Protein AF-A0A397CSN8-F1 (afdb_monomer_lite)

Sequence (707 aa):
MGYNPIRNPVGLYDVGKIVQVEVSPGPLGLHLHQSIGYCAIVDTVLDTSPLKGHVGVHCGSRVIRINDQDVSTKSREAVVALLGQLKDQKKTIEFYSMAPPTCTALVQVEVPTGSSVQLEHLTVTSVASVDELRVGDVVVAVNDVDLTTLDATKALAVWNATPFPKRVISYRTQSPLLATTPSQQASPYSPTSIEVIIADSSLGLNVDSAEGKHVLITGFATPADAQRSYYQPHRDTLPGRFVASVNGIDVSSFPRDDVLGLLGKLALVPKTIALVTSDDMAALHAKAFRVMVDVAPGSLGVDFDGNCTNSTVLSGFRPVNGSPGALERSGVVGPGSVLVAVNHLNVSRLPLRQTIDLLKKLTDVPKRLTFVRGGTSSSVLTQPFIDVSVPPGSIGVALNSSIASSTVVQGVTPGSAVDEFSGIRPGSVLVAVDGFDVTTLPLAKTTELLRALSGHRKVLSFTTSEPIGWPTSCVAVAVPPGPLGLEFDSAVAEAAIVQGFAPVPTSPDRVGVIQLHGGVALGSRLVAVDGVDVRSKSLMDITAFLRDVGKAAKTLRFLLPHGAPSSPKSSPPMAPLPRQHSLEILQKQISLTDDQVQAMHQRRVSDTTDSPPLLRVYKDQKNMLVHEWDGKLKSINYTHQAVSSFTRVTKGKAGFSKKHASSDIDDNLCLSIGADKSKSYDYIAASMEDRDALAGLVESLIRTKAT

Structure (mmCIF, N/CA/C/O backbone):
data_AF-A0A397CSN8-F1
#
_entry.id   AF-A0A397CSN8-F1
#
loop_
_atom_site.group_PDB
_atom_site.id
_atom_site.type_symbol
_atom_site.label_atom_id
_atom_site.label_alt_id
_atom_site.label_comp_id
_atom_site.label_asym_id
_atom_site.label_entity_id
_atom_site.label_seq_id
_atom_site.pdbx_PDB_ins_code
_atom_site.Cartn_x
_atom_site.Cartn_y
_atom_site.Cartn_z
_atom_site.occupancy
_atom_site.B_iso_or_equiv
_atom_site.auth_seq_id
_atom_site.auth_comp_id
_atom_site.auth_asym_id
_atom_site.auth_atom_id
_atom_site.pdbx_PDB_model_num
ATOM 1 N N . MET A 1 1 ? -2.562 14.276 58.874 1.00 33.84 1 MET A N 1
ATOM 2 C CA . MET A 1 1 ? -2.333 12.909 58.357 1.00 33.84 1 MET A CA 1
ATOM 3 C C . MET A 1 1 ? -1.486 13.030 57.103 1.00 33.84 1 MET A C 1
ATOM 5 O O . MET A 1 1 ? -1.795 13.879 56.280 1.00 33.84 1 MET A O 1
ATOM 9 N N . GLY A 1 2 ? -0.368 12.306 57.026 1.00 34.34 2 GLY A N 1
ATOM 10 C CA . GLY A 1 2 ? 0.622 12.466 55.956 1.00 34.34 2 GLY A CA 1
ATOM 11 C C . GLY A 1 2 ? 0.070 12.056 54.591 1.00 34.34 2 GLY A C 1
ATOM 12 O O . GLY A 1 2 ? -0.500 10.978 54.457 1.00 34.34 2 GLY A O 1
ATOM 13 N N . TYR A 1 3 ? 0.228 12.931 53.600 1.00 41.12 3 TYR A N 1
ATOM 14 C CA . TYR A 1 3 ? -0.100 12.666 52.202 1.00 41.12 3 TYR A CA 1
ATOM 15 C C . TYR A 1 3 ? 0.987 11.769 51.602 1.00 41.12 3 TYR A C 1
ATOM 17 O O . TYR A 1 3 ? 2.152 12.166 51.562 1.00 41.12 3 TYR A O 1
ATOM 25 N N . ASN A 1 4 ? 0.626 10.566 51.159 1.00 45.44 4 ASN A N 1
ATOM 26 C CA . ASN A 1 4 ? 1.539 9.699 50.423 1.00 45.44 4 ASN A CA 1
ATOM 27 C C . ASN A 1 4 ? 1.509 10.056 48.922 1.00 45.44 4 ASN A C 1
ATOM 29 O O . ASN A 1 4 ? 0.456 10.413 48.397 1.00 45.44 4 ASN A O 1
ATOM 33 N N . PRO A 1 5 ? 2.652 9.990 48.221 1.00 51.38 5 PRO A N 1
ATOM 34 C CA . PRO A 1 5 ? 2.693 10.083 46.764 1.00 51.38 5 PRO A CA 1
ATOM 35 C C . PRO A 1 5 ? 2.046 8.848 46.122 1.00 51.38 5 PRO A C 1
ATOM 37 O O . PRO A 1 5 ? 2.083 7.770 46.716 1.00 51.38 5 PRO A O 1
ATOM 40 N N . ILE A 1 6 ? 1.533 8.981 44.888 1.00 51.75 6 ILE A N 1
ATOM 41 C CA . ILE A 1 6 ? 1.087 7.830 44.084 1.00 51.75 6 ILE A CA 1
ATOM 42 C C . ILE A 1 6 ? 2.265 6.866 43.944 1.00 51.75 6 ILE A C 1
ATOM 44 O O . ILE A 1 6 ? 3.258 7.182 43.277 1.00 51.75 6 ILE A O 1
ATOM 48 N N . ARG A 1 7 ? 2.153 5.707 44.590 1.00 51.16 7 ARG A N 1
ATOM 49 C CA . ARG A 1 7 ? 3.127 4.627 44.568 1.00 51.16 7 ARG A CA 1
ATOM 50 C C . ARG A 1 7 ? 2.842 3.745 43.361 1.00 51.16 7 ARG A C 1
ATOM 52 O O . ARG A 1 7 ? 1.829 3.055 43.307 1.00 51.16 7 ARG A O 1
ATOM 59 N N . ASN A 1 8 ? 3.789 3.707 42.432 1.00 51.81 8 ASN A N 1
ATOM 60 C CA . ASN A 1 8 ? 3.869 2.582 41.512 1.00 51.81 8 ASN A CA 1
ATOM 61 C C . ASN A 1 8 ? 4.411 1.368 42.275 1.00 51.81 8 ASN A C 1
ATOM 63 O O . ASN A 1 8 ? 5.363 1.519 43.051 1.00 51.81 8 ASN A O 1
ATOM 67 N N . PRO A 1 9 ? 3.873 0.159 42.057 1.00 44.72 9 PRO A N 1
ATOM 68 C CA . PRO A 1 9 ? 4.578 -1.058 42.424 1.00 44.72 9 PRO A CA 1
ATOM 69 C C . PRO A 1 9 ? 5.859 -1.138 41.573 1.00 44.72 9 PRO A C 1
ATOM 71 O O . PRO A 1 9 ? 5.831 -1.580 40.436 1.00 44.72 9 PRO A O 1
ATOM 74 N N . VAL A 1 10 ? 6.960 -0.603 42.112 1.00 37.75 10 VAL A N 1
ATOM 75 C CA . VAL A 1 10 ? 8.362 -0.703 41.661 1.00 37.75 10 VAL A CA 1
ATOM 76 C C . VAL A 1 10 ? 8.573 -0.682 40.131 1.00 37.75 10 VAL A C 1
ATOM 78 O O . VAL A 1 10 ? 8.560 -1.713 39.471 1.00 37.75 10 VAL A O 1
ATOM 81 N N . GLY A 1 11 ? 8.869 0.496 39.569 1.00 45.50 11 GLY A N 1
ATOM 82 C CA . GLY A 1 11 ? 9.611 0.630 38.299 1.00 45.50 11 GLY A CA 1
ATOM 83 C C . GLY A 1 11 ? 8.914 0.230 36.988 1.00 45.50 11 GLY A C 1
ATOM 84 O O . GLY A 1 11 ? 9.508 0.407 35.928 1.00 45.50 11 GLY A O 1
ATOM 85 N N . LEU A 1 12 ? 7.676 -0.262 37.014 1.00 53.97 12 LEU A N 1
ATOM 86 C CA . LEU A 1 12 ? 6.922 -0.657 35.818 1.00 53.97 12 LEU A CA 1
ATOM 87 C C . LEU A 1 12 ? 6.163 0.532 35.214 1.00 53.97 12 LEU A C 1
ATOM 89 O O . LEU A 1 12 ? 4.949 0.657 35.347 1.00 53.97 12 LEU A O 1
ATOM 93 N N . TYR A 1 13 ? 6.888 1.428 34.553 1.00 62.41 13 TYR A N 1
ATOM 94 C CA . TYR A 1 13 ? 6.266 2.364 33.622 1.00 62.41 13 TYR A CA 1
ATOM 95 C C . TYR A 1 13 ? 6.154 1.708 32.246 1.00 62.41 13 TYR A C 1
ATOM 97 O O . TYR A 1 13 ? 7.093 1.070 31.772 1.00 62.41 13 TYR A O 1
ATOM 105 N N . ASP A 1 14 ? 5.013 1.899 31.588 1.00 60.56 14 ASP A N 1
ATOM 106 C CA . ASP A 1 14 ? 4.889 1.604 30.164 1.00 60.56 14 ASP A CA 1
ATOM 107 C C . ASP A 1 14 ? 5.850 2.517 29.389 1.00 60.56 14 ASP A C 1
ATOM 109 O O . ASP A 1 14 ? 5.650 3.734 29.334 1.00 60.56 14 ASP A O 1
ATOM 113 N N . VAL A 1 15 ? 6.902 1.928 28.811 1.00 60.91 15 VAL A N 1
ATOM 114 C CA . VAL A 1 15 ? 7.938 2.646 28.051 1.00 60.91 15 VAL A CA 1
ATOM 115 C C . VAL A 1 15 ? 7.319 3.437 26.895 1.00 60.91 15 VAL A C 1
ATOM 117 O O . VAL A 1 15 ? 7.808 4.512 26.565 1.00 60.91 15 VAL A O 1
ATOM 120 N N . GLY A 1 16 ? 6.197 2.971 26.330 1.00 57.62 16 GLY A N 1
ATOM 121 C CA . GLY A 1 16 ? 5.470 3.668 25.266 1.00 57.62 16 GLY A CA 1
ATOM 122 C C . GLY A 1 16 ? 4.770 4.957 25.710 1.00 57.62 16 GLY A C 1
ATOM 123 O O . GLY A 1 16 ? 4.352 5.743 24.861 1.00 57.62 16 GLY A O 1
ATOM 124 N N . LYS A 1 17 ? 4.651 5.192 27.022 1.00 71.38 17 LYS A N 1
ATOM 125 C CA . LYS A 1 17 ? 4.079 6.409 27.618 1.00 71.38 17 LYS A CA 1
ATOM 126 C C . LYS A 1 17 ? 5.141 7.332 28.219 1.00 71.38 17 LYS A C 1
ATOM 128 O O . LYS A 1 17 ? 4.778 8.391 28.730 1.00 71.38 17 LYS A O 1
ATOM 133 N N . ILE A 1 18 ? 6.418 6.941 28.193 1.00 80.19 18 ILE A N 1
ATOM 134 C CA . ILE A 1 18 ? 7.524 7.783 28.652 1.00 80.19 18 ILE A CA 1
ATOM 135 C C . ILE A 1 18 ? 8.040 8.623 27.491 1.00 80.19 18 ILE A C 1
ATOM 137 O O . ILE A 1 18 ? 8.312 8.125 26.401 1.00 80.19 18 ILE A O 1
ATOM 141 N N . VAL A 1 19 ? 8.228 9.908 27.756 1.00 82.94 19 VAL A N 1
ATOM 142 C CA . VAL A 1 19 ? 8.813 10.864 26.828 1.00 82.94 19 VAL A CA 1
ATOM 143 C C . VAL A 1 19 ? 9.943 11.582 27.543 1.00 82.94 19 VAL A C 1
ATOM 145 O O . VAL A 1 19 ? 9.717 12.287 28.525 1.00 82.94 19 VAL A O 1
ATOM 148 N N . GLN A 1 20 ? 11.157 11.425 27.029 1.00 90.38 20 GLN A N 1
ATOM 149 C CA . GLN A 1 20 ? 12.315 12.183 27.478 1.00 90.38 20 GLN A CA 1
ATOM 150 C C . GLN A 1 20 ? 12.484 13.425 26.605 1.00 90.38 20 GLN A C 1
ATOM 152 O O . GLN A 1 20 ? 12.473 13.334 25.378 1.00 90.38 20 GLN A O 1
ATOM 157 N N . VAL A 1 21 ? 12.667 14.582 27.234 1.00 90.75 21 VAL A N 1
ATOM 158 C CA . VAL A 1 21 ? 12.949 15.847 26.551 1.00 90.75 21 VAL A CA 1
ATOM 159 C C . VAL A 1 21 ? 14.210 16.483 27.108 1.00 90.75 21 VAL A C 1
ATOM 161 O O . VAL A 1 21 ? 14.462 16.450 28.313 1.00 90.75 21 VAL A O 1
ATOM 164 N N . GLU A 1 22 ? 14.987 17.104 26.229 1.00 92.06 22 GLU A N 1
ATOM 165 C CA . GLU A 1 22 ? 16.087 17.978 26.619 1.00 92.06 22 GLU A CA 1
ATOM 166 C C . GLU A 1 22 ? 15.644 19.436 26.510 1.00 92.06 22 GLU A C 1
ATOM 168 O O . GLU A 1 22 ? 15.134 19.867 25.477 1.00 92.06 22 GLU A O 1
ATOM 173 N N . VAL A 1 23 ? 15.855 20.210 27.572 1.00 90.00 23 VAL A N 1
ATOM 174 C CA . VAL A 1 23 ? 15.447 21.612 27.655 1.00 90.00 23 VAL A CA 1
ATOM 175 C C . VAL A 1 23 ? 16.648 22.490 27.971 1.00 90.00 23 VAL A C 1
ATOM 177 O O . VAL A 1 23 ? 17.394 22.240 28.921 1.00 90.00 23 VAL A O 1
ATOM 180 N N . SER A 1 24 ? 16.830 23.538 27.171 1.00 86.25 24 SER A N 1
ATOM 181 C CA . SER A 1 24 ? 17.861 24.558 27.373 1.00 86.25 24 SER A CA 1
ATOM 182 C C . SER A 1 24 ? 17.677 25.320 28.702 1.00 86.25 24 SER A C 1
ATOM 184 O O . SER A 1 24 ? 16.583 25.310 29.276 1.00 86.25 24 SER A O 1
ATOM 186 N N . PRO A 1 25 ? 18.727 25.997 29.208 1.00 89.12 25 PRO A N 1
ATOM 187 C CA . PRO A 1 25 ? 18.615 26.919 30.339 1.00 89.12 25 PRO A CA 1
ATOM 188 C C . PRO A 1 25 ? 17.461 27.916 30.174 1.00 89.12 25 PRO A C 1
ATOM 190 O O . PRO A 1 25 ? 17.268 28.475 29.095 1.00 89.12 25 PRO A O 1
ATOM 193 N N . GLY A 1 26 ? 16.706 28.150 31.247 1.00 84.88 26 GLY A N 1
ATOM 194 C CA . GLY A 1 26 ? 15.544 29.038 31.254 1.00 84.88 26 GLY A CA 1
ATOM 195 C C . GLY A 1 26 ? 14.272 28.417 31.850 1.00 84.88 26 GLY A C 1
ATOM 196 O O . GLY A 1 26 ? 14.279 27.273 32.322 1.00 84.88 26 GLY A O 1
ATOM 197 N N . PRO A 1 27 ? 13.169 29.191 31.882 1.00 83.19 27 PRO A N 1
ATOM 198 C CA . PRO A 1 27 ? 11.877 28.725 32.375 1.00 83.19 27 PRO A CA 1
ATOM 199 C C . PRO A 1 27 ? 11.256 27.686 31.430 1.00 83.19 27 PRO A C 1
ATOM 201 O O . PRO A 1 27 ? 11.291 27.837 30.214 1.00 83.19 27 PRO A O 1
ATOM 204 N N . LEU A 1 28 ? 10.616 26.658 31.995 1.00 85.88 28 LEU A N 1
ATOM 205 C CA . LEU A 1 28 ? 9.962 25.604 31.207 1.00 85.88 28 LEU A CA 1
ATOM 206 C C . LEU A 1 28 ? 8.623 26.031 30.591 1.00 85.88 28 LEU A C 1
ATOM 208 O O . LEU A 1 28 ? 8.115 25.329 29.727 1.00 85.88 28 LEU A O 1
ATOM 212 N N . GLY A 1 29 ? 8.011 27.127 31.050 1.00 87.06 29 GLY A N 1
ATOM 213 C CA . GLY A 1 29 ? 6.683 27.554 30.585 1.00 87.06 29 GLY A CA 1
ATOM 214 C C . GLY A 1 29 ? 5.567 26.529 30.852 1.00 87.06 29 GLY A C 1
ATOM 215 O O . GLY A 1 29 ? 4.633 26.418 30.065 1.00 87.06 29 GLY A O 1
ATOM 216 N N . LEU A 1 30 ? 5.666 25.751 31.934 1.00 90.12 30 LEU A N 1
ATOM 217 C CA . LEU A 1 30 ? 4.661 24.759 32.327 1.00 90.12 30 LEU A CA 1
ATOM 218 C C . LEU A 1 30 ? 3.884 25.243 33.552 1.00 90.12 30 LEU A C 1
ATOM 220 O O . LEU A 1 30 ? 4.487 25.647 34.547 1.00 90.12 30 LEU A O 1
ATOM 224 N N . HIS A 1 31 ? 2.559 25.139 33.510 1.00 88.69 31 HIS A N 1
ATOM 225 C CA . HIS A 1 31 ? 1.721 25.182 34.702 1.00 88.69 31 HIS A CA 1
ATOM 226 C C . HIS A 1 31 ? 1.482 23.757 35.189 1.00 88.69 31 HIS A C 1
ATOM 228 O O . HIS A 1 31 ? 0.978 22.915 34.445 1.00 88.69 31 HIS A O 1
ATOM 234 N N . LEU A 1 32 ? 1.859 23.490 36.438 1.00 90.12 32 LEU A N 1
ATOM 235 C CA . LEU A 1 32 ? 1.580 22.220 37.100 1.00 90.12 32 LEU A CA 1
ATOM 236 C C . LEU A 1 32 ? 0.252 22.302 37.855 1.00 90.12 32 LEU A C 1
ATOM 238 O O . LEU A 1 32 ? -0.045 23.323 38.481 1.00 90.12 32 LEU A O 1
ATOM 242 N N . HIS A 1 33 ? -0.506 21.209 37.835 1.00 87.25 33 HIS A N 1
ATOM 243 C CA . HIS A 1 33 ? -1.837 21.126 38.426 1.00 87.25 33 HIS A CA 1
ATOM 244 C C . HIS A 1 33 ? -1.807 21.470 39.921 1.00 87.25 33 HIS A C 1
ATOM 246 O O . HIS A 1 33 ? -1.047 20.882 40.690 1.00 87.25 33 HIS A O 1
ATOM 252 N N . GLN A 1 34 ? -2.617 22.443 40.348 1.00 82.81 34 GLN A N 1
ATOM 253 C CA . GLN A 1 34 ? -2.489 23.026 41.691 1.00 82.81 34 GLN A CA 1
ATOM 254 C C . GLN A 1 34 ? -3.093 22.158 42.797 1.00 82.81 34 GLN A C 1
ATOM 256 O O . GLN A 1 34 ? -2.536 22.096 43.890 1.00 82.81 34 GLN A O 1
ATOM 261 N N . SER A 1 35 ? -4.187 21.451 42.509 1.00 79.94 35 SER A N 1
ATOM 262 C CA . SER A 1 35 ? -4.888 20.620 43.499 1.00 79.94 35 SER A CA 1
ATOM 263 C C . SER A 1 35 ? -4.229 19.252 43.729 1.00 79.94 35 SER A C 1
ATOM 265 O O . SER A 1 35 ? -4.530 18.577 44.713 1.00 79.94 35 SER A O 1
ATOM 267 N N . ILE A 1 36 ? -3.318 18.839 42.835 1.00 81.69 36 ILE A N 1
ATOM 268 C CA . ILE A 1 36 ? -2.584 17.568 42.925 1.00 81.69 36 ILE A CA 1
ATOM 269 C C . ILE A 1 36 ? -1.196 17.883 43.497 1.00 81.69 36 ILE A C 1
ATOM 271 O O . ILE A 1 36 ? -0.241 18.124 42.767 1.00 81.69 36 ILE A O 1
ATOM 275 N N . GLY A 1 37 ? -1.092 17.952 44.827 1.00 72.50 37 GLY A N 1
ATOM 276 C CA . GLY A 1 37 ? 0.143 18.374 45.510 1.00 72.50 37 GLY A CA 1
ATOM 277 C C . GLY A 1 37 ? 1.201 17.276 45.682 1.00 72.50 37 GLY A C 1
ATOM 278 O O . GLY A 1 37 ? 2.374 17.560 45.902 1.00 72.50 37 GLY A O 1
ATOM 279 N N . TYR A 1 38 ? 0.823 16.004 45.577 1.00 76.81 38 TYR A N 1
ATOM 280 C CA . TYR A 1 38 ? 1.693 14.865 45.910 1.00 76.81 38 TYR A CA 1
ATOM 281 C C . TYR A 1 38 ? 2.478 14.295 44.714 1.00 76.81 38 TYR A C 1
ATOM 283 O O . TYR A 1 38 ? 3.279 13.381 44.896 1.00 76.81 38 TYR A O 1
ATOM 291 N N . CYS A 1 39 ? 2.287 14.844 43.512 1.00 82.12 39 CYS A N 1
ATOM 292 C CA . CYS A 1 39 ? 3.122 14.611 42.333 1.00 82.12 39 CYS A CA 1
ATOM 293 C C . CYS A 1 39 ? 3.042 15.811 41.378 1.00 82.12 39 CYS A C 1
ATOM 295 O O . CYS A 1 39 ? 2.072 16.563 41.396 1.00 82.12 39 CYS A O 1
ATOM 297 N N . ALA A 1 40 ? 4.044 15.990 40.517 1.00 88.81 40 ALA A N 1
ATOM 298 C CA . ALA A 1 40 ? 4.047 17.057 39.518 1.00 88.81 40 ALA A CA 1
ATOM 299 C C . ALA A 1 40 ? 3.390 16.592 38.211 1.00 88.81 40 ALA A C 1
ATOM 301 O O . ALA A 1 40 ? 3.982 15.808 37.471 1.00 88.81 40 ALA A O 1
ATOM 302 N N . ILE A 1 41 ? 2.188 17.091 37.916 1.00 91.06 41 ILE A N 1
ATOM 303 C CA . ILE A 1 41 ? 1.475 16.819 36.660 1.00 91.06 41 ILE A CA 1
ATOM 304 C C . ILE A 1 41 ? 1.273 18.124 35.899 1.00 91.06 41 ILE A C 1
ATOM 306 O O . ILE A 1 41 ? 0.878 19.129 36.488 1.00 91.06 41 ILE A O 1
ATOM 310 N N . VAL A 1 42 ? 1.559 18.110 34.601 1.00 92.19 42 VAL A N 1
ATOM 311 C CA . VAL A 1 42 ? 1.322 19.237 33.700 1.00 92.19 42 VAL A CA 1
ATOM 312 C C . VAL A 1 42 ? -0.180 19.452 33.558 1.00 92.19 42 VAL A C 1
ATOM 314 O O . VAL A 1 42 ? -0.912 18.551 33.157 1.00 92.19 42 VAL A O 1
ATOM 317 N N . ASP A 1 43 ? -0.622 20.659 33.881 1.00 88.56 43 ASP A N 1
ATOM 318 C CA . ASP A 1 43 ? -1.988 21.127 33.670 1.00 88.56 43 ASP A CA 1
ATOM 319 C C . ASP A 1 43 ? -2.086 21.887 32.345 1.00 88.56 43 ASP A C 1
ATOM 321 O O . ASP A 1 43 ? -2.896 21.557 31.486 1.00 88.56 43 ASP A O 1
ATOM 325 N N . THR A 1 44 ? -1.179 22.846 32.127 1.00 87.06 44 THR A N 1
ATOM 326 C CA . THR A 1 44 ? -1.124 23.641 30.894 1.00 87.06 44 THR A CA 1
ATOM 327 C C . THR A 1 44 ? 0.317 23.840 30.421 1.00 87.06 44 THR A C 1
ATOM 329 O O . THR A 1 44 ? 1.210 24.140 31.215 1.00 87.06 44 THR A O 1
ATOM 332 N N . VAL A 1 45 ? 0.537 23.730 29.107 1.00 88.12 45 VAL A N 1
ATOM 333 C CA . VAL A 1 45 ? 1.787 24.124 28.434 1.00 88.12 45 VAL A CA 1
ATOM 334 C C . VAL A 1 45 ? 1.588 25.510 27.815 1.00 88.12 45 VAL A C 1
ATOM 336 O O . VAL A 1 45 ? 0.810 25.665 26.865 1.00 88.12 45 VAL A O 1
ATOM 339 N N . LEU A 1 46 ? 2.264 26.521 28.369 1.00 84.81 46 LEU A N 1
ATOM 340 C CA . LEU A 1 46 ? 2.153 27.912 27.922 1.00 84.81 46 LEU A CA 1
ATOM 341 C C . LEU A 1 46 ? 2.735 28.089 26.520 1.00 84.81 46 LEU A C 1
ATOM 343 O O . LEU A 1 46 ? 3.672 27.392 26.141 1.00 84.81 46 LEU A O 1
ATOM 347 N N . ASP A 1 47 ? 2.237 29.073 25.771 1.00 82.38 47 ASP A N 1
ATOM 348 C CA . ASP A 1 47 ? 2.749 29.397 24.428 1.00 82.38 47 ASP A CA 1
ATOM 349 C C . ASP A 1 47 ? 4.219 29.839 24.439 1.00 82.38 47 ASP A C 1
ATOM 351 O O . ASP A 1 47 ? 4.925 29.698 23.447 1.00 82.38 47 ASP A O 1
ATOM 355 N N . THR A 1 48 ? 4.699 30.325 25.585 1.00 83.56 48 THR A N 1
ATOM 356 C CA . THR A 1 48 ? 6.096 30.707 25.823 1.00 83.56 48 THR A CA 1
ATOM 357 C C . THR A 1 48 ? 6.998 29.528 26.199 1.00 83.56 48 THR A C 1
ATOM 359 O O . THR A 1 48 ? 8.198 29.713 26.398 1.00 83.56 48 THR A O 1
ATOM 362 N N . SER A 1 49 ? 6.445 28.320 26.335 1.00 88.56 49 SER A N 1
ATOM 363 C CA . SER A 1 49 ? 7.206 27.122 26.680 1.00 88.56 49 SER A CA 1
ATOM 364 C C . SER A 1 49 ? 8.057 26.641 25.500 1.00 88.56 49 SER A C 1
ATOM 366 O O . SER A 1 49 ? 7.526 26.501 24.398 1.00 88.56 49 SER A O 1
ATOM 368 N N . PRO A 1 50 ? 9.323 26.233 25.720 1.00 85.38 50 PRO A N 1
ATOM 369 C CA . PRO A 1 50 ? 10.086 25.490 24.713 1.00 85.38 50 PRO A CA 1
ATOM 370 C C . PRO A 1 50 ? 9.465 24.121 24.378 1.00 85.38 50 PRO A C 1
ATOM 372 O O . PRO A 1 50 ? 9.862 23.490 23.406 1.00 85.38 50 PRO A O 1
ATOM 375 N N . LEU A 1 51 ? 8.500 23.655 25.178 1.00 86.69 51 LEU A N 1
ATOM 376 C CA . LEU A 1 51 ? 7.778 22.397 24.990 1.00 86.69 51 LEU A CA 1
ATOM 377 C C . LEU A 1 51 ? 6.402 22.602 24.335 1.00 86.69 51 LEU A C 1
ATOM 379 O O . LEU A 1 51 ? 5.637 21.645 24.201 1.00 86.69 51 LEU A O 1
ATOM 383 N N . LYS A 1 52 ? 6.048 23.827 23.921 1.00 86.62 52 LYS A N 1
ATOM 384 C CA . LYS A 1 52 ? 4.773 24.075 23.242 1.00 86.62 52 LYS A CA 1
ATOM 385 C C . LYS A 1 52 ? 4.716 23.309 21.917 1.00 86.62 52 LYS A C 1
ATOM 387 O O . LYS A 1 52 ? 5.612 23.414 21.088 1.00 86.62 52 LYS A O 1
ATOM 392 N N . GLY A 1 53 ? 3.642 22.540 21.718 1.00 68.31 53 GLY A N 1
ATOM 393 C CA . GLY A 1 53 ? 3.457 21.702 20.525 1.00 68.31 53 GLY A CA 1
ATOM 394 C C . GLY A 1 53 ? 4.224 20.375 20.559 1.00 68.31 53 GLY A C 1
ATOM 395 O O . GLY A 1 53 ? 4.168 19.619 19.591 1.00 68.31 53 GLY A O 1
ATOM 396 N N . HIS A 1 54 ? 4.913 20.060 21.662 1.00 80.81 54 HIS A N 1
ATOM 397 C CA . HIS A 1 54 ? 5.601 18.787 21.828 1.00 80.81 54 HIS A CA 1
ATOM 398 C C . HIS A 1 54 ? 4.591 17.637 21.988 1.00 80.81 54 HIS A C 1
ATOM 400 O O . HIS A 1 54 ? 3.800 17.620 22.927 1.00 80.81 54 HIS A O 1
ATOM 406 N N . VAL A 1 55 ? 4.642 16.640 21.095 1.00 69.00 55 VAL A N 1
ATOM 407 C CA . VAL A 1 55 ? 3.652 15.539 21.003 1.00 69.00 55 VAL A CA 1
ATOM 408 C C . VAL A 1 55 ? 3.523 14.738 22.307 1.00 69.00 55 VAL A C 1
ATOM 410 O O . VAL A 1 55 ? 2.457 14.212 22.612 1.00 69.00 55 VAL A O 1
ATOM 413 N N . GLY A 1 56 ? 4.607 14.664 23.081 1.00 72.62 56 GLY A N 1
ATOM 414 C CA . GLY A 1 56 ? 4.685 13.890 24.319 1.00 72.62 56 GLY A CA 1
ATOM 415 C C . GLY A 1 56 ? 4.564 14.676 25.631 1.00 72.62 56 GLY A C 1
ATOM 416 O O . GLY A 1 56 ? 4.700 14.079 26.694 1.00 72.62 56 GLY A O 1
ATOM 417 N N . VAL A 1 57 ? 4.360 15.999 25.581 1.00 84.56 57 VAL A N 1
ATOM 418 C CA . VAL A 1 57 ? 4.197 16.832 26.789 1.00 84.56 57 VAL A CA 1
ATOM 419 C C . VAL A 1 57 ? 2.914 17.645 26.658 1.00 84.56 57 VAL A C 1
ATOM 421 O O . VAL A 1 57 ? 2.840 18.597 25.886 1.00 84.56 57 VAL A O 1
ATOM 424 N N . HIS A 1 58 ? 1.892 17.259 27.412 1.00 87.12 58 HIS A N 1
ATOM 425 C CA . HIS A 1 58 ? 0.546 17.827 27.342 1.00 87.12 58 HIS A CA 1
ATOM 426 C C . HIS A 1 58 ? -0.120 17.823 28.730 1.00 87.12 58 HIS A C 1
ATOM 428 O O . HIS A 1 58 ? 0.469 17.378 29.717 1.00 87.12 58 HIS A O 1
ATOM 434 N N . CYS A 1 59 ? -1.362 18.310 28.821 1.00 86.75 59 CYS A N 1
ATOM 435 C CA . CYS A 1 59 ? -2.171 18.177 30.036 1.00 86.75 59 CYS A CA 1
ATOM 436 C C . CYS A 1 59 ? -2.267 16.691 30.433 1.00 86.75 59 CYS A C 1
ATOM 438 O O . CYS A 1 59 ? -2.609 15.857 29.595 1.00 86.75 59 CYS A O 1
ATOM 440 N N . GLY A 1 60 ? -1.920 16.327 31.670 1.00 87.19 60 GLY A N 1
ATOM 441 C CA . GLY A 1 60 ? -1.847 14.920 32.096 1.00 87.19 60 GLY A CA 1
ATOM 442 C C . GLY A 1 60 ? -0.480 14.247 31.995 1.00 87.19 60 GLY A C 1
ATOM 443 O O . GLY A 1 60 ? -0.364 13.080 32.367 1.00 87.19 60 GLY A O 1
ATOM 444 N N . SER A 1 61 ? 0.564 14.947 31.548 1.00 89.56 61 SER A N 1
ATOM 445 C CA . SER A 1 61 ? 1.939 14.439 31.612 1.00 89.56 61 SER A CA 1
ATOM 446 C C . SER A 1 61 ? 2.514 14.604 33.027 1.00 89.56 61 SER A C 1
ATOM 448 O O . SER A 1 61 ? 2.656 15.723 33.521 1.00 89.56 61 SER A O 1
ATOM 450 N N . ARG A 1 62 ? 2.867 13.502 33.694 1.00 90.81 62 ARG A N 1
ATOM 451 C CA . ARG A 1 62 ? 3.507 13.486 35.021 1.00 90.81 62 ARG A CA 1
ATOM 452 C C . ARG A 1 62 ? 5.022 13.553 34.888 1.00 90.81 62 ARG A C 1
ATOM 454 O O . ARG A 1 62 ? 5.597 12.790 34.125 1.00 90.81 62 ARG A O 1
ATOM 461 N N . VAL A 1 63 ? 5.685 14.405 35.662 1.00 91.44 63 VAL A N 1
ATOM 462 C CA . VAL A 1 63 ? 7.153 14.438 35.729 1.00 91.44 63 VAL A CA 1
ATOM 463 C C . VAL A 1 63 ? 7.638 13.267 36.580 1.00 91.44 63 VAL A C 1
ATOM 465 O O . VAL A 1 63 ? 7.270 13.168 37.752 1.00 91.44 63 VAL A O 1
ATOM 468 N N . ILE A 1 64 ? 8.458 12.388 36.001 1.00 89.88 64 ILE A N 1
ATOM 469 C CA . ILE A 1 64 ? 8.966 11.190 36.689 1.00 89.88 64 ILE A CA 1
ATOM 470 C C . ILE A 1 64 ? 10.484 11.212 36.903 1.00 89.88 64 ILE A C 1
ATOM 472 O O . ILE A 1 64 ? 10.946 10.656 37.896 1.00 89.88 64 ILE A O 1
ATOM 476 N N . ARG A 1 65 ? 11.262 11.904 36.057 1.00 91.00 65 ARG A N 1
ATOM 477 C CA . ARG A 1 65 ? 12.725 12.032 36.215 1.00 91.00 65 ARG A CA 1
ATOM 478 C C . ARG A 1 65 ? 13.230 13.401 35.762 1.00 91.00 65 ARG A C 1
ATOM 480 O O . ARG A 1 65 ? 12.707 13.952 34.797 1.00 91.00 65 ARG A O 1
ATOM 487 N N . ILE A 1 66 ? 14.236 13.948 36.446 1.00 93.81 66 ILE A N 1
ATOM 488 C CA . ILE A 1 66 ? 14.945 15.182 36.063 1.00 93.81 66 ILE A CA 1
ATOM 489 C C . ILE A 1 66 ? 16.450 14.943 36.230 1.00 93.81 66 ILE A C 1
ATOM 491 O O . ILE A 1 66 ? 16.879 14.665 37.343 1.00 93.81 66 ILE A O 1
ATOM 495 N N . ASN A 1 67 ? 17.250 15.081 35.167 1.00 90.00 67 ASN A N 1
ATOM 496 C CA . ASN A 1 67 ? 18.709 14.879 35.172 1.00 90.00 67 ASN A CA 1
ATOM 497 C C . ASN A 1 67 ? 19.114 13.587 35.904 1.00 90.00 67 ASN A C 1
ATOM 499 O O . ASN A 1 67 ? 19.869 13.625 36.872 1.00 90.00 67 ASN A O 1
ATOM 503 N N . ASP A 1 68 ? 18.518 12.464 35.497 1.00 82.38 68 ASP A N 1
ATOM 504 C CA . ASP A 1 68 ? 18.702 11.130 36.088 1.00 82.38 68 ASP A CA 1
ATOM 505 C C . ASP A 1 68 ? 18.195 10.949 37.534 1.00 82.38 68 ASP A C 1
ATOM 507 O O . ASP A 1 68 ? 18.149 9.831 38.047 1.00 82.38 68 ASP A O 1
ATOM 511 N N . GLN A 1 69 ? 17.712 12.011 38.185 1.00 87.81 69 GLN A N 1
ATOM 512 C CA . GLN A 1 69 ? 17.083 11.934 39.499 1.00 87.81 69 GLN A CA 1
ATOM 513 C C . GLN A 1 69 ? 15.608 11.541 39.375 1.00 87.81 69 GLN A C 1
ATOM 515 O O . GLN A 1 69 ? 14.807 12.281 38.801 1.00 87.81 69 GLN A O 1
ATOM 520 N N . ASP A 1 70 ? 15.228 10.399 39.956 1.00 85.12 70 ASP A N 1
ATOM 521 C CA . ASP A 1 70 ? 13.821 10.009 40.096 1.00 85.12 70 ASP A CA 1
ATOM 522 C C . ASP A 1 70 ? 13.086 11.010 41.002 1.00 85.12 70 ASP A C 1
ATOM 524 O O . ASP A 1 70 ? 13.471 11.270 42.150 1.00 85.12 70 ASP A O 1
ATOM 528 N N . VAL A 1 71 ? 12.028 11.600 40.456 1.00 88.69 71 VAL A N 1
ATOM 529 C CA . VAL A 1 71 ? 11.160 12.553 41.150 1.00 88.69 71 VAL A CA 1
ATOM 530 C C . VAL A 1 71 ? 9.714 12.080 41.216 1.00 88.69 71 VAL A C 1
ATOM 532 O O . VAL A 1 71 ? 8.858 12.811 41.711 1.00 88.69 71 VAL A O 1
ATOM 535 N N . SER A 1 72 ? 9.429 10.856 40.772 1.00 81.00 72 SER A N 1
ATOM 536 C CA . SER A 1 72 ? 8.074 10.316 40.704 1.00 81.00 72 SER A CA 1
ATOM 537 C C . SER A 1 72 ? 7.370 10.287 42.062 1.00 81.00 72 SER A C 1
ATOM 539 O O . SER A 1 72 ? 6.158 10.475 42.121 1.00 81.00 72 SER A O 1
ATOM 541 N N . THR A 1 73 ? 8.109 10.137 43.163 1.00 78.56 73 THR A N 1
ATOM 542 C CA . THR A 1 73 ? 7.564 10.138 44.531 1.00 78.56 73 THR A CA 1
ATOM 543 C C . THR A 1 73 ? 7.676 11.489 45.248 1.00 78.56 73 THR A C 1
ATOM 545 O O . THR A 1 73 ? 7.392 11.566 46.444 1.00 78.56 73 THR A O 1
ATOM 548 N N . LYS A 1 74 ? 8.134 12.553 44.574 1.00 82.88 74 LYS A N 1
ATOM 549 C CA . LYS A 1 74 ? 8.262 13.894 45.167 1.00 82.88 74 LYS A CA 1
ATOM 550 C C . LYS A 1 74 ? 6.960 14.686 45.023 1.00 82.88 74 LYS A C 1
ATOM 552 O O . LYS A 1 74 ? 6.256 14.567 44.023 1.00 82.88 74 LYS A O 1
ATOM 557 N N . SER A 1 75 ? 6.682 15.549 46.004 1.00 85.94 75 SER A N 1
ATOM 558 C CA . SER A 1 75 ? 5.578 16.510 45.915 1.00 85.94 75 SER A CA 1
ATOM 559 C C . SER A 1 75 ? 5.796 17.508 44.778 1.00 85.94 75 SER A C 1
ATOM 561 O O . SER A 1 75 ? 6.929 17.755 44.349 1.00 85.94 75 SER A O 1
ATOM 563 N N . ARG A 1 76 ? 4.709 18.131 44.321 1.00 88.94 76 ARG A N 1
ATOM 564 C CA . ARG A 1 76 ? 4.738 19.181 43.299 1.00 88.94 76 ARG A CA 1
ATOM 565 C C . ARG A 1 76 ? 5.715 20.294 43.682 1.00 88.94 76 ARG A C 1
ATOM 567 O O . ARG A 1 76 ? 6.545 20.686 42.869 1.00 88.94 76 ARG A O 1
ATOM 574 N N . GLU A 1 77 ? 5.665 20.760 44.926 1.00 89.12 77 GLU A N 1
ATOM 575 C CA . GLU A 1 77 ? 6.515 21.839 45.441 1.00 89.12 77 GLU A CA 1
ATOM 576 C C . GLU A 1 77 ? 7.993 21.441 45.440 1.00 89.12 77 GLU A C 1
ATOM 578 O O . GLU A 1 77 ? 8.847 22.250 45.083 1.00 89.12 77 GLU A O 1
ATOM 583 N N . ALA A 1 78 ? 8.306 20.185 45.776 1.00 89.50 78 ALA A N 1
ATOM 584 C CA . ALA A 1 78 ? 9.673 19.679 45.743 1.00 89.50 78 ALA A CA 1
ATOM 585 C C . ALA A 1 78 ? 10.217 19.574 44.306 1.00 89.50 78 ALA A C 1
ATOM 587 O O . ALA A 1 78 ? 11.385 19.887 44.073 1.00 89.50 78 ALA A O 1
ATOM 588 N N . VAL A 1 79 ? 9.381 19.179 43.337 1.00 92.12 79 VAL A N 1
ATOM 589 C CA . VAL A 1 79 ? 9.748 19.169 41.910 1.00 92.12 79 VAL A CA 1
ATOM 590 C C . VAL A 1 79 ? 9.961 20.591 41.389 1.00 92.12 79 VAL A C 1
ATOM 592 O O . VAL A 1 79 ? 10.952 20.849 40.711 1.00 92.12 79 VAL A O 1
ATOM 595 N N . VAL A 1 80 ? 9.084 21.534 41.746 1.00 91.31 80 VAL A N 1
ATOM 596 C CA . VAL A 1 80 ? 9.231 22.954 41.379 1.00 91.31 80 VAL A CA 1
ATOM 597 C C . VAL A 1 80 ? 10.508 23.546 41.976 1.00 91.31 80 VAL A C 1
ATOM 599 O O . VAL A 1 80 ? 11.245 24.226 41.266 1.00 91.31 80 VAL A O 1
ATOM 602 N N . ALA A 1 81 ? 10.811 23.258 43.245 1.00 92.12 81 ALA A N 1
ATOM 603 C CA . ALA A 1 81 ? 12.039 23.711 43.892 1.00 92.12 81 ALA A CA 1
ATOM 604 C C . ALA A 1 81 ? 13.292 23.167 43.184 1.00 92.12 81 ALA A C 1
ATOM 606 O O . ALA A 1 81 ? 14.219 23.930 42.915 1.00 92.12 81 ALA A O 1
ATOM 607 N N . LEU A 1 82 ? 13.298 21.879 42.816 1.00 93.00 82 LEU A N 1
ATOM 608 C CA . LEU A 1 82 ? 14.395 21.263 42.065 1.00 93.00 82 LEU A CA 1
ATOM 609 C C . LEU A 1 82 ? 14.564 21.894 40.674 1.00 93.00 82 LEU A C 1
ATOM 611 O O . LEU A 1 82 ? 15.669 22.268 40.288 1.00 93.00 82 LEU A O 1
ATOM 615 N N . LEU A 1 83 ? 13.471 22.074 39.928 1.00 90.75 83 LEU A N 1
ATOM 616 C CA . LEU A 1 83 ? 13.502 22.735 38.619 1.00 90.75 83 LEU A CA 1
ATOM 617 C C . LEU A 1 83 ? 13.959 24.197 38.715 1.00 90.75 83 LEU A C 1
ATOM 619 O O . LEU A 1 83 ? 14.630 24.684 37.805 1.00 90.75 83 LEU A O 1
ATOM 623 N N . GLY A 1 84 ? 13.636 24.876 39.821 1.00 88.38 84 GLY A N 1
ATOM 624 C CA . GLY A 1 84 ? 14.117 26.218 40.141 1.00 88.38 84 GLY A CA 1
ATOM 625 C C . GLY A 1 84 ? 15.626 26.268 40.385 1.00 88.38 84 GLY A C 1
ATOM 626 O O . GLY A 1 84 ? 16.292 27.149 39.849 1.00 88.38 84 GLY A O 1
ATOM 627 N N . GLN A 1 85 ? 16.186 25.297 41.115 1.00 91.50 85 GLN A N 1
ATOM 628 C CA . GLN A 1 85 ? 17.640 25.176 41.317 1.00 91.50 85 GLN A CA 1
ATOM 629 C C . GLN A 1 85 ? 18.389 24.919 40.003 1.00 91.50 85 GLN A C 1
ATOM 631 O O . GLN A 1 85 ? 19.499 25.405 39.808 1.00 91.50 85 GLN A O 1
ATOM 636 N N . LEU A 1 86 ? 17.766 24.183 39.081 1.00 91.06 86 LEU A N 1
ATOM 637 C CA . LEU A 1 86 ? 18.342 23.854 37.779 1.00 91.06 86 LEU A CA 1
ATOM 638 C C . LEU A 1 86 ? 18.052 24.910 36.704 1.00 91.06 86 LEU A C 1
ATOM 640 O O . LEU A 1 86 ? 18.387 24.681 35.542 1.00 91.06 86 LEU A O 1
ATOM 644 N N . LYS A 1 87 ? 17.407 26.040 37.036 1.00 87.06 87 LYS A N 1
ATOM 645 C CA . LYS A 1 87 ? 16.877 27.017 36.065 1.00 87.06 87 LYS A CA 1
ATOM 646 C C . LYS A 1 87 ? 17.889 27.378 34.978 1.00 87.06 87 LYS A C 1
ATOM 648 O O . LYS A 1 87 ? 17.545 27.263 33.803 1.00 87.06 87 LYS A O 1
ATOM 653 N N . ASP A 1 88 ? 19.120 27.697 35.358 1.00 89.19 88 ASP A N 1
ATOM 654 C CA . ASP A 1 88 ? 20.167 28.177 34.446 1.00 89.19 88 ASP A CA 1
ATOM 655 C C . ASP A 1 88 ? 21.032 27.050 33.848 1.00 89.19 88 ASP A C 1
ATOM 657 O O . ASP A 1 88 ? 22.053 27.301 33.213 1.00 89.19 88 ASP A O 1
ATOM 661 N N . GLN A 1 89 ? 20.613 25.794 34.012 1.00 89.62 89 GLN A N 1
ATOM 662 C CA . GLN A 1 89 ? 21.278 24.612 33.465 1.00 89.62 89 GLN A CA 1
ATOM 663 C C . GLN A 1 89 ? 20.417 23.947 32.385 1.00 89.62 89 GLN A C 1
ATOM 665 O O . GLN A 1 89 ? 19.185 24.065 32.387 1.00 89.62 89 GLN A O 1
ATOM 670 N N . LYS A 1 90 ? 21.068 23.216 31.471 1.00 88.69 90 LYS A N 1
ATOM 671 C CA . LYS A 1 90 ? 20.382 22.280 30.571 1.00 88.69 90 LYS A CA 1
ATOM 672 C C . LYS A 1 90 ? 19.763 21.163 31.419 1.00 88.69 90 LYS A C 1
ATOM 674 O O . LYS A 1 90 ? 20.388 20.687 32.366 1.00 88.69 90 LYS A O 1
ATOM 679 N N . LYS A 1 91 ? 18.530 20.775 31.102 1.00 91.25 91 LYS A N 1
ATOM 680 C CA . LYS A 1 91 ? 17.766 19.770 31.849 1.00 91.25 91 LYS A CA 1
ATOM 681 C C . LYS A 1 91 ? 17.326 18.657 30.911 1.00 91.25 91 LYS A C 1
ATOM 683 O O . LYS A 1 91 ? 16.810 18.945 29.838 1.00 91.25 91 LYS A O 1
ATOM 688 N N . THR A 1 92 ? 17.448 17.419 31.346 1.00 93.62 92 THR A N 1
ATOM 689 C CA . THR A 1 92 ? 16.799 16.257 30.745 1.00 93.62 92 THR A CA 1
ATOM 690 C C . THR A 1 92 ? 15.634 15.877 31.641 1.00 93.62 92 THR A C 1
ATOM 692 O O . THR A 1 92 ? 15.828 15.641 32.831 1.00 93.62 92 THR A O 1
ATOM 695 N N . ILE A 1 93 ? 14.415 15.870 31.109 1.00 93.62 93 ILE A N 1
ATOM 696 C CA . ILE A 1 93 ? 13.201 15.608 31.885 1.00 93.62 93 ILE A CA 1
ATOM 697 C C . ILE A 1 93 ? 12.449 14.454 31.240 1.00 93.62 93 ILE A C 1
ATOM 699 O O . ILE A 1 93 ? 12.203 14.476 30.037 1.00 93.62 93 ILE A O 1
ATOM 703 N N . GLU A 1 94 ? 12.052 13.474 32.043 1.00 91.38 94 GLU A N 1
ATOM 704 C CA . GLU A 1 94 ? 11.144 12.420 31.607 1.00 91.38 94 GLU A CA 1
ATOM 705 C C . GLU A 1 94 ? 9.731 12.671 32.117 1.00 91.38 94 GLU A C 1
ATOM 707 O O . GLU A 1 94 ? 9.492 12.858 33.318 1.00 91.38 94 GLU A O 1
ATOM 712 N N . PHE A 1 95 ? 8.799 12.630 31.174 1.00 90.75 95 PHE A N 1
ATOM 713 C CA . PHE A 1 95 ? 7.370 12.722 31.392 1.00 90.75 95 PHE A CA 1
ATOM 714 C C . PHE A 1 95 ? 6.722 11.360 31.163 1.00 90.75 95 PHE A C 1
ATOM 716 O O . PHE A 1 95 ? 7.049 10.673 30.203 1.00 90.75 95 PHE A O 1
ATOM 723 N N . TYR A 1 96 ? 5.774 10.993 32.017 1.00 87.12 96 TYR A N 1
ATOM 724 C CA . TYR A 1 96 ? 4.897 9.844 31.840 1.00 87.12 96 TYR A CA 1
ATOM 725 C C . TYR A 1 96 ? 3.480 10.324 31.522 1.00 87.12 96 TYR A C 1
ATOM 727 O O . TYR A 1 96 ? 2.884 11.069 32.304 1.00 87.12 96 TYR A O 1
ATOM 735 N N . SER A 1 97 ? 2.932 9.921 30.379 1.00 85.44 97 SER A N 1
ATOM 736 C CA . SER A 1 97 ? 1.589 10.326 29.954 1.00 85.44 97 SER A CA 1
ATOM 737 C C . SER A 1 97 ? 0.505 9.522 30.675 1.00 85.44 97 SER A C 1
ATOM 739 O O . SER A 1 97 ? 0.199 8.393 30.292 1.00 85.44 97 SER A O 1
ATOM 741 N N . MET A 1 98 ? -0.110 10.126 31.699 1.00 81.94 98 MET A N 1
ATOM 742 C CA . MET A 1 98 ? -1.252 9.538 32.418 1.00 81.94 98 MET A CA 1
ATOM 743 C C . MET A 1 98 ? -2.578 9.750 31.676 1.00 81.94 98 MET A C 1
ATOM 745 O O . MET A 1 98 ? -3.505 8.963 31.829 1.00 81.94 98 MET A O 1
ATOM 749 N N . ALA A 1 99 ? -2.670 10.800 30.861 1.00 85.06 99 ALA A N 1
ATOM 750 C CA . ALA A 1 99 ? -3.826 11.113 30.025 1.00 85.06 99 ALA A CA 1
ATOM 751 C C . ALA A 1 99 ? -3.406 11.180 28.544 1.00 85.06 99 ALA A C 1
ATOM 753 O O . ALA A 1 99 ? -2.216 11.315 28.260 1.00 85.06 99 ALA A O 1
ATOM 754 N N . PRO A 1 100 ? -4.333 11.085 27.579 1.00 79.56 100 PRO A N 1
ATOM 755 C CA . PRO A 1 100 ? -4.018 11.329 26.174 1.00 79.56 100 PRO A CA 1
ATOM 756 C C . PRO A 1 100 ? -3.761 12.827 25.903 1.00 79.56 100 PRO A C 1
ATOM 758 O O . PRO A 1 100 ? -4.225 13.673 26.667 1.00 79.56 100 PRO A O 1
ATOM 761 N N . PRO A 1 101 ? -3.130 13.194 24.769 1.00 77.31 101 PRO A N 1
ATOM 762 C CA . PRO A 1 101 ? -2.959 14.596 24.361 1.00 77.31 101 PRO A CA 1
ATOM 763 C C . PRO A 1 101 ? -4.272 15.369 24.169 1.00 77.31 101 PRO A C 1
ATOM 765 O O . PRO A 1 101 ? -4.276 16.595 24.186 1.00 77.31 101 PRO A O 1
ATOM 768 N N . THR A 1 102 ? -5.389 14.656 23.988 1.00 79.00 102 THR A N 1
ATOM 769 C CA . THR A 1 102 ? -6.751 15.209 23.911 1.00 79.00 102 THR A CA 1
ATOM 770 C C . THR A 1 102 ? -7.343 15.561 25.279 1.00 79.00 102 THR A C 1
ATOM 772 O O . THR A 1 102 ? -8.476 16.040 25.353 1.00 79.00 102 THR A O 1
ATOM 775 N N . CYS A 1 103 ? -6.606 15.318 26.366 1.00 82.25 103 CYS A N 1
ATOM 776 C CA . CYS A 1 103 ? -6.971 15.745 27.707 1.00 82.25 103 CYS A CA 1
ATOM 777 C C . CYS A 1 103 ? -7.110 17.270 27.754 1.00 82.25 103 CYS A C 1
ATOM 779 O O . CYS A 1 103 ? -6.175 18.012 27.461 1.00 82.25 103 CYS A O 1
ATOM 781 N N . THR A 1 104 ? -8.298 17.721 28.140 1.00 82.50 104 THR A N 1
ATOM 782 C CA . THR A 1 104 ? -8.640 19.143 28.280 1.00 82.50 104 THR A CA 1
ATOM 783 C C . THR A 1 104 ? -8.712 19.598 29.728 1.00 82.50 104 THR A C 1
ATOM 785 O O . THR A 1 104 ? -8.627 20.793 29.987 1.00 82.50 104 THR A O 1
ATOM 788 N N . ALA A 1 105 ? -8.873 18.663 30.665 1.00 84.94 105 ALA A N 1
ATOM 789 C CA . ALA A 1 105 ? -8.826 18.944 32.090 1.00 84.94 105 ALA A CA 1
ATOM 790 C C . ALA A 1 105 ? -8.461 17.682 32.871 1.00 84.94 105 ALA A C 1
ATOM 792 O O . ALA A 1 105 ? -8.909 16.583 32.536 1.00 84.94 105 ALA A O 1
ATOM 793 N N . LEU A 1 106 ? -7.710 17.861 33.951 1.00 87.38 106 LEU A N 1
ATOM 794 C CA . LEU A 1 106 ? -7.585 16.877 35.017 1.00 87.38 106 LEU A CA 1
ATOM 795 C C . LEU A 1 106 ? -8.526 17.250 36.156 1.00 87.38 106 LEU A C 1
ATOM 797 O O . LEU A 1 106 ? -8.685 18.421 36.490 1.00 87.38 106 LEU A O 1
ATOM 801 N N . VAL A 1 107 ? -9.142 16.244 36.760 1.00 85.56 107 VAL A N 1
ATOM 802 C CA . VAL A 1 107 ? -10.042 16.410 37.896 1.00 85.56 107 VAL A CA 1
ATOM 803 C C . VAL A 1 107 ? -9.540 15.519 39.017 1.00 85.56 107 VAL A C 1
ATOM 805 O O . VAL A 1 107 ? -9.456 14.302 38.854 1.00 85.56 107 VAL A O 1
ATOM 808 N N . GLN A 1 108 ? -9.208 16.127 40.156 1.00 86.94 108 GLN A N 1
ATOM 809 C CA . GLN A 1 108 ? -8.993 15.405 41.404 1.00 86.94 108 GLN A CA 1
ATOM 810 C C . GLN A 1 108 ? -10.215 15.606 42.290 1.00 86.94 108 GLN A C 1
ATOM 812 O O . GLN A 1 108 ? -10.506 16.742 42.647 1.00 86.94 108 GLN A O 1
ATOM 817 N N . VAL A 1 109 ? -10.864 14.515 42.683 1.00 88.94 109 VAL A N 1
ATOM 818 C CA . VAL A 1 109 ? -12.068 14.537 43.518 1.00 88.94 109 VAL A CA 1
ATOM 819 C C . VAL A 1 109 ? -11.946 13.535 44.661 1.00 88.94 109 VAL A C 1
ATOM 821 O O . VAL A 1 109 ? -11.307 12.491 44.522 1.00 88.94 109 VAL A O 1
ATOM 824 N N . GLU A 1 110 ? -12.553 13.836 45.803 1.00 89.38 110 GLU A N 1
ATOM 825 C CA . GLU A 1 110 ? -12.758 12.862 46.873 1.00 89.38 110 GLU A CA 1
ATOM 826 C C . GLU A 1 110 ? -14.182 12.317 46.777 1.00 89.38 110 GLU A C 1
ATOM 828 O O . GLU A 1 110 ? -15.150 13.064 46.853 1.00 89.38 110 GLU A O 1
ATOM 833 N N . VAL A 1 111 ? -14.315 11.010 46.577 1.00 88.75 111 VAL A N 1
ATOM 834 C CA . VAL A 1 111 ? -15.598 10.316 46.507 1.00 88.75 111 VAL A CA 1
ATOM 835 C C . VAL A 1 111 ? -15.972 9.868 47.924 1.00 88.75 111 VAL A C 1
ATOM 837 O O . VAL A 1 111 ? -15.320 8.954 48.444 1.00 88.75 111 VAL A O 1
ATOM 840 N N . PRO A 1 112 ? -16.986 10.476 48.569 1.00 87.56 112 PRO A N 1
ATOM 841 C CA . PRO A 1 112 ? -17.334 10.177 49.953 1.00 87.56 112 PRO A CA 1
ATOM 842 C C . PRO A 1 112 ? -18.070 8.841 50.094 1.00 87.56 112 PRO A C 1
ATOM 844 O O . PRO A 1 112 ? -18.663 8.317 49.145 1.00 87.56 112 PRO A O 1
ATOM 847 N N . THR A 1 113 ? -18.068 8.300 51.312 1.00 84.62 113 THR A N 1
ATOM 848 C CA . THR A 1 113 ? -18.826 7.095 51.677 1.00 84.62 113 THR A CA 1
ATOM 849 C C . THR A 1 113 ? -20.319 7.292 51.397 1.00 84.62 113 THR A C 1
ATOM 851 O O . THR A 1 113 ? -20.907 8.270 51.846 1.00 84.62 113 THR A O 1
ATOM 854 N N . GLY A 1 114 ? -20.934 6.357 50.666 1.00 76.50 114 GLY A N 1
ATOM 855 C CA . GLY A 1 114 ? -22.339 6.439 50.238 1.00 76.50 114 GLY A CA 1
ATOM 856 C C . GLY A 1 114 ? -22.543 6.953 48.806 1.00 76.50 114 GLY A C 1
ATOM 857 O O . GLY A 1 114 ? -23.662 6.898 48.303 1.00 76.50 114 GLY A O 1
ATOM 858 N N . SER A 1 115 ? -21.478 7.394 48.130 1.00 85.00 115 SER A N 1
ATOM 859 C CA . SER A 1 115 ? -21.517 7.732 46.700 1.00 85.00 115 SER A CA 1
ATOM 860 C C . SER A 1 115 ? -21.535 6.479 45.828 1.00 85.00 115 SER A C 1
ATOM 862 O O . SER A 1 115 ? -20.950 5.455 46.185 1.00 85.00 115 SER A O 1
ATOM 864 N N . SER A 1 116 ? -22.146 6.577 44.646 1.00 81.62 116 SER A N 1
ATOM 865 C CA . SER A 1 116 ? -22.113 5.513 43.638 1.00 81.62 116 SER A CA 1
ATOM 866 C C . SER A 1 116 ? -21.391 6.017 42.398 1.00 81.62 116 SER A C 1
ATOM 868 O O . SER A 1 116 ? -21.811 6.998 41.793 1.00 81.62 116 SER A O 1
ATOM 870 N N . VAL A 1 117 ? -20.288 5.362 42.040 1.00 86.44 117 VAL A N 1
ATOM 871 C CA . VAL A 1 117 ? -19.517 5.651 40.827 1.00 86.44 117 VAL A CA 1
ATOM 872 C C . VAL A 1 117 ? -19.290 4.328 40.107 1.00 86.44 117 VAL A C 1
ATOM 874 O O . VAL A 1 117 ? -18.574 3.458 40.611 1.00 86.44 117 VAL A O 1
ATOM 877 N N . GLN A 1 118 ? -19.926 4.166 38.949 1.00 83.88 118 GLN A N 1
ATOM 878 C CA . GLN A 1 118 ? -19.763 2.996 38.092 1.00 83.88 118 GLN A CA 1
ATOM 879 C C . GLN A 1 118 ? -18.754 3.301 36.994 1.00 83.88 118 GLN A C 1
ATOM 881 O O . GLN A 1 118 ? -18.815 4.357 36.360 1.00 83.88 118 GLN A O 1
ATOM 886 N N . LEU A 1 119 ? -17.832 2.361 36.791 1.00 82.75 119 LEU A N 1
ATOM 887 C CA . LEU A 1 119 ? -16.813 2.442 35.759 1.00 82.75 119 LEU A CA 1
ATOM 888 C C . LEU A 1 119 ? -16.971 1.287 34.770 1.00 82.75 119 LEU A C 1
ATOM 890 O O . LEU A 1 119 ? -17.107 0.135 35.181 1.00 82.75 119 LEU A O 1
ATOM 894 N N . GLU A 1 120 ? -16.840 1.591 33.486 1.00 78.44 120 GLU A N 1
ATOM 895 C CA . GLU A 1 120 ? -16.632 0.617 32.415 1.00 78.44 120 GLU A CA 1
ATOM 896 C C . GLU A 1 120 ? -15.320 0.968 31.711 1.00 78.44 120 GLU A C 1
ATOM 898 O O . GLU A 1 120 ? -15.121 2.106 31.294 1.00 78.44 120 GLU A O 1
ATOM 903 N N . HIS A 1 121 ? -14.367 0.032 31.655 1.00 76.31 121 HIS A N 1
ATOM 904 C CA . HIS A 1 121 ? -13.006 0.301 31.159 1.00 76.31 121 HIS A CA 1
ATOM 905 C C . HIS A 1 121 ? -12.350 1.553 31.787 1.00 76.31 121 HIS A C 1
ATOM 907 O O . HIS A 1 121 ? -11.681 2.322 31.104 1.00 76.31 121 HIS A O 1
ATOM 913 N N . LEU A 1 122 ? -12.565 1.764 33.095 1.00 84.06 122 LEU A N 1
ATOM 914 C CA . LEU A 1 122 ? -12.155 2.955 33.864 1.00 84.06 122 LEU A CA 1
ATOM 915 C C . LEU A 1 122 ? -12.818 4.280 33.446 1.00 84.06 122 LEU A C 1
ATOM 917 O O . LEU A 1 122 ? -12.494 5.323 34.007 1.00 84.06 122 LEU A O 1
ATOM 921 N N . THR A 1 123 ? -13.772 4.255 32.519 1.00 83.56 123 THR A N 1
ATOM 922 C CA . THR A 1 123 ? -14.588 5.414 32.146 1.00 83.56 123 THR A CA 1
ATOM 923 C C . THR A 1 123 ? -15.816 5.480 33.039 1.00 83.56 123 THR A C 1
ATOM 925 O O . THR A 1 123 ? -16.503 4.477 33.224 1.00 83.56 123 THR A O 1
ATOM 928 N N . VAL A 1 124 ? -16.107 6.653 33.595 1.00 84.69 124 VAL A N 1
ATOM 929 C CA . VAL A 1 124 ? -17.285 6.887 34.432 1.00 84.69 124 VAL A CA 1
ATOM 930 C C . VAL A 1 124 ? -18.538 6.763 33.573 1.00 84.69 124 VAL A C 1
ATOM 932 O O . VAL A 1 124 ? -18.775 7.588 32.695 1.00 84.69 124 VAL A O 1
ATOM 935 N N . THR A 1 125 ? -19.355 5.746 33.827 1.00 83.56 125 THR A N 1
ATOM 936 C CA . THR A 1 125 ? -20.635 5.529 33.129 1.00 83.56 125 THR A CA 1
ATOM 937 C C . THR A 1 125 ? -21.822 6.037 33.939 1.00 83.56 125 THR A C 1
ATOM 939 O O . THR A 1 125 ? -22.836 6.441 33.377 1.00 83.56 125 THR A O 1
ATOM 942 N N . SER A 1 126 ? -21.682 6.077 35.263 1.00 82.50 126 SER A N 1
ATOM 943 C CA . SER A 1 126 ? -22.668 6.637 36.184 1.00 82.50 126 SER A CA 1
ATOM 944 C C . SER A 1 126 ? -21.964 7.205 37.410 1.00 82.50 126 SER A C 1
ATOM 946 O O . SER A 1 126 ? -21.009 6.613 37.918 1.00 82.50 126 SER A O 1
ATOM 948 N N . VAL A 1 127 ? -22.432 8.356 37.885 1.00 86.62 127 VAL A N 1
ATOM 949 C CA . VAL A 1 127 ? -21.930 9.020 39.088 1.00 86.62 127 VAL A CA 1
ATOM 950 C C . VAL A 1 127 ? -23.089 9.671 39.832 1.00 86.62 127 VAL A C 1
ATOM 952 O O . VAL A 1 127 ? -23.886 10.401 39.246 1.00 86.62 127 VAL A O 1
ATOM 955 N N . ALA A 1 128 ? -23.188 9.394 41.129 1.00 82.44 128 ALA A N 1
ATOM 956 C CA . ALA A 1 128 ? -24.161 9.987 42.032 1.00 82.44 128 ALA A CA 1
ATOM 957 C C . ALA A 1 128 ? -23.455 10.537 43.275 1.00 82.44 128 ALA A C 1
ATOM 959 O O . ALA A 1 128 ? -22.604 9.858 43.858 1.00 82.44 128 ALA A O 1
ATOM 960 N N . SER A 1 129 ? -23.859 11.742 43.689 1.00 76.06 129 SER A N 1
ATOM 961 C CA . SER A 1 129 ? -23.367 12.435 44.890 1.00 76.06 129 SER A CA 1
ATOM 962 C C . SER A 1 129 ? -21.888 12.860 44.840 1.00 76.06 129 SER A C 1
ATOM 964 O O . SER A 1 129 ? -21.246 12.973 45.881 1.00 76.06 129 SER A O 1
ATOM 966 N N . VAL A 1 130 ? -21.347 13.101 43.636 1.00 82.56 130 VAL A N 1
ATOM 967 C CA . VAL A 1 130 ? -19.978 13.602 43.403 1.00 82.56 130 VAL A CA 1
ATOM 968 C C . VAL A 1 130 ? -20.010 14.667 42.299 1.00 82.56 130 VAL A C 1
ATOM 970 O O . VAL A 1 130 ? -20.024 14.327 41.120 1.00 82.56 130 VAL A O 1
ATOM 973 N N . ASP A 1 131 ? -20.030 15.951 42.664 1.00 74.94 131 ASP A N 1
ATOM 974 C CA . ASP A 1 131 ? -20.318 17.052 41.721 1.00 74.94 131 ASP A CA 1
ATOM 975 C C . ASP A 1 131 ? -19.213 17.311 40.676 1.00 74.94 131 ASP A C 1
ATOM 977 O O . ASP A 1 131 ? -19.473 17.810 39.578 1.00 74.94 131 ASP A O 1
ATOM 981 N N . GLU A 1 132 ? -17.959 16.987 40.997 1.00 80.38 132 GLU A N 1
ATOM 982 C CA . GLU A 1 132 ? -16.798 17.330 40.158 1.00 80.38 132 GLU A CA 1
ATOM 983 C C . GLU A 1 132 ? -16.517 16.285 39.060 1.00 80.38 132 GLU A C 1
ATOM 985 O O . GLU A 1 132 ? -15.953 16.618 38.007 1.00 80.38 132 GLU A O 1
ATOM 990 N N . LEU A 1 133 ? -16.949 15.039 39.287 1.00 85.31 133 LEU A N 1
ATOM 991 C CA . LEU A 1 133 ? -16.772 13.900 38.386 1.00 85.31 133 LEU A CA 1
ATOM 992 C C . LEU A 1 133 ? -17.968 13.791 37.435 1.00 85.31 133 LEU A C 1
ATOM 994 O O . LEU A 1 133 ? -19.117 13.892 37.855 1.00 85.31 133 LEU A O 1
ATOM 998 N N . ARG A 1 134 ? -17.717 13.572 36.144 1.00 85.25 134 ARG A N 1
ATOM 999 C CA . ARG A 1 134 ? -18.758 13.506 35.109 1.00 85.25 134 ARG A CA 1
ATOM 1000 C C . ARG A 1 134 ? -18.743 12.166 34.394 1.00 85.25 134 ARG A C 1
ATOM 1002 O O . ARG A 1 134 ? -17.704 11.528 34.261 1.00 85.25 134 ARG A O 1
ATOM 1009 N N . VAL A 1 135 ? -19.903 11.777 33.869 1.00 81.06 135 VAL A N 1
ATOM 1010 C CA . VAL A 1 135 ? -19.997 10.668 32.912 1.00 81.06 135 VAL A CA 1
ATOM 1011 C C . VAL A 1 135 ? -19.097 10.969 31.707 1.00 81.06 135 VAL A C 1
ATOM 1013 O O . VAL A 1 135 ? -19.146 12.068 31.152 1.00 81.06 135 VAL A O 1
ATOM 1016 N N . GLY A 1 136 ? -18.269 9.998 31.325 1.00 76.12 136 GLY A N 1
ATOM 1017 C CA . GLY A 1 136 ? -17.249 10.120 30.283 1.00 76.12 136 GLY A CA 1
ATOM 1018 C C . GLY A 1 136 ? -15.860 10.535 30.779 1.00 76.12 136 GLY A C 1
ATOM 1019 O O . GLY A 1 136 ? -14.908 10.449 30.005 1.00 76.12 136 GLY A O 1
ATOM 1020 N N . ASP A 1 137 ? -15.705 10.945 32.044 1.00 84.62 137 ASP A N 1
ATOM 1021 C 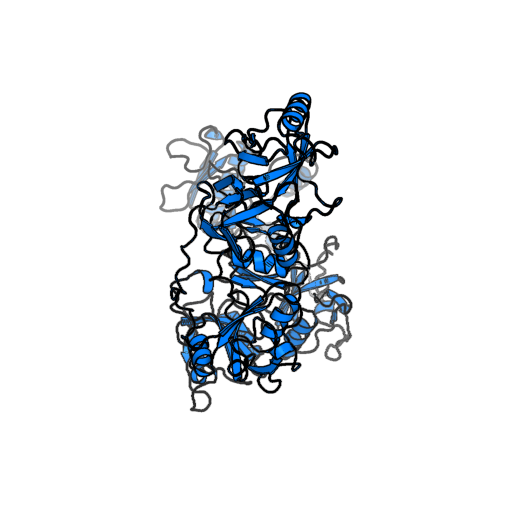CA . ASP A 1 137 ? -14.374 11.133 32.630 1.00 84.62 137 ASP A CA 1
ATOM 1022 C C . ASP A 1 137 ? -13.676 9.769 32.763 1.00 84.62 137 ASP A C 1
ATOM 1024 O O . ASP A 1 137 ? -14.307 8.763 33.093 1.00 84.62 137 ASP A O 1
ATOM 1028 N N . VAL A 1 138 ? -12.367 9.717 32.518 1.00 86.50 138 VAL A N 1
ATOM 1029 C CA . VAL A 1 138 ? -11.589 8.472 32.610 1.00 86.50 138 VAL A CA 1
ATOM 1030 C C . VAL A 1 138 ? -10.722 8.506 33.856 1.00 86.50 138 VAL A C 1
ATOM 1032 O O . VAL A 1 138 ? -9.886 9.395 34.016 1.00 86.50 138 VAL A O 1
ATOM 1035 N N . VAL A 1 139 ? -10.910 7.529 34.738 1.00 89.12 139 VAL A N 1
ATOM 1036 C CA . VAL A 1 139 ? -10.179 7.401 35.996 1.00 89.12 139 VAL A CA 1
ATOM 1037 C C . VAL A 1 139 ? -8.781 6.845 35.741 1.00 89.12 139 VAL A C 1
ATOM 1039 O O . VAL A 1 139 ? -8.618 5.747 35.214 1.00 89.12 139 VAL A O 1
ATOM 1042 N N . VAL A 1 140 ? -7.762 7.594 36.159 1.00 86.75 140 VAL A N 1
ATOM 1043 C CA . VAL A 1 140 ? -6.346 7.249 35.953 1.00 86.75 140 VAL A CA 1
ATOM 1044 C C . VAL A 1 140 ? -5.611 6.926 37.243 1.00 86.75 140 VAL A C 1
ATOM 1046 O O . VAL A 1 140 ? -4.610 6.218 37.211 1.00 86.75 140 VAL A O 1
ATOM 1049 N N . ALA A 1 141 ? -6.110 7.382 38.389 1.00 87.12 141 ALA A N 1
ATOM 1050 C CA . ALA A 1 141 ? -5.558 7.005 39.682 1.00 87.12 141 ALA A CA 1
ATOM 1051 C C . ALA A 1 141 ? -6.642 6.959 40.758 1.00 87.12 141 ALA A C 1
ATOM 1053 O O . ALA A 1 141 ? -7.615 7.717 40.712 1.00 87.12 141 ALA A O 1
ATOM 1054 N N . VAL A 1 142 ? -6.436 6.090 41.747 1.00 90.06 142 VAL A N 1
ATOM 1055 C CA . VAL A 1 142 ? -7.258 6.020 42.956 1.00 90.06 142 VAL A CA 1
ATOM 1056 C C . VAL A 1 142 ? -6.361 5.906 44.191 1.00 90.06 142 VAL A C 1
ATOM 1058 O O . VAL A 1 142 ? -5.495 5.038 44.270 1.00 90.06 142 VAL A O 1
ATOM 1061 N N . ASN A 1 143 ? -6.558 6.803 45.156 1.00 87.56 143 ASN A N 1
ATOM 1062 C CA . ASN A 1 143 ? -5.689 7.042 46.304 1.00 87.56 143 ASN A CA 1
ATOM 1063 C C . ASN A 1 143 ? -4.222 7.171 45.871 1.00 87.56 143 ASN A C 1
ATOM 1065 O O . ASN A 1 143 ? -3.873 8.085 45.126 1.00 87.56 143 ASN A O 1
ATOM 1069 N N . ASP A 1 144 ? -3.385 6.238 46.316 1.00 79.00 144 ASP A N 1
ATOM 1070 C CA . ASP A 1 144 ? -1.958 6.220 46.027 1.00 79.00 144 ASP A CA 1
ATOM 1071 C C . ASP A 1 144 ? -1.622 5.275 44.856 1.00 79.00 144 ASP A C 1
ATOM 1073 O O . ASP A 1 144 ? -0.455 4.949 44.675 1.00 79.00 144 ASP A O 1
ATOM 1077 N N . VAL A 1 145 ? -2.598 4.791 44.075 1.00 80.94 145 VAL A N 1
ATOM 1078 C CA . VAL A 1 145 ? -2.373 3.804 43.003 1.00 80.94 145 VAL A CA 1
ATOM 1079 C C . VAL A 1 145 ? -2.618 4.411 41.623 1.00 80.94 145 VAL A C 1
ATOM 1081 O O . VAL A 1 145 ? -3.708 4.906 41.337 1.00 80.94 145 VAL A O 1
ATOM 1084 N N . ASP A 1 146 ? -1.609 4.320 40.753 1.00 80.00 146 ASP A N 1
ATOM 1085 C CA . ASP A 1 146 ? -1.713 4.669 39.335 1.00 80.00 146 ASP A CA 1
ATOM 1086 C C . ASP A 1 146 ? -2.363 3.515 38.561 1.00 80.00 146 ASP A C 1
ATOM 1088 O O . ASP A 1 146 ? -1.743 2.476 38.315 1.00 80.00 146 ASP A O 1
ATOM 1092 N N . LEU A 1 147 ? -3.624 3.691 38.168 1.00 83.38 147 LEU A N 1
ATOM 1093 C CA . LEU A 1 147 ? -4.374 2.668 37.444 1.00 83.38 147 LEU A CA 1
ATOM 1094 C C . LEU A 1 147 ? -3.887 2.509 36.000 1.00 83.38 147 LEU A C 1
ATOM 1096 O O . LEU A 1 147 ? -4.112 1.462 35.401 1.00 83.38 147 LEU A O 1
ATOM 1100 N N . THR A 1 148 ? -3.185 3.501 35.442 1.00 76.81 148 THR A N 1
ATOM 1101 C CA . THR A 1 148 ? -2.709 3.474 34.047 1.00 76.81 148 THR A CA 1
ATOM 1102 C C . THR A 1 148 ? -1.529 2.530 33.813 1.00 76.81 148 THR A C 1
ATOM 1104 O O . THR A 1 148 ? -1.181 2.254 32.658 1.00 76.81 148 THR A O 1
ATOM 1107 N N . THR A 1 149 ? -0.936 2.033 34.902 1.00 70.19 149 THR A N 1
ATOM 1108 C CA . THR A 1 149 ? 0.136 1.025 34.919 1.00 70.19 149 THR A CA 1
ATOM 1109 C C . THR A 1 149 ? -0.392 -0.411 35.005 1.00 70.19 149 THR A C 1
ATOM 1111 O O . THR A 1 149 ? 0.379 -1.364 34.903 1.00 70.19 149 THR A O 1
ATOM 1114 N N . LEU A 1 150 ? -1.705 -0.581 35.186 1.00 73.56 150 LEU A N 1
ATOM 1115 C CA . LEU A 1 150 ? -2.367 -1.872 35.342 1.00 73.56 150 LEU A CA 1
ATOM 1116 C C . LEU A 1 150 ? -3.177 -2.214 34.084 1.00 73.56 150 LEU A C 1
ATOM 1118 O O . LEU A 1 150 ? -3.664 -1.332 33.378 1.00 73.56 150 LEU A O 1
ATOM 1122 N N . ASP A 1 151 ? -3.374 -3.507 33.818 1.00 74.44 151 ASP A N 1
ATOM 1123 C CA . ASP A 1 151 ? -4.393 -3.930 32.856 1.00 74.44 151 ASP A CA 1
ATOM 1124 C C . ASP A 1 151 ? -5.801 -3.563 33.360 1.00 74.44 151 ASP A C 1
ATOM 1126 O O . ASP A 1 151 ? -6.033 -3.465 34.566 1.00 74.44 151 ASP A O 1
ATOM 1130 N N . ALA A 1 152 ? -6.752 -3.362 32.441 1.00 69.94 152 ALA A N 1
ATOM 1131 C CA . ALA A 1 152 ? -8.081 -2.835 32.767 1.00 69.94 152 ALA A CA 1
ATOM 1132 C C . ALA A 1 152 ? -8.828 -3.672 33.822 1.00 69.94 152 ALA A C 1
ATOM 1134 O O . ALA A 1 152 ? -9.521 -3.113 34.672 1.00 69.94 152 ALA A O 1
ATOM 1135 N N . THR A 1 153 ? -8.653 -4.998 33.812 1.00 77.56 153 THR A N 1
ATOM 1136 C CA . THR A 1 153 ? -9.283 -5.908 34.778 1.00 77.56 153 THR A CA 1
ATOM 1137 C C . THR A 1 153 ? -8.693 -5.720 36.173 1.00 77.56 153 THR A C 1
ATOM 1139 O O . THR A 1 153 ? -9.440 -5.564 37.140 1.00 77.56 153 THR A O 1
ATOM 1142 N N . LYS A 1 154 ? -7.359 -5.677 36.297 1.00 81.44 154 LYS A N 1
ATOM 1143 C CA . LYS A 1 154 ? -6.692 -5.399 37.579 1.00 81.44 154 LYS A CA 1
ATOM 1144 C C . LYS A 1 154 ? -6.963 -3.985 38.074 1.00 81.44 154 LYS A C 1
ATOM 1146 O O . LYS A 1 154 ? -7.191 -3.803 39.265 1.00 81.44 154 LYS A O 1
ATOM 1151 N N . ALA A 1 155 ? -6.982 -3.000 37.183 1.00 80.69 155 ALA A N 1
ATOM 1152 C CA . ALA A 1 155 ? -7.296 -1.622 37.528 1.00 80.69 155 ALA A CA 1
ATOM 1153 C C . ALA A 1 155 ? -8.719 -1.491 38.091 1.00 80.69 155 ALA A C 1
ATOM 1155 O O . ALA A 1 155 ? -8.921 -0.856 39.126 1.00 80.69 155 ALA A O 1
ATOM 1156 N N . LEU A 1 156 ? -9.695 -2.155 37.462 1.00 85.88 156 LEU A N 1
ATOM 1157 C CA . LEU A 1 156 ? -11.074 -2.188 37.944 1.00 85.88 156 LEU A CA 1
ATOM 1158 C C . LEU A 1 156 ? -11.194 -2.959 39.269 1.00 85.88 156 LEU A C 1
ATOM 1160 O O . LEU A 1 156 ? -11.950 -2.556 40.150 1.00 85.88 156 LEU A O 1
ATOM 1164 N N . ALA A 1 157 ? -10.415 -4.028 39.456 1.00 87.44 157 ALA A N 1
ATOM 1165 C CA . ALA A 1 157 ? -10.345 -4.740 40.731 1.00 87.44 157 ALA A CA 1
ATOM 1166 C C . ALA A 1 157 ? -9.782 -3.854 41.856 1.00 87.44 157 ALA A C 1
ATOM 1168 O O . ALA A 1 157 ? -10.360 -3.814 42.940 1.00 87.44 157 ALA A O 1
ATOM 1169 N N . VAL A 1 158 ? -8.709 -3.096 41.594 1.00 89.00 158 VAL A N 1
ATOM 1170 C CA . VAL A 1 158 ? -8.151 -2.109 42.537 1.00 89.00 158 VAL A CA 1
ATOM 1171 C C . VAL A 1 158 ? -9.177 -1.023 42.847 1.00 89.00 158 VAL A C 1
ATOM 1173 O O . VAL A 1 158 ? -9.405 -0.711 44.018 1.00 89.00 158 VAL A O 1
ATOM 1176 N N . TRP A 1 159 ? -9.841 -0.485 41.822 1.00 91.06 159 TRP A N 1
ATOM 1177 C CA . TRP A 1 159 ? -10.928 0.473 41.992 1.00 91.06 159 TRP A CA 1
ATOM 1178 C C . TRP A 1 159 ? -12.014 -0.072 42.922 1.00 91.06 159 TRP A C 1
ATOM 1180 O O . TRP A 1 159 ? -12.350 0.588 43.902 1.00 91.06 159 TRP A O 1
ATOM 1190 N N . ASN A 1 160 ? -12.522 -1.280 42.670 1.00 89.44 160 ASN A N 1
ATOM 1191 C CA . ASN A 1 160 ? -13.592 -1.890 43.460 1.00 89.44 160 ASN A CA 1
ATOM 1192 C C . ASN A 1 160 ? -13.155 -2.216 44.896 1.00 89.44 160 ASN A C 1
ATOM 1194 O O . ASN A 1 160 ? -13.933 -2.016 45.826 1.00 89.44 160 ASN A O 1
ATOM 1198 N N . ALA A 1 161 ? -11.912 -2.663 45.091 1.00 90.56 161 ALA A N 1
ATOM 1199 C CA . ALA A 1 161 ? -11.377 -3.040 46.401 1.00 90.56 161 ALA A CA 1
ATOM 1200 C C . ALA A 1 161 ? -11.004 -1.842 47.293 1.00 90.56 161 ALA A C 1
ATOM 1202 O O . ALA A 1 161 ? -10.889 -1.991 48.509 1.00 90.56 161 ALA A O 1
ATOM 1203 N N . THR A 1 162 ? -10.798 -0.656 46.712 1.00 90.31 162 THR A N 1
ATOM 1204 C CA . THR A 1 162 ? -10.399 0.537 47.471 1.00 90.31 162 THR A CA 1
ATOM 1205 C C . THR A 1 162 ? -11.555 1.013 48.366 1.00 90.31 162 THR A C 1
ATOM 1207 O O . THR A 1 162 ? -12.632 1.296 47.843 1.00 90.31 162 THR A O 1
ATOM 1210 N N . PRO A 1 163 ? -11.389 1.146 49.693 1.00 88.00 163 PRO A N 1
ATOM 1211 C CA . PRO A 1 163 ? -12.458 1.627 50.566 1.00 88.00 163 PRO A CA 1
ATOM 1212 C C . PRO A 1 163 ? -12.756 3.114 50.333 1.00 88.00 163 PRO A C 1
ATOM 1214 O O . PRO A 1 163 ? -11.898 3.871 49.879 1.00 88.00 163 PRO A O 1
ATOM 1217 N N . PHE A 1 164 ? -13.980 3.534 50.655 1.00 84.50 164 PHE A N 1
ATOM 1218 C CA . PHE A 1 164 ? -14.331 4.953 50.713 1.00 84.50 164 PHE A CA 1
ATOM 1219 C C . PHE A 1 164 ? -13.760 5.612 51.987 1.00 84.50 164 PHE A C 1
ATOM 1221 O O . PHE A 1 164 ? -13.637 4.931 53.009 1.00 84.50 164 PHE A O 1
ATOM 1228 N N . PRO A 1 165 ? -13.457 6.924 51.961 1.00 88.06 165 PRO A N 1
ATOM 1229 C CA . PRO A 1 165 ? -13.507 7.800 50.790 1.00 88.06 165 PRO A CA 1
ATOM 1230 C C . PRO A 1 165 ? -12.386 7.485 49.785 1.00 88.06 165 PRO A C 1
ATOM 1232 O O . PRO A 1 165 ? -11.254 7.195 50.172 1.00 88.06 165 PRO A O 1
ATOM 1235 N N . LYS A 1 166 ? -12.706 7.527 48.485 1.00 90.44 166 LYS A N 1
ATOM 1236 C CA . LYS A 1 166 ? -11.721 7.310 47.411 1.00 90.44 166 LYS A CA 1
ATOM 1237 C C . LYS A 1 166 ? -11.246 8.665 46.904 1.00 90.44 166 LYS A C 1
ATOM 1239 O O . LYS A 1 166 ? -12.056 9.440 46.409 1.00 90.44 166 LYS A O 1
ATOM 1244 N N . ARG A 1 167 ? -9.951 8.951 46.945 1.00 87.94 167 ARG A N 1
ATOM 1245 C CA . ARG A 1 167 ? -9.375 10.075 46.201 1.00 87.94 167 ARG A CA 1
ATOM 1246 C C . ARG A 1 167 ? -9.149 9.634 44.765 1.00 87.94 167 ARG A C 1
ATOM 1248 O O . ARG A 1 167 ? -8.475 8.641 44.540 1.00 87.94 167 ARG A O 1
ATOM 1255 N N . VAL A 1 168 ? -9.701 10.338 43.797 1.00 89.38 168 VAL A N 1
ATOM 1256 C CA . VAL A 1 168 ? -9.711 9.915 42.397 1.00 89.38 168 VAL A CA 1
ATOM 1257 C C . VAL A 1 168 ? -9.073 11.001 41.554 1.00 89.38 168 VAL A C 1
ATOM 1259 O O . VAL A 1 168 ? -9.445 12.163 41.686 1.00 89.38 168 VAL A O 1
ATOM 1262 N N . ILE A 1 169 ? -8.134 10.627 40.685 1.00 89.56 169 ILE A N 1
ATOM 1263 C CA . ILE A 1 169 ? -7.718 11.478 39.569 1.00 89.56 169 ILE A CA 1
ATOM 1264 C C . ILE A 1 169 ? -8.359 10.917 38.310 1.00 89.56 169 ILE A C 1
ATOM 1266 O O . ILE A 1 169 ? -8.221 9.730 38.002 1.00 89.56 169 ILE A O 1
ATOM 1270 N N . SER A 1 170 ? -9.030 11.784 37.570 1.00 89.94 170 SER A N 1
ATOM 1271 C CA . SER A 1 170 ? -9.571 11.491 36.252 1.00 89.94 170 SER A CA 1
ATOM 1272 C C . SER A 1 170 ? -9.146 12.559 35.255 1.00 89.94 170 SER A C 1
ATOM 1274 O O . SER A 1 170 ? -8.766 13.666 35.644 1.00 89.94 170 SER A O 1
ATOM 1276 N N . TYR A 1 171 ? -9.189 12.231 33.969 1.00 89.12 171 TYR A N 1
ATOM 1277 C CA . TYR A 1 171 ? -9.092 13.233 32.918 1.00 89.12 171 TYR A CA 1
ATOM 1278 C C . TYR A 1 171 ? -10.398 13.348 32.148 1.00 89.12 171 TYR A C 1
ATOM 1280 O O . TYR A 1 171 ? -11.162 12.391 32.010 1.00 89.12 171 TYR A O 1
ATOM 1288 N N . ARG A 1 172 ? -10.599 14.539 31.593 1.00 88.25 172 ARG A N 1
ATOM 1289 C CA . ARG A 1 172 ? -11.723 14.893 30.742 1.00 88.25 172 ARG A CA 1
ATOM 1290 C C . ARG A 1 172 ? -11.226 15.303 29.371 1.00 88.25 172 ARG A C 1
ATOM 1292 O O . ARG A 1 172 ? -10.307 16.113 29.236 1.00 88.25 172 ARG A O 1
ATOM 1299 N N . THR A 1 173 ? -11.879 14.792 28.344 1.00 77.44 173 THR A N 1
ATOM 1300 C CA . THR A 1 173 ? -11.683 15.225 26.958 1.00 77.44 173 THR A CA 1
ATOM 1301 C C . THR A 1 173 ? -12.831 16.158 26.557 1.00 77.44 173 THR A C 1
ATOM 1303 O O . THR A 1 173 ? -13.916 16.095 27.142 1.00 77.44 173 THR A O 1
ATOM 1306 N N . GLN A 1 174 ? -12.599 17.089 25.624 1.00 52.53 174 GLN A N 1
ATOM 1307 C CA . GLN A 1 174 ? -13.660 17.986 25.156 1.00 52.53 174 GLN A CA 1
ATOM 1308 C C . GLN A 1 174 ? -14.735 17.162 24.437 1.00 52.53 174 GLN A C 1
ATOM 1310 O O . GLN A 1 174 ? -14.518 16.673 23.334 1.00 52.53 174 GLN A O 1
ATOM 1315 N N . SER A 1 175 ? -15.883 17.056 25.105 1.00 35.97 175 SER A N 1
ATOM 1316 C CA . SER A 1 175 ? -17.085 16.303 24.748 1.00 35.97 175 SER A CA 1
ATOM 1317 C C . SER A 1 175 ? -16.898 14.788 24.586 1.00 35.97 175 SER A C 1
ATOM 1319 O O . SER A 1 175 ? -16.376 14.328 23.570 1.00 35.97 175 SER A O 1
ATOM 1321 N N . PRO A 1 176 ? -17.458 13.987 25.512 1.00 35.53 176 PRO A N 1
ATOM 1322 C CA . PRO A 1 176 ? -17.924 12.669 25.141 1.00 35.53 176 PRO A CA 1
ATOM 1323 C C . PRO A 1 176 ? -19.076 12.887 24.156 1.00 35.53 176 PRO A C 1
ATOM 1325 O O . PRO A 1 176 ? -20.001 13.660 24.424 1.00 35.53 176 PRO A O 1
ATOM 1328 N N . LEU A 1 177 ? -19.058 12.197 23.018 1.00 28.34 177 LEU A N 1
ATOM 1329 C CA . LEU A 1 177 ? -20.335 11.783 22.457 1.00 28.34 177 LEU A CA 1
ATOM 1330 C C . LEU A 1 177 ? -21.042 11.085 23.620 1.00 28.34 177 LEU A C 1
ATOM 1332 O O . LEU A 1 177 ? -20.572 10.048 24.089 1.00 28.34 177 LEU A O 1
ATOM 1336 N N . LEU A 1 178 ? -22.098 11.717 24.150 1.00 27.33 178 LEU A N 1
ATOM 1337 C CA . LEU A 1 178 ? -23.126 11.035 24.922 1.00 27.33 178 LEU A CA 1
ATOM 1338 C C . LEU A 1 178 ? -23.272 9.663 24.291 1.00 27.33 178 LEU A C 1
ATOM 1340 O O . LEU A 1 178 ? -23.411 9.590 23.067 1.00 27.33 178 LEU A O 1
ATOM 1344 N N . ALA A 1 179 ? -23.181 8.621 25.117 1.00 28.17 179 ALA A N 1
ATOM 1345 C CA . ALA A 1 179 ? -23.583 7.284 24.754 1.00 28.17 179 ALA A CA 1
ATOM 1346 C C . ALA A 1 179 ? -24.981 7.392 24.148 1.00 28.17 179 ALA A C 1
ATOM 1348 O O . ALA A 1 179 ? -26.003 7.367 24.829 1.00 28.17 179 ALA A O 1
ATOM 1349 N N . THR A 1 180 ? -25.027 7.570 22.836 1.00 21.88 180 THR A N 1
ATOM 1350 C CA . THR A 1 180 ? -26.153 7.155 22.059 1.00 21.88 180 THR A CA 1
ATOM 1351 C C . THR A 1 180 ? -26.201 5.668 22.352 1.00 21.88 180 THR A C 1
ATOM 1353 O O . THR A 1 180 ? -25.301 4.944 21.922 1.00 21.88 180 THR A O 1
ATOM 1356 N N . THR A 1 181 ? -27.218 5.217 23.099 1.00 26.08 181 THR A N 1
ATOM 1357 C CA . THR A 1 181 ? -27.909 3.958 22.762 1.00 26.08 181 THR A CA 1
ATOM 1358 C C . THR A 1 181 ? -27.701 3.756 21.287 1.00 26.08 181 THR A C 1
ATOM 1360 O O . THR A 1 181 ? -28.139 4.684 20.597 1.00 26.08 181 THR A O 1
ATOM 1363 N N . PRO A 1 182 ? -26.966 2.700 20.873 1.00 26.73 182 PRO A N 1
ATOM 1364 C CA . PRO A 1 182 ? -26.187 2.655 19.644 1.00 26.73 182 PRO A CA 1
ATOM 1365 C C . PRO A 1 182 ? -26.905 3.511 18.632 1.00 26.73 182 PRO A C 1
ATOM 1367 O O . PRO A 1 182 ? -27.911 3.085 18.057 1.00 26.73 182 PRO A O 1
ATOM 1370 N N . SER A 1 183 ? -26.491 4.788 18.529 1.00 25.48 183 SER A N 1
ATOM 1371 C CA . SER A 1 183 ? -26.943 5.509 17.370 1.00 25.48 183 SER A CA 1
ATOM 1372 C C . SER A 1 183 ? -26.327 4.656 16.299 1.00 25.48 183 SER A C 1
ATOM 1374 O O . SER A 1 183 ? -25.155 4.276 16.365 1.00 25.48 183 SER A O 1
ATOM 1376 N N . GLN A 1 184 ? -27.175 4.260 15.377 1.00 31.59 184 GLN A N 1
ATOM 1377 C CA . GLN A 1 184 ? -26.737 4.019 14.038 1.00 31.59 184 GLN A CA 1
ATOM 1378 C C . GLN A 1 184 ? -25.932 5.277 13.621 1.00 31.59 184 GLN A C 1
ATOM 1380 O O . GLN A 1 184 ? -26.406 6.097 12.847 1.00 31.59 184 GLN A O 1
ATOM 1385 N N . GLN A 1 185 ? -24.676 5.438 14.079 1.00 31.67 185 GLN A N 1
ATOM 1386 C CA . GLN A 1 185 ? -23.586 5.473 13.128 1.00 31.67 185 GLN A CA 1
ATOM 1387 C C . GLN A 1 185 ? -23.932 4.302 12.251 1.00 31.67 185 GLN A C 1
ATOM 1389 O O . GLN A 1 185 ? -23.829 3.158 12.692 1.00 31.67 185 GLN A O 1
ATOM 1394 N N . ALA A 1 186 ? -24.587 4.614 11.130 1.00 31.31 186 ALA A N 1
ATOM 1395 C CA . ALA A 1 186 ? -24.897 3.623 10.141 1.00 31.31 186 ALA A CA 1
ATOM 1396 C C . ALA A 1 186 ? -23.580 2.886 9.985 1.00 31.31 186 ALA A C 1
ATOM 1398 O O . ALA A 1 186 ? -22.594 3.481 9.534 1.00 31.31 186 ALA A O 1
ATOM 1399 N N . SER A 1 187 ? -23.540 1.646 10.484 1.00 35.91 187 SER A N 1
ATOM 1400 C CA . SER A 1 187 ? -22.488 0.742 10.095 1.00 35.91 187 SER A CA 1
ATOM 1401 C C . SER A 1 187 ? -22.460 0.924 8.577 1.00 35.91 187 SER A C 1
ATOM 1403 O O . SER A 1 187 ? -23.528 0.944 7.948 1.00 35.91 187 SER A O 1
ATOM 1405 N N . PRO A 1 188 ? -21.306 1.202 7.952 1.00 43.22 188 PRO A N 1
ATOM 1406 C CA . PRO A 1 188 ? -21.273 1.274 6.493 1.00 43.22 188 PRO A CA 1
ATOM 1407 C C . PRO A 1 188 ? -21.789 -0.043 5.872 1.00 43.22 188 PRO A C 1
ATOM 1409 O O . PRO A 1 188 ? -22.094 -0.104 4.682 1.00 43.22 188 PRO A O 1
ATOM 1412 N N . TYR A 1 189 ? -21.926 -1.073 6.711 1.00 47.22 189 TYR A N 1
ATOM 1413 C CA . TYR A 1 189 ? -22.491 -2.383 6.487 1.00 47.22 189 TYR A CA 1
ATOM 1414 C C . TYR A 1 189 ? -23.948 -2.482 6.979 1.00 47.22 189 TYR A C 1
ATOM 1416 O O . TYR A 1 189 ? -24.389 -1.766 7.874 1.00 47.22 189 TYR A O 1
ATOM 1424 N N . SER A 1 190 ? -24.722 -3.377 6.366 1.00 55.69 190 SER A N 1
ATOM 1425 C CA . SER A 1 190 ? -26.148 -3.576 6.654 1.00 55.69 190 SER A CA 1
ATOM 1426 C C . SER A 1 190 ? -26.418 -3.847 8.151 1.00 55.69 190 SER A C 1
ATOM 1428 O O . SER A 1 190 ? -25.515 -4.275 8.870 1.00 55.69 190 SER A O 1
ATOM 1430 N N . PRO A 1 191 ? -27.665 -3.706 8.647 1.00 57.78 191 PRO A N 1
ATOM 1431 C CA . PRO A 1 191 ? -28.029 -4.066 10.028 1.00 57.78 191 PRO A CA 1
ATOM 1432 C C . PRO A 1 191 ? -27.730 -5.528 10.403 1.00 57.78 191 PRO A C 1
ATOM 1434 O O . PRO A 1 191 ? -27.873 -5.903 11.563 1.00 57.78 191 PRO A O 1
ATOM 1437 N N . THR A 1 192 ? -27.331 -6.365 9.441 1.00 70.31 192 THR A N 1
ATOM 1438 C CA . THR A 1 192 ? -26.927 -7.747 9.687 1.00 70.31 192 THR A CA 1
ATOM 1439 C C . THR A 1 192 ? -25.425 -7.906 9.932 1.00 70.31 192 THR A C 1
ATOM 1441 O O . THR A 1 192 ? -25.010 -9.020 10.246 1.00 70.31 192 THR A O 1
ATOM 1444 N N . SER A 1 193 ? -24.604 -6.859 9.791 1.00 83.75 193 SER A N 1
ATOM 1445 C CA . SER A 1 193 ? -23.157 -6.936 10.011 1.00 83.75 193 SER A CA 1
ATOM 1446 C C . SER A 1 193 ? -22.815 -7.193 11.475 1.00 83.75 193 SER A C 1
ATOM 1448 O O . SER A 1 193 ? -23.403 -6.583 12.366 1.00 83.75 193 SER A O 1
ATOM 1450 N N . ILE A 1 194 ? -21.829 -8.051 11.713 1.00 88.31 194 ILE A N 1
ATOM 1451 C CA . ILE A 1 194 ? -21.284 -8.340 13.038 1.00 88.31 194 ILE A CA 1
ATOM 1452 C C . ILE A 1 194 ? -19.930 -7.650 13.141 1.00 88.31 194 ILE A C 1
ATOM 1454 O O . ILE A 1 194 ? -19.060 -7.893 12.311 1.00 88.31 194 ILE A O 1
ATOM 1458 N N . GLU A 1 195 ? -19.729 -6.820 14.156 1.00 88.44 195 GLU A N 1
ATOM 1459 C CA . GLU A 1 195 ? -18.429 -6.219 14.446 1.00 88.44 195 GLU A CA 1
ATOM 1460 C C . GLU A 1 195 ? -17.896 -6.781 15.761 1.00 88.44 195 GLU A C 1
ATOM 1462 O O . GLU A 1 195 ? -18.591 -6.782 16.776 1.00 88.44 195 GLU A O 1
ATOM 1467 N N . VAL A 1 196 ? -16.666 -7.292 15.736 1.00 84.44 196 VAL A N 1
ATOM 1468 C CA . VAL A 1 196 ? -16.012 -7.888 16.907 1.00 84.44 196 VAL A CA 1
ATOM 1469 C C . VAL A 1 196 ? -14.660 -7.240 17.147 1.00 84.44 196 VAL A C 1
ATOM 1471 O O . VAL A 1 196 ? -13.865 -7.062 16.223 1.00 84.44 196 VAL A O 1
ATOM 1474 N N . ILE A 1 197 ? -14.385 -6.917 18.409 1.00 83.31 197 ILE A N 1
ATOM 1475 C CA . ILE A 1 197 ? -13.079 -6.431 18.853 1.00 83.31 197 ILE A CA 1
ATOM 1476 C C . ILE A 1 197 ? -12.348 -7.596 19.516 1.00 83.31 197 ILE A C 1
ATOM 1478 O O . ILE A 1 197 ? -12.658 -8.005 20.633 1.00 83.31 197 ILE A O 1
ATOM 1482 N N . ILE A 1 198 ? -11.369 -8.132 18.802 1.00 76.50 198 ILE A N 1
ATOM 1483 C CA . ILE A 1 198 ? -10.545 -9.261 19.212 1.00 76.50 198 ILE A CA 1
ATOM 1484 C C . ILE A 1 198 ? -9.287 -8.702 19.868 1.00 76.50 198 ILE A C 1
ATOM 1486 O O . ILE A 1 198 ? -8.415 -8.153 19.194 1.00 76.50 198 ILE A O 1
ATOM 1490 N N . ALA A 1 199 ? -9.206 -8.811 21.191 1.00 65.31 199 ALA A N 1
ATOM 1491 C CA . ALA A 1 199 ? -8.083 -8.298 21.978 1.00 65.31 199 ALA A CA 1
ATOM 1492 C C . ALA A 1 199 ? -6.945 -9.317 22.174 1.00 65.31 199 ALA A C 1
ATOM 1494 O O . ALA A 1 199 ? -5.894 -8.964 22.704 1.00 65.31 199 ALA A O 1
ATOM 1495 N N . ASP A 1 200 ? -7.146 -10.572 21.775 1.00 64.62 200 ASP A N 1
ATOM 1496 C CA . ASP A 1 200 ? -6.171 -11.648 21.928 1.00 64.62 200 ASP A CA 1
ATOM 1497 C C . ASP A 1 200 ? -5.419 -11.960 20.623 1.00 64.62 200 ASP A C 1
ATOM 1499 O O . ASP A 1 200 ? -5.687 -11.429 19.539 1.00 64.62 200 ASP A O 1
ATOM 1503 N N . SER A 1 201 ? -4.389 -12.797 20.759 1.00 63.00 201 SER A N 1
ATOM 1504 C CA . SER A 1 201 ? -3.459 -13.102 19.674 1.00 63.00 201 SER A CA 1
ATOM 1505 C C . SER A 1 201 ? -3.955 -14.157 18.690 1.00 63.00 201 SER A C 1
ATOM 1507 O O . SER A 1 201 ? -3.444 -14.252 17.575 1.00 63.00 201 SER A O 1
ATOM 1509 N N . SER A 1 202 ? -4.952 -14.944 19.084 1.00 70.31 202 SER A N 1
ATOM 1510 C CA . SER A 1 202 ? -5.525 -16.019 18.279 1.00 70.31 202 SER A CA 1
ATOM 1511 C C . SER A 1 202 ? -6.931 -15.631 17.866 1.00 70.31 202 SER A C 1
ATOM 1513 O O . SER A 1 202 ? -7.744 -15.377 18.736 1.00 70.31 202 SER A O 1
ATOM 1515 N N . LEU A 1 203 ? -7.266 -15.658 16.574 1.00 79.19 203 LEU A N 1
ATOM 1516 C CA . LEU A 1 203 ? -8.642 -15.385 16.138 1.00 79.19 203 LEU A CA 1
ATOM 1517 C C . LEU A 1 203 ? -9.633 -16.441 16.654 1.00 79.19 203 LEU A C 1
ATOM 1519 O O . LEU A 1 203 ? -10.795 -16.119 16.863 1.00 79.19 203 LEU A O 1
ATOM 1523 N N . GLY A 1 204 ? -9.203 -17.692 16.859 1.00 81.94 204 GLY A N 1
ATOM 1524 C CA . GLY A 1 204 ? -10.089 -18.780 17.300 1.00 81.94 204 GLY A CA 1
ATOM 1525 C C . GLY A 1 204 ? -11.186 -19.154 16.289 1.00 81.94 204 GLY A C 1
ATOM 1526 O O . GLY A 1 204 ? -12.176 -19.779 16.666 1.00 81.94 204 GLY A O 1
ATOM 1527 N N . LEU A 1 205 ? -11.030 -18.771 15.018 1.00 86.62 205 LEU A N 1
ATOM 1528 C CA . LEU A 1 205 ? -11.991 -19.006 13.938 1.00 86.62 205 LEU A CA 1
ATOM 1529 C C . LEU A 1 205 ? -11.398 -19.920 12.865 1.00 86.62 205 LEU A C 1
ATOM 1531 O O . LEU A 1 205 ? -10.223 -19.799 12.518 1.00 86.62 205 LEU A O 1
ATOM 1535 N N . ASN A 1 206 ? -12.236 -20.791 12.310 1.00 85.56 206 ASN A N 1
ATOM 1536 C CA . ASN A 1 206 ? -11.920 -21.584 11.131 1.00 85.56 206 ASN A CA 1
ATOM 1537 C C . ASN A 1 206 ? -12.307 -20.814 9.872 1.00 85.56 206 ASN A C 1
ATOM 1539 O O . ASN A 1 206 ? -13.376 -20.205 9.806 1.00 85.56 206 ASN A O 1
ATOM 1543 N N . VAL A 1 207 ? -11.444 -20.883 8.864 1.00 90.56 207 VAL A N 1
ATOM 1544 C CA . VAL A 1 207 ? -11.644 -20.247 7.561 1.00 90.56 207 VAL A CA 1
ATOM 1545 C C . VAL A 1 207 ? -11.800 -21.333 6.505 1.00 90.56 207 VAL A C 1
ATOM 1547 O O . VAL A 1 207 ? -11.125 -22.361 6.575 1.00 90.56 207 VAL A O 1
ATOM 1550 N N . ASP A 1 208 ? -12.689 -21.122 5.538 1.00 89.25 208 ASP A N 1
ATOM 1551 C CA . ASP A 1 208 ? -12.836 -22.029 4.402 1.00 89.25 208 ASP A CA 1
ATOM 1552 C C . ASP A 1 208 ? -11.569 -22.016 3.528 1.00 89.25 208 ASP A C 1
ATOM 1554 O O . ASP A 1 208 ? -11.161 -20.981 2.995 1.00 89.25 208 ASP A O 1
ATOM 1558 N N . SER A 1 209 ? -10.931 -23.177 3.382 1.00 87.50 209 SER A N 1
ATOM 1559 C CA . SER A 1 209 ? -9.746 -23.341 2.540 1.00 87.50 209 SER A CA 1
ATOM 1560 C C . SER A 1 209 ? -10.080 -23.488 1.051 1.00 87.50 209 SER A C 1
ATOM 1562 O O . SER A 1 209 ? -9.200 -23.253 0.217 1.00 87.50 209 SER A O 1
ATOM 1564 N N . ALA A 1 210 ? -11.324 -23.841 0.707 1.00 85.31 210 ALA A N 1
ATOM 1565 C CA . ALA A 1 210 ? -11.802 -23.951 -0.670 1.00 85.31 210 ALA A CA 1
ATOM 1566 C C . ALA A 1 210 ? -12.225 -22.593 -1.252 1.00 85.31 210 ALA A C 1
ATOM 1568 O O . ALA A 1 210 ? -12.098 -22.375 -2.458 1.00 85.31 210 ALA A O 1
ATOM 1569 N N . GLU A 1 211 ? -12.673 -21.662 -0.408 1.00 87.25 211 GLU A N 1
ATOM 1570 C CA . GLU A 1 211 ? -12.934 -20.280 -0.808 1.00 87.25 211 GLU A CA 1
ATOM 1571 C C . GLU A 1 211 ? -11.612 -19.507 -0.915 1.00 87.25 211 GLU A C 1
ATOM 1573 O O . GLU A 1 211 ? -10.875 -19.347 0.057 1.00 87.25 211 GLU A O 1
ATOM 1578 N N . GLY A 1 212 ? -11.284 -19.046 -2.122 1.00 81.62 212 GLY A N 1
ATOM 1579 C CA . GLY A 1 212 ? -10.046 -18.309 -2.396 1.00 81.62 212 GLY A CA 1
ATOM 1580 C C . GLY A 1 212 ? -10.240 -16.799 -2.532 1.00 81.62 212 GLY A C 1
ATOM 1581 O O . GLY A 1 212 ? -9.279 -16.041 -2.387 1.00 81.62 212 GLY A O 1
ATOM 1582 N N . LYS A 1 213 ? -11.465 -16.340 -2.820 1.00 86.56 213 LYS A N 1
ATOM 1583 C CA . LYS A 1 213 ? -11.735 -14.930 -3.130 1.00 86.56 213 LYS A CA 1
ATOM 1584 C C . LYS A 1 213 ? -11.867 -14.079 -1.883 1.00 86.56 213 LYS A C 1
ATOM 1586 O O . LYS A 1 213 ? -11.465 -12.927 -1.913 1.00 86.56 213 LYS A O 1
ATOM 1591 N N . HIS A 1 214 ? -12.400 -14.640 -0.803 1.00 92.19 214 HIS A N 1
ATOM 1592 C CA . HIS A 1 214 ? -12.681 -13.910 0.428 1.00 92.19 214 HIS A CA 1
ATOM 1593 C C . HIS A 1 214 ? -12.413 -14.789 1.654 1.00 92.19 214 HIS A C 1
ATOM 1595 O O . HIS A 1 214 ? -12.338 -16.011 1.557 1.00 92.19 214 HIS A O 1
ATOM 1601 N N . VAL A 1 215 ? -12.300 -14.180 2.835 1.00 93.75 215 VAL A N 1
ATOM 1602 C CA . VAL A 1 215 ? -12.186 -14.926 4.097 1.00 93.75 215 VAL A CA 1
ATOM 1603 C C . VAL A 1 215 ? -13.588 -15.288 4.589 1.00 93.75 215 VAL A C 1
ATOM 1605 O O . VAL A 1 215 ? -14.264 -14.454 5.189 1.00 93.75 215 VAL A O 1
ATOM 1608 N N . LEU A 1 216 ? -14.021 -16.522 4.321 1.00 94.69 216 LEU A N 1
ATOM 1609 C CA . LEU A 1 216 ? -15.277 -17.092 4.818 1.00 94.69 216 LEU A CA 1
ATOM 1610 C C . LEU A 1 216 ? -15.044 -17.818 6.143 1.00 94.69 216 LEU A C 1
ATOM 1612 O O . LEU A 1 216 ? -14.243 -18.751 6.204 1.00 94.69 216 LEU A O 1
ATOM 1616 N N . ILE A 1 217 ? -15.765 -17.429 7.191 1.00 94.50 217 ILE A N 1
ATOM 1617 C CA . ILE A 1 217 ? -15.705 -18.105 8.485 1.00 94.50 217 ILE A CA 1
ATOM 1618 C C . ILE A 1 217 ? -16.623 -19.324 8.477 1.00 94.50 217 ILE A C 1
ATOM 1620 O O . ILE A 1 217 ? -17.828 -19.195 8.282 1.00 94.50 217 ILE A O 1
ATOM 1624 N N . THR A 1 218 ? -16.078 -20.511 8.727 1.00 91.75 218 THR A N 1
ATOM 1625 C CA . THR A 1 218 ? -16.843 -21.774 8.748 1.00 91.75 218 THR A CA 1
ATOM 1626 C C . THR A 1 218 ? -17.243 -22.204 10.153 1.00 91.75 218 THR A C 1
ATOM 1628 O O . THR A 1 218 ? -18.137 -23.031 10.320 1.00 91.75 218 THR A O 1
ATOM 1631 N N . GLY A 1 219 ? -16.607 -21.638 11.178 1.00 86.56 219 GLY A N 1
ATOM 1632 C CA . GLY A 1 219 ? -16.887 -21.957 12.571 1.00 86.56 219 GLY A CA 1
ATOM 1633 C C . GLY A 1 219 ? -15.776 -21.510 13.510 1.00 86.56 219 GLY A C 1
ATOM 1634 O O . GLY A 1 219 ? -14.928 -20.693 13.156 1.00 86.56 219 GLY A O 1
ATOM 1635 N N . PHE A 1 220 ? -15.774 -22.078 14.711 1.00 88.12 220 PHE A N 1
ATOM 1636 C CA . PHE A 1 220 ? -14.761 -21.835 15.736 1.00 88.12 220 PHE A CA 1
ATOM 1637 C C . PHE A 1 220 ? -13.705 -22.941 15.720 1.00 88.12 220 PHE A C 1
ATOM 1639 O O . PHE A 1 220 ? -14.035 -24.105 15.482 1.00 88.12 220 PHE A O 1
ATOM 1646 N N . ALA A 1 221 ? -12.450 -22.589 16.000 1.00 84.69 221 ALA A N 1
ATOM 1647 C CA . ALA A 1 221 ? -11.349 -23.550 16.045 1.00 84.69 221 ALA A CA 1
ATOM 1648 C C . ALA A 1 221 ? -11.529 -24.565 17.185 1.00 84.69 221 ALA A C 1
ATOM 1650 O O . ALA A 1 221 ? -11.280 -25.757 17.009 1.00 84.69 221 ALA A O 1
ATOM 1651 N N . THR A 1 222 ? -12.025 -24.109 18.337 1.00 82.81 222 THR A N 1
ATOM 1652 C CA . THR A 1 222 ? -12.387 -24.963 19.472 1.00 82.81 222 THR A CA 1
ATOM 1653 C C . THR A 1 222 ? -13.741 -24.563 20.073 1.00 82.81 222 THR A C 1
ATOM 1655 O O . THR A 1 222 ? -14.188 -23.424 19.914 1.00 82.81 222 THR A O 1
ATOM 1658 N N . PRO A 1 223 ? -14.403 -25.453 20.840 1.00 84.50 223 PRO A N 1
ATOM 1659 C CA . PRO A 1 223 ? -15.611 -25.090 21.583 1.00 84.50 223 PRO A CA 1
ATOM 1660 C C . PRO A 1 223 ? -15.396 -23.958 22.598 1.00 84.50 223 PRO A C 1
ATOM 1662 O O . PRO A 1 223 ? -16.334 -23.217 22.881 1.00 84.50 223 PRO A O 1
ATOM 1665 N N . ALA A 1 224 ? -14.178 -23.820 23.137 1.00 79.81 224 ALA A N 1
ATOM 1666 C CA . ALA A 1 224 ? -13.816 -22.744 24.057 1.00 79.81 224 ALA A CA 1
ATOM 1667 C C . ALA A 1 224 ? -13.752 -21.385 23.345 1.00 79.81 224 ALA A C 1
ATOM 1669 O O . ALA A 1 224 ? -14.171 -20.378 23.912 1.00 79.81 224 ALA A O 1
ATOM 1670 N N . ASP A 1 225 ? -13.312 -21.360 22.084 1.00 80.81 225 ASP A N 1
ATOM 1671 C CA . ASP A 1 225 ? -13.288 -20.133 21.285 1.00 80.81 225 ASP A CA 1
ATOM 1672 C C . ASP A 1 225 ? -14.699 -19.581 21.064 1.00 80.81 225 ASP A C 1
ATOM 1674 O O . ASP A 1 225 ? -14.918 -18.381 21.191 1.00 80.81 225 ASP A O 1
ATOM 1678 N N . ALA A 1 226 ? -15.687 -20.457 20.870 1.00 80.88 226 ALA A N 1
ATOM 1679 C CA . ALA A 1 226 ? -17.093 -20.066 20.769 1.00 80.88 226 ALA A CA 1
ATOM 1680 C C . ALA A 1 226 ? -17.662 -19.421 22.053 1.00 80.88 226 ALA A C 1
ATOM 1682 O O . ALA A 1 226 ? -18.719 -18.795 21.998 1.00 80.88 226 ALA A O 1
ATOM 1683 N N . GLN A 1 227 ? -16.999 -19.594 23.205 1.00 83.44 227 GLN A N 1
ATOM 1684 C CA . GLN A 1 227 ? -17.400 -19.005 24.491 1.00 83.44 227 GLN A CA 1
ATOM 1685 C C . GLN A 1 227 ? -16.686 -17.687 24.808 1.00 83.44 227 GLN A C 1
ATOM 1687 O O . GLN A 1 227 ? -16.930 -17.106 25.866 1.00 83.44 227 GLN A O 1
ATOM 1692 N N . ARG A 1 228 ? -15.794 -17.200 23.937 1.00 79.75 228 ARG A N 1
ATOM 1693 C CA . ARG A 1 228 ? -15.124 -15.914 24.161 1.00 79.75 228 ARG A CA 1
ATOM 1694 C C . ARG A 1 228 ? -16.159 -14.792 24.191 1.00 79.75 228 ARG A C 1
ATOM 1696 O O . ARG A 1 228 ? -17.089 -14.780 23.385 1.00 79.75 228 ARG A O 1
ATOM 1703 N N . SER A 1 229 ? -15.986 -13.838 25.104 1.00 80.94 229 SER A N 1
ATOM 1704 C CA . SER A 1 229 ? -16.983 -12.797 25.404 1.00 80.94 229 SER A CA 1
ATOM 1705 C C . SER A 1 229 ? -17.418 -11.986 24.181 1.00 80.94 229 SER A C 1
ATOM 1707 O O . SER A 1 229 ? -18.581 -11.614 24.078 1.00 80.94 229 SER A O 1
ATOM 1709 N N . TYR A 1 230 ? -16.511 -11.758 23.230 1.00 81.12 230 TYR A N 1
ATOM 1710 C CA . TYR A 1 230 ? -16.788 -11.017 21.998 1.00 81.12 230 TYR A CA 1
ATOM 1711 C C . TYR A 1 230 ? -17.404 -11.872 20.870 1.00 81.12 230 TYR A C 1
ATOM 1713 O O . TYR A 1 230 ? -17.906 -11.315 19.901 1.00 81.12 230 TYR A O 1
ATOM 1721 N N . TYR A 1 231 ? -17.416 -13.206 20.980 1.00 84.88 231 TYR A N 1
ATOM 1722 C CA . TYR A 1 231 ? -18.112 -14.100 20.040 1.00 84.88 231 TYR A CA 1
ATOM 1723 C C . TYR A 1 231 ? -19.438 -14.626 20.575 1.00 84.88 231 TYR A C 1
ATOM 1725 O O . TYR A 1 231 ? -20.340 -14.907 19.789 1.00 84.88 231 TYR A O 1
ATOM 1733 N N . GLN A 1 232 ? -19.572 -14.740 21.895 1.00 83.00 232 GLN A N 1
ATOM 1734 C CA . GLN A 1 232 ? -20.744 -15.302 22.558 1.00 83.00 232 GLN A CA 1
ATOM 1735 C C . GLN A 1 232 ? -22.084 -14.702 22.075 1.00 83.00 232 GLN A C 1
ATOM 1737 O O . GLN A 1 232 ? -22.997 -15.491 21.824 1.00 83.00 232 GLN A O 1
ATOM 1742 N N . PRO A 1 233 ? -22.225 -13.376 21.846 1.00 86.38 233 PRO A N 1
ATOM 1743 C CA . PRO A 1 233 ? -23.475 -12.791 21.344 1.00 86.38 233 PRO A CA 1
ATOM 1744 C C . PRO A 1 233 ? -23.829 -13.193 19.903 1.00 86.38 233 PRO A C 1
ATOM 1746 O O . PRO A 1 233 ? -24.973 -13.050 19.481 1.00 86.38 233 PRO A O 1
ATOM 1749 N N . HIS A 1 234 ? -22.851 -13.682 19.138 1.00 86.44 234 HIS A N 1
ATOM 1750 C CA . HIS A 1 234 ? -22.954 -13.952 17.702 1.00 86.44 234 HIS A CA 1
ATOM 1751 C C . HIS A 1 234 ? -22.645 -15.410 17.346 1.00 86.44 234 HIS A C 1
ATOM 1753 O O . HIS A 1 234 ? -22.496 -15.747 16.173 1.00 86.44 234 HIS A O 1
ATOM 1759 N N . ARG A 1 235 ? -22.544 -16.293 18.345 1.00 87.12 235 ARG A N 1
ATOM 1760 C CA . ARG A 1 235 ? -22.068 -17.673 18.189 1.00 87.12 235 ARG A CA 1
ATOM 1761 C C . ARG A 1 235 ? -22.777 -18.442 17.072 1.00 87.12 235 ARG A C 1
ATOM 1763 O O . ARG A 1 235 ? -22.115 -19.130 16.301 1.00 87.12 235 ARG A O 1
ATOM 1770 N N . ASP A 1 236 ? -24.096 -18.307 16.982 1.00 88.06 236 ASP A N 1
ATOM 1771 C CA . ASP A 1 236 ? -24.914 -19.060 16.025 1.00 88.06 236 ASP A CA 1
ATOM 1772 C C . ASP A 1 236 ? -25.004 -18.382 14.646 1.00 88.06 236 ASP A C 1
ATOM 1774 O O . ASP A 1 236 ? -25.437 -19.001 13.679 1.00 88.06 236 ASP A O 1
ATOM 1778 N N . THR A 1 237 ? -24.593 -17.114 14.534 1.00 89.38 237 THR A N 1
ATOM 1779 C CA . THR A 1 237 ? -24.753 -16.289 13.321 1.00 89.38 237 THR A CA 1
ATOM 1780 C C . THR A 1 237 ? -23.436 -15.910 12.642 1.00 89.38 237 THR A C 1
ATOM 1782 O O . THR A 1 237 ? -23.463 -15.369 11.533 1.00 89.38 237 THR A O 1
ATOM 1785 N N . LEU A 1 238 ? -22.302 -16.180 13.297 1.00 89.00 238 LEU A N 1
ATOM 1786 C CA . LEU A 1 238 ? -20.947 -15.909 12.819 1.00 89.00 238 LEU A CA 1
ATOM 1787 C C . LEU A 1 238 ? -20.462 -16.926 11.762 1.00 89.00 238 LEU A C 1
ATOM 1789 O O . LEU A 1 238 ? -19.872 -16.487 10.771 1.00 89.00 238 LEU A O 1
ATOM 1793 N N . PRO A 1 239 ? -20.712 -18.248 11.886 1.00 92.25 239 PRO A N 1
ATOM 1794 C CA . PRO A 1 239 ? -20.434 -19.187 10.800 1.00 92.25 239 PRO A CA 1
ATOM 1795 C C . PRO A 1 239 ? -21.222 -18.831 9.528 1.00 92.25 239 PRO A C 1
ATOM 1797 O O . PRO A 1 239 ? -22.401 -18.493 9.587 1.00 92.25 239 PRO A O 1
ATOM 1800 N N . GLY A 1 240 ? -20.570 -18.911 8.369 1.00 90.81 240 GLY A N 1
ATOM 1801 C CA . GLY A 1 240 ? -21.120 -18.510 7.070 1.00 90.81 240 GLY A CA 1
ATOM 1802 C C . GLY A 1 240 ? -20.931 -17.028 6.722 1.00 90.81 240 GLY A C 1
ATOM 1803 O O . GLY A 1 240 ? -21.421 -16.583 5.684 1.00 90.81 240 GLY A O 1
ATOM 1804 N N . ARG A 1 241 ? -20.239 -16.247 7.564 1.00 94.12 241 ARG A N 1
ATOM 1805 C CA . ARG A 1 241 ? -19.973 -14.819 7.331 1.00 94.12 241 ARG A CA 1
ATOM 1806 C C . ARG A 1 241 ? -18.608 -14.574 6.699 1.00 94.12 241 ARG A C 1
ATOM 1808 O O . ARG A 1 241 ? -17.651 -15.300 6.960 1.00 94.12 241 ARG A O 1
ATOM 1815 N N . PHE A 1 242 ? -18.514 -13.499 5.926 1.00 95.56 242 PHE A N 1
ATOM 1816 C CA . PHE A 1 242 ? -17.283 -13.052 5.280 1.00 95.56 242 PHE A CA 1
ATOM 1817 C C . PHE A 1 242 ? -16.647 -11.899 6.044 1.00 95.56 242 PHE A C 1
ATOM 1819 O O . PHE A 1 242 ? -17.360 -11.016 6.515 1.00 95.56 242 PHE A O 1
ATOM 1826 N N . VAL A 1 243 ? -15.318 -11.864 6.125 1.00 95.00 243 VAL A N 1
ATOM 1827 C CA . VAL A 1 243 ? -14.598 -10.689 6.633 1.00 95.00 243 VAL A CA 1
ATOM 1828 C C . VAL A 1 243 ? -14.659 -9.572 5.589 1.00 95.00 243 VAL A C 1
ATOM 1830 O O . VAL A 1 243 ? -14.110 -9.713 4.500 1.00 95.00 243 VAL A O 1
ATOM 1833 N N . ALA A 1 244 ? -15.313 -8.464 5.936 1.00 94.19 244 ALA A N 1
ATOM 1834 C CA . ALA A 1 244 ? -15.441 -7.277 5.091 1.00 94.19 244 ALA A CA 1
ATOM 1835 C C . ALA A 1 244 ? -14.432 -6.183 5.442 1.00 94.19 244 ALA A C 1
ATOM 1837 O O . ALA A 1 244 ? -13.992 -5.449 4.559 1.00 94.19 244 ALA A O 1
ATOM 1838 N N . SER A 1 245 ? -14.050 -6.064 6.718 1.00 92.81 245 SER A N 1
ATOM 1839 C CA . SER A 1 245 ? -13.026 -5.101 7.121 1.00 92.81 245 SER A CA 1
ATOM 1840 C C . SER A 1 245 ? -12.177 -5.565 8.293 1.00 92.81 245 SER A C 1
ATOM 1842 O O . SER A 1 245 ? -12.630 -6.342 9.136 1.00 92.81 245 SER A O 1
ATOM 1844 N N . VAL A 1 246 ? -10.945 -5.054 8.342 1.00 92.56 246 VAL A N 1
ATOM 1845 C CA . VAL A 1 246 ? -9.981 -5.277 9.426 1.00 92.56 246 VAL A CA 1
ATOM 1846 C C . VAL A 1 246 ? -9.420 -3.925 9.858 1.00 92.56 246 VAL A C 1
ATOM 1848 O O . VAL A 1 246 ? -8.790 -3.229 9.070 1.00 92.56 246 VAL A O 1
ATOM 1851 N N . ASN A 1 247 ? -9.652 -3.526 11.108 1.00 88.44 247 ASN A N 1
ATOM 1852 C CA . ASN A 1 247 ? -9.258 -2.225 11.664 1.00 88.44 247 ASN A CA 1
ATOM 1853 C C . ASN A 1 247 ? -9.725 -1.021 10.819 1.00 88.44 247 ASN A C 1
ATOM 1855 O O . ASN A 1 247 ? -9.049 0.006 10.757 1.00 88.44 247 ASN A O 1
ATOM 1859 N N . GLY A 1 248 ? -10.886 -1.152 10.168 1.00 85.31 248 GLY A N 1
ATOM 1860 C CA . GLY A 1 248 ? -11.459 -0.141 9.275 1.00 85.31 248 GLY A CA 1
ATOM 1861 C C . GLY A 1 248 ? -10.934 -0.171 7.834 1.00 85.31 248 GLY A C 1
ATOM 1862 O O . GLY A 1 248 ? -11.425 0.597 7.013 1.00 85.31 248 GLY A O 1
ATOM 1863 N N . ILE A 1 249 ? -9.969 -1.038 7.509 1.00 90.56 249 ILE A N 1
ATOM 1864 C CA . ILE A 1 249 ? -9.527 -1.287 6.129 1.00 90.56 249 ILE A CA 1
ATOM 1865 C C . ILE A 1 249 ? -10.585 -2.140 5.434 1.00 90.56 249 ILE A C 1
ATOM 1867 O O . ILE A 1 249 ? -10.878 -3.236 5.912 1.00 90.56 249 ILE A O 1
ATOM 1871 N N . ASP A 1 250 ? -11.120 -1.671 4.307 1.00 90.31 250 ASP A N 1
ATOM 1872 C CA . ASP A 1 250 ? -11.988 -2.470 3.438 1.00 90.31 250 ASP A CA 1
ATOM 1873 C C . ASP A 1 250 ? -11.169 -3.578 2.760 1.00 90.31 250 ASP A C 1
ATOM 1875 O O . ASP A 1 250 ? -10.240 -3.312 1.993 1.00 90.31 250 ASP A O 1
ATOM 1879 N N . VAL A 1 251 ? -11.517 -4.830 3.057 1.00 92.81 251 VAL A N 1
ATOM 1880 C CA . VAL A 1 251 ? -10.875 -6.015 2.475 1.00 92.81 251 VAL A CA 1
ATOM 1881 C C . VAL A 1 251 ? -11.786 -6.744 1.485 1.00 92.81 251 VAL A C 1
ATOM 1883 O O . VAL A 1 251 ? -11.445 -7.825 1.012 1.00 92.81 251 VAL A O 1
ATOM 1886 N N . SER A 1 252 ? -12.927 -6.148 1.124 1.00 90.56 252 SER A N 1
ATOM 1887 C CA . SER A 1 252 ? -13.969 -6.793 0.319 1.00 90.56 252 SER A CA 1
ATOM 1888 C C . SER A 1 252 ? -13.542 -7.185 -1.095 1.00 90.56 252 SER A C 1
ATOM 1890 O O . SER A 1 252 ? -14.178 -8.028 -1.717 1.00 90.56 252 SER A O 1
ATOM 1892 N N . SER A 1 253 ? -12.466 -6.583 -1.606 1.00 88.94 253 SER A N 1
ATOM 1893 C CA . SER A 1 253 ? -11.917 -6.835 -2.948 1.00 88.94 253 SER A CA 1
ATOM 1894 C C . SER A 1 253 ? -10.546 -7.505 -2.941 1.00 88.94 253 SER A C 1
ATOM 1896 O O . SER A 1 253 ? -9.857 -7.500 -3.964 1.00 88.94 253 SER A O 1
ATOM 1898 N N . PHE A 1 254 ? -10.138 -8.059 -1.796 1.00 91.38 254 PHE A N 1
ATOM 1899 C CA . PHE A 1 254 ? -8.832 -8.683 -1.609 1.00 91.38 254 PHE A CA 1
ATOM 1900 C C . PHE A 1 254 ? -8.963 -10.196 -1.420 1.00 91.38 254 PHE A C 1
ATOM 1902 O O . PHE A 1 254 ? -9.857 -10.645 -0.701 1.00 91.38 254 PHE A O 1
ATOM 1909 N N . PRO A 1 255 ? -8.066 -10.989 -2.037 1.00 91.00 255 PRO A N 1
ATOM 1910 C CA . PRO A 1 255 ? -8.111 -12.440 -1.941 1.00 91.00 255 PRO A CA 1
ATOM 1911 C C . PRO A 1 255 ? -7.841 -12.903 -0.509 1.00 91.00 255 PRO A C 1
ATOM 1913 O O . PRO A 1 255 ? -7.144 -12.235 0.260 1.00 91.00 255 PRO A O 1
ATOM 1916 N N . ARG A 1 256 ? -8.342 -14.097 -0.171 1.00 92.88 256 ARG A N 1
ATOM 1917 C CA . ARG A 1 256 ? -8.250 -14.672 1.179 1.00 92.88 256 ARG A CA 1
ATOM 1918 C C . ARG A 1 256 ? -6.832 -14.598 1.749 1.00 92.88 256 ARG A C 1
ATOM 1920 O O . ARG A 1 256 ? -6.651 -14.157 2.879 1.00 92.88 256 ARG A O 1
ATOM 1927 N N . ASP A 1 257 ? -5.842 -15.032 0.976 1.00 91.50 257 ASP A N 1
ATOM 1928 C CA . ASP A 1 257 ? -4.466 -15.169 1.458 1.00 91.50 257 ASP A CA 1
ATOM 1929 C C . ASP A 1 257 ? -3.823 -13.812 1.792 1.00 91.50 257 ASP A C 1
ATOM 1931 O O . ASP A 1 257 ? -3.102 -13.716 2.786 1.00 91.50 257 ASP A O 1
ATOM 1935 N N . ASP A 1 258 ? -4.157 -12.747 1.056 1.00 92.50 258 ASP A N 1
ATOM 1936 C CA . ASP A 1 258 ? -3.680 -11.389 1.353 1.00 92.50 258 ASP A CA 1
ATOM 1937 C C . ASP A 1 258 ? -4.273 -10.892 2.684 1.00 92.50 258 ASP A C 1
ATOM 1939 O O . ASP A 1 258 ? -3.563 -10.348 3.536 1.00 92.50 258 ASP A O 1
ATOM 1943 N N . VAL A 1 259 ? -5.573 -11.128 2.904 1.00 94.25 259 VAL A N 1
ATOM 1944 C CA . VAL A 1 259 ? -6.275 -10.741 4.141 1.00 94.25 259 VAL A CA 1
ATOM 1945 C C . VAL A 1 259 ? -5.766 -11.537 5.345 1.00 94.25 259 VAL A C 1
ATOM 1947 O O . VAL A 1 259 ? -5.549 -10.971 6.418 1.00 94.25 259 VAL A O 1
ATOM 1950 N N . LEU A 1 260 ? -5.519 -12.839 5.180 1.00 92.00 260 LEU A N 1
ATOM 1951 C CA . LEU A 1 260 ? -4.896 -13.667 6.216 1.00 92.00 260 LEU A CA 1
ATOM 1952 C C . LEU A 1 260 ? -3.461 -13.214 6.511 1.00 92.00 260 LEU A C 1
ATOM 1954 O O . LEU A 1 260 ? -3.061 -13.188 7.675 1.00 92.00 260 LEU A O 1
ATOM 1958 N N . GLY A 1 261 ? -2.710 -12.794 5.489 1.00 91.62 261 GLY A N 1
ATOM 1959 C CA . GLY A 1 261 ? -1.394 -12.180 5.649 1.00 91.62 261 GLY A CA 1
ATOM 1960 C C . GLY A 1 261 ? -1.441 -10.920 6.518 1.00 91.62 261 GLY A C 1
ATOM 1961 O O . GLY A 1 261 ? -0.646 -10.785 7.451 1.00 91.62 261 GLY A O 1
ATOM 1962 N N . LEU A 1 262 ? -2.411 -10.030 6.275 1.00 93.12 262 LEU A N 1
ATOM 1963 C CA . LEU A 1 262 ? -2.648 -8.845 7.107 1.00 93.12 262 LEU A CA 1
ATOM 1964 C C . LEU A 1 262 ? -2.996 -9.225 8.554 1.00 93.12 262 LEU A C 1
ATOM 1966 O O . LEU A 1 262 ? -2.369 -8.729 9.490 1.00 93.12 262 LEU A O 1
ATOM 1970 N N . LEU A 1 263 ? -3.958 -10.130 8.751 1.00 90.00 263 LEU A N 1
ATOM 1971 C CA . LEU A 1 263 ? -4.368 -10.592 10.082 1.00 90.00 263 LEU A CA 1
ATOM 1972 C C . LEU A 1 263 ? -3.206 -11.234 10.855 1.00 90.00 263 LEU A C 1
ATOM 1974 O O . LEU A 1 263 ? -3.074 -11.001 12.057 1.00 90.00 263 LEU A O 1
ATOM 1978 N N . GLY A 1 264 ? -2.334 -11.974 10.165 1.00 88.12 264 GLY A N 1
ATOM 1979 C CA . GLY A 1 264 ? -1.120 -12.556 10.733 1.00 88.12 264 GLY A CA 1
ATOM 1980 C C . GLY A 1 264 ? -0.125 -11.502 11.224 1.00 88.12 264 GLY A C 1
ATOM 1981 O O . GLY A 1 264 ? 0.374 -11.608 12.343 1.00 88.12 264 GLY A O 1
ATOM 1982 N N . LYS A 1 265 ? 0.114 -10.435 10.446 1.00 88.12 265 LYS A N 1
ATOM 1983 C CA . LYS A 1 265 ? 0.955 -9.299 10.883 1.00 88.12 265 LYS A CA 1
ATOM 1984 C C . LYS A 1 265 ? 0.340 -8.524 12.051 1.00 88.12 265 LYS A C 1
ATOM 1986 O O . LYS A 1 265 ? 1.048 -7.886 12.819 1.00 88.12 265 LYS A O 1
ATOM 1991 N N . LEU A 1 266 ? -0.980 -8.580 12.203 1.00 84.69 266 LEU A N 1
ATOM 1992 C CA . LEU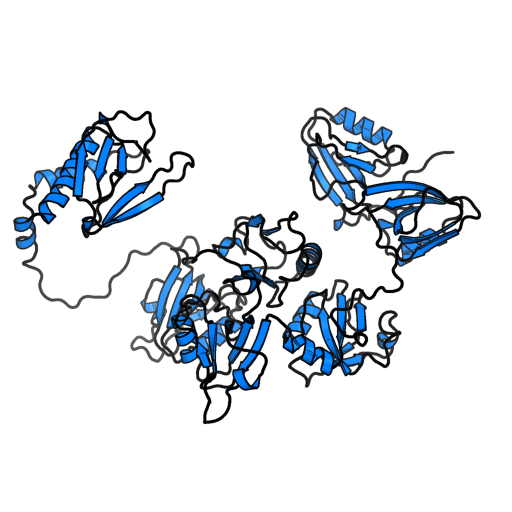 A 1 266 ? -1.699 -7.934 13.295 1.00 84.69 266 LEU A CA 1
ATOM 1993 C C . LEU A 1 266 ? -1.901 -8.855 14.505 1.00 84.69 266 LEU A C 1
ATOM 1995 O O . LEU A 1 266 ? -2.637 -8.482 15.413 1.00 84.69 266 LEU A O 1
ATOM 1999 N N . ALA A 1 267 ? -1.282 -10.040 14.565 1.00 76.31 267 ALA A N 1
ATOM 2000 C CA . ALA A 1 267 ? -1.536 -11.027 15.618 1.00 76.31 267 ALA A CA 1
ATOM 2001 C C . ALA A 1 267 ? -1.412 -10.445 17.037 1.00 76.31 267 ALA A C 1
ATOM 2003 O O . ALA A 1 267 ? -2.281 -10.688 17.860 1.00 76.31 267 ALA A O 1
ATOM 2004 N N . LEU A 1 268 ? -0.409 -9.608 17.309 1.00 71.00 268 LEU A N 1
ATOM 2005 C CA . LEU A 1 268 ? -0.128 -9.090 18.657 1.00 71.00 268 LEU A CA 1
ATOM 2006 C C . LEU A 1 268 ? -0.867 -7.794 19.026 1.00 71.00 268 LEU A C 1
ATOM 2008 O O . LEU A 1 268 ? -0.607 -7.231 20.087 1.00 71.00 268 LEU A O 1
ATOM 2012 N N . VAL A 1 269 ? -1.765 -7.306 18.169 1.00 75.38 269 VAL A N 1
ATOM 2013 C CA . VAL A 1 269 ? -2.543 -6.089 18.434 1.00 75.38 269 VAL A CA 1
ATOM 2014 C C . VAL A 1 269 ? -4.043 -6.374 18.465 1.00 75.38 269 VAL A C 1
ATOM 2016 O O . VAL A 1 269 ? -4.499 -7.294 17.778 1.00 75.38 269 VAL A O 1
ATOM 2019 N N . PRO A 1 270 ? -4.834 -5.584 19.211 1.00 76.12 270 PRO A N 1
ATOM 2020 C CA . PRO A 1 270 ? -6.283 -5.640 19.113 1.00 76.12 270 PRO A CA 1
ATOM 2021 C C . PRO A 1 270 ? -6.755 -5.417 17.671 1.00 76.12 270 PRO A C 1
ATOM 2023 O O . PRO A 1 270 ? -6.230 -4.564 16.950 1.00 76.12 270 PRO A O 1
ATOM 2026 N N . LYS A 1 271 ? -7.735 -6.211 17.245 1.00 81.88 271 LYS A N 1
ATOM 2027 C CA . LYS A 1 271 ? -8.283 -6.214 15.887 1.00 81.88 271 LYS A CA 1
ATOM 2028 C C . LYS A 1 271 ? -9.781 -5.970 15.941 1.00 81.88 271 LYS A C 1
ATOM 2030 O O . LYS A 1 271 ? -10.496 -6.701 16.610 1.00 81.88 271 LYS A O 1
ATOM 2035 N N . THR A 1 272 ? -10.256 -4.971 15.219 1.00 87.38 272 THR A N 1
ATOM 2036 C CA . THR A 1 272 ? -11.681 -4.762 14.957 1.00 87.38 272 THR A CA 1
ATOM 2037 C C . THR A 1 272 ? -12.009 -5.411 13.621 1.00 87.38 272 THR A C 1
ATOM 2039 O O . THR A 1 272 ? -11.429 -5.028 12.606 1.00 87.38 272 THR A O 1
ATOM 2042 N N . ILE A 1 273 ? -12.873 -6.420 13.613 1.00 91.56 273 ILE A N 1
ATOM 2043 C CA . ILE A 1 273 ? -13.235 -7.163 12.403 1.00 91.56 273 ILE A CA 1
ATOM 2044 C C . ILE A 1 273 ? -14.726 -6.990 12.144 1.00 91.56 273 ILE A C 1
ATOM 2046 O O . ILE A 1 273 ? -15.537 -7.330 13.003 1.00 91.56 273 ILE A O 1
ATOM 2050 N N . ALA A 1 274 ? -15.076 -6.508 10.949 1.00 92.94 274 ALA A N 1
ATOM 2051 C CA . ALA A 1 274 ? -16.459 -6.505 10.481 1.00 92.94 274 ALA A CA 1
ATOM 2052 C C . ALA A 1 274 ? -16.721 -7.745 9.624 1.00 92.94 274 ALA A C 1
ATOM 2054 O O . ALA A 1 274 ? -16.004 -7.999 8.651 1.00 92.94 274 ALA A O 1
ATOM 2055 N N . LEU A 1 275 ? -17.765 -8.491 9.974 1.00 93.62 275 LEU A N 1
ATOM 2056 C CA . LEU A 1 275 ? -18.227 -9.686 9.289 1.00 93.62 275 LEU A CA 1
ATOM 2057 C C . LEU A 1 275 ? -19.615 -9.460 8.691 1.00 93.62 275 LEU A C 1
ATOM 2059 O O . LEU A 1 275 ? -20.518 -8.939 9.346 1.00 93.62 275 LEU A O 1
ATOM 2063 N N . VAL A 1 276 ? -19.808 -9.885 7.448 1.00 94.00 276 VAL A N 1
ATOM 2064 C CA . VAL A 1 276 ? -21.018 -9.600 6.667 1.00 94.00 276 VAL A CA 1
ATOM 2065 C C . VAL A 1 276 ? -21.567 -10.853 5.989 1.00 94.00 276 VAL A C 1
ATOM 2067 O O . VAL A 1 276 ? -20.920 -11.901 5.958 1.00 94.00 276 VAL A O 1
ATOM 2070 N N . THR A 1 277 ? -22.803 -10.772 5.498 1.00 93.25 277 THR A N 1
ATOM 2071 C CA . THR A 1 277 ? -23.416 -11.838 4.688 1.00 93.25 277 THR A CA 1
ATOM 2072 C C . THR A 1 277 ? -22.810 -11.892 3.282 1.00 93.25 277 THR A C 1
ATOM 2074 O O . THR A 1 277 ? -22.118 -10.968 2.860 1.00 93.25 277 THR A O 1
ATOM 2077 N N . SER A 1 278 ? -23.098 -12.957 2.526 1.00 91.25 278 SER A N 1
ATOM 2078 C CA . SER A 1 278 ? -22.700 -13.053 1.113 1.00 91.25 278 SER A CA 1
ATOM 2079 C C . SER A 1 278 ? -23.249 -11.896 0.266 1.00 91.25 278 SER A C 1
ATOM 2081 O O . SER A 1 278 ? -22.529 -11.352 -0.570 1.00 91.25 278 SER A O 1
ATOM 2083 N N . ASP A 1 279 ? -24.506 -11.502 0.490 1.00 90.69 279 ASP A N 1
ATOM 2084 C CA . ASP A 1 279 ? -25.162 -10.439 -0.282 1.00 90.69 279 ASP A CA 1
ATOM 2085 C C . ASP A 1 279 ? -24.536 -9.072 0.013 1.00 90.69 279 ASP A C 1
ATOM 2087 O O . ASP A 1 279 ? -24.231 -8.303 -0.901 1.00 90.69 279 ASP A O 1
ATOM 2091 N N . ASP A 1 280 ? -24.261 -8.798 1.289 1.00 91.06 280 ASP A N 1
ATOM 2092 C CA . ASP A 1 280 ? -23.563 -7.583 1.703 1.00 91.06 280 ASP A CA 1
ATOM 2093 C C . ASP A 1 280 ? -22.133 -7.543 1.164 1.00 91.06 280 ASP A C 1
ATOM 2095 O O . ASP A 1 280 ? -21.679 -6.499 0.703 1.00 91.06 280 ASP A O 1
ATOM 2099 N N . MET A 1 281 ? -21.431 -8.678 1.170 1.00 91.44 281 MET A N 1
ATOM 2100 C CA . MET A 1 281 ? -20.085 -8.779 0.611 1.00 91.44 281 MET A CA 1
ATOM 2101 C C . MET A 1 281 ? -20.075 -8.440 -0.884 1.00 91.44 281 MET A C 1
ATOM 2103 O O . MET A 1 281 ? -19.248 -7.651 -1.341 1.00 91.44 281 MET A O 1
ATOM 2107 N N . ALA A 1 282 ? -21.038 -8.973 -1.642 1.00 88.56 282 ALA A N 1
ATOM 2108 C CA . ALA A 1 282 ? -21.205 -8.644 -3.053 1.00 88.56 282 ALA A CA 1
ATOM 2109 C C . ALA A 1 282 ? -21.517 -7.150 -3.259 1.00 88.56 282 ALA A C 1
ATOM 2111 O O . ALA A 1 282 ? -20.953 -6.518 -4.156 1.00 88.56 282 ALA A O 1
ATOM 2112 N N . ALA A 1 283 ? -22.362 -6.561 -2.405 1.00 88.25 283 ALA A N 1
ATOM 2113 C CA . ALA A 1 283 ? -22.695 -5.139 -2.453 1.00 88.25 283 ALA A CA 1
ATOM 2114 C C . ALA A 1 283 ? -21.497 -4.229 -2.121 1.00 88.25 283 ALA A C 1
ATOM 2116 O O . ALA A 1 283 ? -21.349 -3.167 -2.730 1.00 88.25 283 ALA A O 1
ATOM 2117 N N . LEU A 1 284 ? -20.633 -4.634 -1.187 1.00 88.44 284 LEU A N 1
ATOM 2118 C CA . LEU A 1 284 ? -19.395 -3.925 -0.853 1.00 88.44 284 LEU A CA 1
ATOM 2119 C C . LEU A 1 284 ? -18.378 -4.007 -1.985 1.00 88.44 284 LEU A C 1
ATOM 2121 O O . LEU A 1 284 ? -17.891 -2.977 -2.445 1.00 88.44 284 LEU A O 1
ATOM 2125 N N . HIS A 1 285 ? -18.145 -5.204 -2.520 1.00 87.06 285 HIS A N 1
ATOM 2126 C CA . HIS A 1 285 ? -17.268 -5.415 -3.669 1.00 87.06 285 HIS A CA 1
ATOM 2127 C C . HIS A 1 285 ? -17.722 -4.593 -4.898 1.00 87.06 285 HIS A C 1
ATOM 2129 O O . HIS A 1 285 ? -16.926 -3.985 -5.626 1.00 87.06 285 HIS A O 1
ATOM 2135 N N . ALA A 1 286 ? -19.037 -4.470 -5.105 1.00 85.00 286 ALA A N 1
ATOM 2136 C CA . ALA A 1 286 ? -19.616 -3.616 -6.142 1.00 85.00 286 ALA A CA 1
ATOM 2137 C C . ALA A 1 286 ? -19.382 -2.107 -5.917 1.00 85.00 286 ALA A C 1
ATOM 2139 O O . ALA A 1 286 ? -19.448 -1.345 -6.879 1.00 85.00 286 ALA A O 1
ATOM 2140 N N . LYS A 1 287 ? -19.062 -1.673 -4.690 1.00 83.81 287 LYS A N 1
ATOM 2141 C CA . LYS A 1 287 ? -18.776 -0.272 -4.321 1.00 83.81 287 LYS A CA 1
ATOM 2142 C C . LYS A 1 287 ? -17.293 0.030 -4.084 1.00 83.81 287 LYS A C 1
ATOM 2144 O O . LYS A 1 287 ? -16.917 1.198 -4.112 1.00 83.81 287 LYS A O 1
ATOM 2149 N N . ALA A 1 288 ? -16.454 -0.986 -3.893 1.00 84.75 288 ALA A N 1
ATOM 2150 C CA . ALA A 1 288 ? -15.028 -0.833 -3.620 1.00 84.75 288 ALA A CA 1
ATOM 2151 C C . ALA A 1 288 ? -14.295 0.024 -4.669 1.00 84.75 288 ALA A C 1
ATOM 2153 O O . ALA A 1 288 ? -14.486 -0.124 -5.877 1.00 84.75 288 ALA A O 1
ATOM 2154 N N . PHE A 1 289 ? -13.419 0.929 -4.241 1.00 83.75 289 PHE A N 1
ATOM 2155 C CA . PHE A 1 289 ? -12.708 1.796 -5.188 1.00 83.75 289 PHE A CA 1
ATOM 2156 C C . PHE A 1 289 ? -11.656 1.044 -5.997 1.00 83.75 289 PHE A C 1
ATOM 2158 O O . PHE A 1 289 ? -11.493 1.289 -7.196 1.00 83.75 289 PHE A O 1
ATOM 2165 N N . ARG A 1 290 ? -10.955 0.126 -5.332 1.00 88.19 290 ARG A N 1
ATOM 2166 C CA . ARG A 1 290 ? -9.905 -0.705 -5.905 1.00 88.19 290 ARG A CA 1
ATOM 2167 C C . ARG A 1 290 ? -10.425 -2.124 -6.065 1.00 88.19 290 ARG A C 1
ATOM 2169 O O . ARG A 1 290 ? -10.799 -2.757 -5.087 1.00 88.19 290 ARG A O 1
ATOM 2176 N N . VAL A 1 291 ? -10.419 -2.617 -7.297 1.00 90.19 291 VAL A N 1
ATOM 2177 C CA . VAL A 1 291 ? -10.942 -3.942 -7.642 1.00 90.19 291 VAL A CA 1
ATOM 2178 C C . VAL A 1 291 ? -9.899 -4.768 -8.371 1.00 90.19 291 VAL A C 1
ATOM 2180 O O . VAL A 1 291 ? -9.109 -4.238 -9.157 1.00 90.19 291 VAL A O 1
ATOM 2183 N N . MET A 1 292 ? -9.899 -6.072 -8.109 1.00 91.94 292 MET A N 1
ATOM 2184 C CA . MET A 1 292 ? -9.005 -7.032 -8.746 1.00 91.94 292 MET A CA 1
ATOM 2185 C C . MET A 1 292 ? -9.810 -7.987 -9.618 1.00 91.94 292 MET A C 1
ATOM 2187 O O . MET A 1 292 ? -10.821 -8.533 -9.184 1.00 91.94 292 MET A O 1
ATOM 2191 N N . VAL A 1 293 ? -9.360 -8.196 -10.853 1.00 93.06 293 VAL A N 1
ATOM 2192 C CA . VAL A 1 293 ? -9.988 -9.141 -11.777 1.00 93.06 293 VAL A CA 1
ATOM 2193 C C . VAL A 1 293 ? -8.934 -10.089 -12.323 1.00 93.06 293 VAL A C 1
ATOM 2195 O O . VAL A 1 293 ? -7.946 -9.658 -12.921 1.00 93.06 293 VAL A O 1
ATOM 2198 N N . ASP A 1 294 ? -9.174 -11.384 -12.134 1.00 93.00 294 ASP A N 1
ATOM 2199 C CA . ASP A 1 294 ? -8.367 -12.444 -12.725 1.00 93.00 294 ASP A CA 1
ATOM 2200 C C . ASP A 1 294 ? -8.819 -12.709 -14.166 1.00 93.00 294 ASP A C 1
ATOM 2202 O O . ASP A 1 294 ? -10.001 -12.905 -14.461 1.00 93.00 294 ASP A O 1
ATOM 2206 N N . VAL A 1 295 ? -7.857 -12.707 -15.082 1.00 94.69 295 VAL A N 1
ATOM 2207 C CA . VAL A 1 295 ? -8.058 -12.881 -16.518 1.00 94.69 295 VAL A CA 1
ATOM 2208 C C . VAL A 1 295 ? -7.170 -14.019 -17.006 1.00 94.69 295 VAL A C 1
ATOM 2210 O O . VAL A 1 295 ? -5.969 -14.060 -16.737 1.00 94.69 295 VAL A O 1
ATOM 2213 N N . ALA A 1 296 ? -7.766 -14.955 -17.741 1.00 93.38 296 ALA A N 1
ATOM 2214 C CA . ALA A 1 296 ? -7.041 -16.053 -18.368 1.00 93.38 296 ALA A CA 1
ATOM 2215 C C . ALA A 1 296 ? -6.026 -15.546 -19.421 1.00 93.38 296 ALA A C 1
ATOM 2217 O O . ALA A 1 296 ? -6.121 -14.401 -19.876 1.00 93.38 296 ALA A O 1
ATOM 2218 N N . PRO A 1 297 ? -5.064 -16.386 -19.846 1.00 94.62 297 PRO A N 1
ATOM 2219 C CA . PRO A 1 297 ? -4.246 -16.102 -21.020 1.00 94.62 297 PRO A CA 1
ATOM 2220 C C . PRO A 1 297 ? -5.088 -15.717 -22.245 1.00 94.62 297 PRO A C 1
ATOM 2222 O O . PRO A 1 297 ? -6.171 -16.257 -22.467 1.00 94.62 297 PRO A O 1
ATOM 2225 N N . GLY A 1 298 ? -4.564 -14.805 -23.061 1.00 91.50 298 GLY A N 1
ATOM 2226 C CA . GLY A 1 298 ? -5.191 -14.329 -24.289 1.00 91.50 298 GLY A CA 1
ATOM 2227 C C . GLY A 1 298 ? -5.605 -12.857 -24.254 1.00 91.50 298 GLY A C 1
ATOM 2228 O O . GLY A 1 298 ? -5.098 -12.050 -23.470 1.00 91.50 298 GLY A O 1
ATOM 2229 N N . SER A 1 299 ? -6.505 -12.503 -25.176 1.00 90.56 299 SER A N 1
ATOM 2230 C CA . SER A 1 299 ? -6.997 -11.133 -25.344 1.00 90.56 299 SER A CA 1
ATOM 2231 C C . SER A 1 299 ? -7.851 -10.694 -24.157 1.00 90.56 299 SER A C 1
ATOM 2233 O O . SER A 1 299 ? -8.726 -11.427 -23.700 1.00 90.56 299 SER A O 1
ATOM 2235 N N . LEU A 1 300 ? -7.636 -9.458 -23.707 1.00 92.62 300 LEU A N 1
ATOM 2236 C CA . LEU A 1 300 ? -8.412 -8.851 -22.626 1.00 92.62 300 LEU A CA 1
ATOM 2237 C C . LEU A 1 300 ? -9.812 -8.398 -23.071 1.00 92.62 300 LEU A C 1
ATOM 2239 O O . LEU A 1 300 ? -10.691 -8.258 -22.226 1.00 92.62 300 LEU A O 1
ATOM 2243 N N . GLY A 1 301 ? -10.014 -8.159 -24.375 1.00 92.31 301 GLY A N 1
ATOM 2244 C CA . GLY A 1 301 ? -11.277 -7.628 -24.899 1.00 92.31 301 GLY A CA 1
ATOM 2245 C C . GLY A 1 301 ? -11.586 -6.215 -24.407 1.00 92.31 301 GLY A C 1
ATOM 2246 O O . GLY A 1 301 ? -12.703 -5.944 -23.984 1.00 92.31 301 GLY A O 1
ATOM 2247 N N . VAL A 1 302 ? -10.593 -5.322 -24.403 1.00 94.19 302 VAL A N 1
ATOM 2248 C CA . VAL A 1 302 ? -10.746 -3.945 -23.905 1.00 94.19 302 VAL A CA 1
ATOM 2249 C C . VAL A 1 302 ? -10.131 -2.910 -24.829 1.00 94.19 302 VAL A C 1
ATOM 2251 O O . VAL A 1 302 ? -9.197 -3.217 -25.582 1.00 94.19 302 VAL A O 1
ATOM 2254 N N . ASP A 1 303 ? -10.627 -1.684 -24.689 1.00 92.44 303 ASP A N 1
ATOM 2255 C CA . ASP A 1 303 ? -10.148 -0.476 -25.349 1.00 92.44 303 ASP A CA 1
ATOM 2256 C C . ASP A 1 303 ? -9.639 0.464 -24.268 1.00 92.44 303 ASP A C 1
ATOM 2258 O O . ASP A 1 303 ? -10.302 0.673 -23.253 1.00 92.44 303 ASP A O 1
ATOM 2262 N N . PHE A 1 304 ? -8.447 1.012 -24.475 1.00 93.69 304 PHE A N 1
ATOM 2263 C CA . PHE A 1 304 ? -7.910 2.054 -23.614 1.00 93.69 304 PHE A CA 1
ATOM 2264 C C . PHE A 1 304 ? -8.035 3.407 -24.312 1.00 93.69 304 PHE A C 1
ATOM 2266 O O . PHE A 1 304 ? -7.946 3.486 -25.540 1.00 93.69 304 PHE A O 1
ATOM 2273 N N . ASP A 1 305 ? -8.239 4.468 -23.536 1.00 88.31 305 ASP A N 1
ATOM 2274 C CA . ASP A 1 305 ? -8.343 5.828 -24.055 1.00 88.31 305 ASP A CA 1
ATOM 2275 C C . ASP A 1 305 ? -6.979 6.323 -24.554 1.00 88.31 305 ASP A C 1
ATOM 2277 O O . ASP A 1 305 ? -6.077 6.621 -23.772 1.00 88.31 305 ASP A O 1
ATOM 2281 N N . GLY A 1 306 ? -6.838 6.435 -25.877 1.00 86.19 306 GLY A N 1
ATOM 2282 C CA . GLY A 1 306 ? -5.619 6.923 -26.524 1.00 86.19 306 GLY A CA 1
ATOM 2283 C C . GLY A 1 306 ? -5.282 8.387 -26.222 1.00 86.19 306 GLY A C 1
ATOM 2284 O O . GLY A 1 306 ? -4.138 8.787 -26.435 1.00 86.19 306 GLY A O 1
ATOM 2285 N N . ASN A 1 307 ? -6.233 9.173 -25.705 1.00 84.12 307 ASN A N 1
ATOM 2286 C CA . ASN A 1 307 ? -5.992 10.557 -25.290 1.00 84.12 307 ASN A CA 1
ATOM 2287 C C . ASN A 1 307 ? -5.316 10.637 -23.911 1.00 84.12 307 ASN A C 1
ATOM 2289 O O . ASN A 1 307 ? -4.668 11.634 -23.591 1.00 84.12 307 ASN A O 1
ATOM 2293 N N . CYS A 1 308 ? -5.414 9.580 -23.101 1.00 83.94 308 CYS A N 1
ATOM 2294 C CA . CYS A 1 308 ? -4.736 9.467 -21.816 1.00 83.94 308 CYS A CA 1
ATOM 2295 C C . CYS A 1 308 ? -3.379 8.775 -21.998 1.00 83.94 308 CYS A C 1
ATOM 2297 O O . CYS A 1 308 ? -3.228 7.581 -21.774 1.00 83.94 308 CYS A O 1
ATOM 2299 N N . THR A 1 309 ? -2.346 9.514 -22.406 1.00 85.44 309 THR A N 1
ATOM 2300 C CA . THR A 1 309 ? -1.037 8.899 -22.709 1.00 85.44 309 THR A CA 1
ATOM 2301 C C . THR A 1 309 ? -0.249 8.470 -21.471 1.00 85.44 309 THR A C 1
ATOM 2303 O O . THR A 1 309 ? 0.608 7.592 -21.568 1.00 85.44 309 THR A O 1
ATOM 2306 N N . ASN A 1 310 ? -0.522 9.082 -20.317 1.00 83.69 310 ASN A N 1
ATOM 2307 C CA . ASN A 1 310 ? 0.250 8.906 -19.080 1.00 83.69 310 ASN A CA 1
ATOM 2308 C C . ASN A 1 310 ? -0.408 7.946 -18.079 1.00 83.69 310 ASN A C 1
ATOM 2310 O O . ASN A 1 310 ? 0.159 7.690 -17.023 1.00 83.69 310 ASN A O 1
ATOM 2314 N N . SER A 1 311 ? -1.596 7.434 -18.393 1.00 86.56 311 SER A N 1
ATOM 2315 C CA . SER A 1 311 ? -2.341 6.500 -17.555 1.00 86.56 311 SER A CA 1
ATOM 2316 C C . SER A 1 311 ? -3.101 5.517 -18.437 1.00 86.56 311 SER A C 1
ATOM 2318 O O . SER A 1 311 ? -3.443 5.811 -19.576 1.00 86.56 311 SER A O 1
ATOM 2320 N N . THR A 1 312 ? -3.353 4.312 -17.935 1.00 92.06 312 THR A N 1
ATOM 2321 C CA . THR A 1 312 ? -4.052 3.280 -18.711 1.00 92.06 312 THR A CA 1
ATOM 2322 C C . THR A 1 312 ? -5.530 3.280 -18.338 1.00 92.06 312 THR A C 1
ATOM 2324 O O . THR A 1 312 ? -5.965 2.517 -17.476 1.00 92.06 312 THR A O 1
ATOM 2327 N N . VAL A 1 313 ? -6.280 4.204 -18.944 1.00 91.44 313 VAL A N 1
ATOM 2328 C CA . VAL A 1 313 ? -7.713 4.409 -18.685 1.00 91.44 313 VAL A CA 1
ATOM 2329 C C . VAL A 1 313 ? -8.537 3.540 -19.623 1.00 91.44 313 VAL A C 1
ATOM 2331 O O . VAL A 1 313 ? -8.359 3.593 -20.837 1.00 91.44 313 VAL A O 1
ATOM 2334 N N . LEU A 1 314 ? -9.442 2.738 -19.072 1.00 91.94 314 LEU A N 1
ATOM 2335 C CA . LEU A 1 314 ? -10.380 1.926 -19.837 1.00 91.94 314 LEU A CA 1
ATOM 2336 C C . LEU A 1 314 ? -11.422 2.825 -20.518 1.00 91.94 314 LEU A C 1
ATOM 2338 O O . LEU A 1 314 ? -12.091 3.595 -19.839 1.00 91.94 314 LEU A O 1
ATOM 2342 N N . SER A 1 315 ? -11.600 2.716 -21.831 1.00 91.00 315 SER A N 1
ATOM 2343 C CA . SER A 1 315 ? -12.628 3.453 -22.582 1.00 91.00 315 SER A CA 1
ATOM 2344 C C . SER A 1 315 ? -13.824 2.581 -22.959 1.00 91.00 315 SER A C 1
ATOM 2346 O O . SER A 1 315 ? -14.942 3.082 -23.052 1.00 91.00 315 SER A O 1
ATOM 2348 N N . GLY A 1 316 ? -13.624 1.273 -23.128 1.00 90.56 316 GLY A N 1
ATOM 2349 C CA . GLY A 1 316 ? -14.696 0.356 -23.500 1.00 90.56 316 GLY A CA 1
ATOM 2350 C C . GLY A 1 316 ? -14.271 -1.107 -23.537 1.00 90.56 316 GLY A C 1
ATOM 2351 O O . GLY A 1 316 ? -13.124 -1.456 -23.250 1.00 90.56 316 GLY A O 1
ATOM 2352 N N . PHE A 1 317 ? -15.224 -1.960 -23.904 1.00 94.50 317 PHE A N 1
ATOM 2353 C CA . PHE A 1 317 ? -15.049 -3.404 -24.034 1.00 94.50 317 PHE A CA 1
ATOM 2354 C C . PHE A 1 317 ? -15.212 -3.847 -25.488 1.00 94.50 317 PHE A C 1
ATOM 2356 O O . PHE A 1 317 ? -15.963 -3.249 -26.259 1.00 94.50 317 PHE A O 1
ATOM 2363 N N . ARG A 1 318 ? -14.516 -4.926 -25.849 1.00 92.50 318 ARG A N 1
ATOM 2364 C CA . ARG A 1 318 ? -14.641 -5.626 -27.128 1.00 92.50 318 ARG A CA 1
ATOM 2365 C C . ARG A 1 318 ? -14.930 -7.104 -26.887 1.00 92.50 318 ARG A C 1
ATOM 2367 O O . ARG A 1 318 ? -14.275 -7.709 -26.034 1.00 92.50 318 ARG A O 1
ATOM 2374 N N . PRO A 1 319 ? -15.810 -7.721 -27.694 1.00 89.62 319 PRO A N 1
ATOM 2375 C CA . PRO A 1 319 ? -16.035 -9.155 -27.626 1.00 89.62 319 PRO A CA 1
ATOM 2376 C C . PRO A 1 319 ? -14.735 -9.941 -27.832 1.00 89.62 319 PRO A C 1
ATOM 2378 O O . PRO A 1 319 ? -13.962 -9.676 -28.754 1.00 89.62 319 PRO A O 1
ATOM 2381 N N . VAL A 1 320 ? -14.522 -10.955 -27.000 1.00 89.88 320 VAL A N 1
ATOM 2382 C CA . VAL A 1 320 ? -13.469 -11.961 -27.152 1.00 89.88 320 VAL A CA 1
ATOM 2383 C C . VAL A 1 320 ? -14.135 -13.230 -27.666 1.00 89.88 320 VAL A C 1
ATOM 2385 O O . VAL A 1 320 ? -14.951 -13.830 -26.971 1.00 89.88 320 VAL A O 1
ATOM 2388 N N . ASN A 1 321 ? -13.822 -13.626 -28.903 1.00 87.81 321 ASN A N 1
ATOM 2389 C CA . ASN A 1 321 ? -14.449 -14.773 -29.575 1.00 87.81 321 ASN A CA 1
ATOM 2390 C C . ASN A 1 321 ? -15.993 -14.696 -29.592 1.00 87.81 321 ASN A C 1
ATOM 2392 O O . ASN A 1 321 ? -16.679 -15.683 -29.347 1.00 87.81 321 ASN A O 1
ATOM 2396 N N . GLY A 1 322 ? -16.541 -13.500 -29.841 1.00 86.56 322 GLY A N 1
ATOM 2397 C CA . GLY A 1 322 ? -17.988 -13.268 -29.929 1.00 86.56 322 GLY A CA 1
ATOM 2398 C C . GLY A 1 322 ? -18.728 -13.190 -28.588 1.00 86.56 322 GLY A C 1
ATOM 2399 O O . GLY A 1 322 ? -19.940 -13.015 -28.591 1.00 86.56 322 GLY A O 1
ATOM 2400 N N . SER A 1 323 ? -18.029 -13.289 -27.453 1.00 90.19 323 SER A N 1
ATOM 2401 C CA . SER A 1 323 ? -18.608 -13.157 -26.107 1.00 90.19 323 SER A CA 1
ATOM 2402 C C . SER A 1 323 ? -17.947 -12.023 -25.313 1.00 90.19 323 SER A C 1
ATOM 2404 O O . SER A 1 323 ? -16.792 -11.696 -25.588 1.00 90.19 323 SER A O 1
ATOM 2406 N N . PRO A 1 324 ? -18.622 -11.443 -24.304 1.00 91.94 324 PRO A N 1
ATOM 2407 C CA . PRO A 1 324 ? -18.021 -10.461 -23.400 1.00 91.94 324 PRO A CA 1
ATOM 2408 C C . PRO A 1 324 ? -16.707 -10.955 -22.786 1.00 91.94 324 PRO A C 1
ATOM 2410 O O . PRO A 1 324 ? -16.622 -12.122 -22.400 1.00 91.94 324 PRO A O 1
ATOM 2413 N N . GLY A 1 325 ? -15.688 -10.097 -22.684 1.00 90.88 325 GLY A N 1
ATOM 2414 C CA . GLY A 1 325 ? -14.385 -10.436 -22.086 1.00 90.88 325 GLY A CA 1
ATOM 2415 C C . GLY A 1 325 ? -14.454 -10.664 -20.568 1.00 90.88 325 GLY A C 1
ATOM 2416 O O . GLY A 1 325 ? -15.458 -10.359 -19.933 1.00 90.88 325 GLY A O 1
ATOM 2417 N N . ALA A 1 326 ? -13.389 -11.182 -19.941 1.00 91.94 326 ALA A N 1
ATOM 2418 C CA . ALA A 1 326 ? -13.384 -11.431 -18.488 1.00 91.94 326 ALA A CA 1
ATOM 2419 C C . ALA A 1 326 ? -13.623 -10.153 -17.660 1.00 91.94 326 ALA A C 1
ATOM 2421 O O . ALA A 1 326 ? -14.352 -10.193 -16.673 1.00 91.94 326 ALA A O 1
ATOM 2422 N N . LEU A 1 327 ? -13.059 -9.023 -18.099 1.00 92.94 327 LEU A N 1
ATOM 2423 C CA . LEU A 1 327 ? -13.251 -7.723 -17.453 1.00 92.94 327 LEU A CA 1
ATOM 2424 C C . LEU A 1 327 ? -14.698 -7.230 -17.581 1.00 92.94 327 LEU A C 1
ATOM 2426 O O . LEU A 1 327 ? -15.274 -6.805 -16.586 1.00 92.94 327 LEU A O 1
ATOM 2430 N N . GLU A 1 328 ? -15.311 -7.365 -18.757 1.00 93.50 328 GLU A N 1
ATOM 2431 C CA . GLU A 1 328 ? -16.716 -7.003 -18.981 1.00 93.50 328 GLU A CA 1
ATOM 2432 C C . GLU A 1 328 ? -17.662 -7.897 -18.163 1.00 93.50 328 GLU A C 1
ATOM 2434 O O . GLU A 1 328 ? -18.518 -7.404 -17.434 1.00 93.50 328 GLU A O 1
ATOM 2439 N N . ARG A 1 329 ? -17.445 -9.221 -18.195 1.00 91.62 329 ARG A N 1
ATOM 2440 C CA . ARG A 1 329 ? -18.227 -10.200 -17.418 1.00 91.62 329 ARG A CA 1
ATOM 2441 C C . ARG A 1 329 ? -18.105 -10.015 -15.913 1.00 91.62 329 ARG A C 1
ATOM 2443 O O . ARG A 1 329 ? -18.999 -10.435 -15.188 1.00 91.62 329 ARG A O 1
ATOM 2450 N N . SER A 1 330 ? -17.001 -9.437 -15.439 1.00 88.75 330 SER A N 1
ATOM 2451 C CA . SER A 1 330 ? -16.816 -9.187 -14.011 1.00 88.75 330 SER A CA 1
ATOM 2452 C C . SER A 1 330 ? -17.853 -8.203 -13.461 1.00 88.75 330 SER A C 1
ATOM 2454 O O . SER A 1 330 ? -18.147 -8.251 -12.271 1.00 88.75 330 SER A O 1
ATOM 2456 N N . GLY A 1 331 ? -18.384 -7.299 -14.300 1.00 88.25 331 GLY A N 1
ATOM 2457 C CA . GLY A 1 331 ? -19.346 -6.262 -13.910 1.00 88.25 331 GLY A CA 1
ATOM 2458 C C . GLY A 1 331 ? -18.803 -5.214 -12.931 1.00 88.25 331 GLY A C 1
ATOM 2459 O O . GLY A 1 331 ? -19.515 -4.283 -12.568 1.00 88.25 331 GLY A O 1
ATOM 2460 N N . VAL A 1 332 ? -17.546 -5.346 -12.498 1.00 87.06 332 VAL A N 1
ATOM 2461 C CA . VAL A 1 332 ? -16.932 -4.507 -11.464 1.00 87.06 332 VAL A CA 1
ATOM 2462 C C . VAL A 1 332 ? -15.980 -3.462 -12.023 1.00 87.06 332 VAL A C 1
ATOM 2464 O O . VAL A 1 332 ? -15.568 -2.577 -11.281 1.00 87.06 332 VAL A O 1
ATOM 2467 N N . VAL A 1 333 ? -15.649 -3.527 -13.308 1.00 89.69 333 VAL A N 1
ATOM 2468 C CA . VAL A 1 333 ? -14.823 -2.538 -14.005 1.00 89.69 333 VAL A CA 1
ATOM 2469 C C . VAL A 1 333 ? -15.663 -1.923 -15.120 1.00 89.69 333 VAL A C 1
ATOM 2471 O O . VAL A 1 333 ? -16.385 -2.634 -15.812 1.00 89.69 333 VAL A O 1
ATOM 2474 N N . GLY A 1 334 ? -15.568 -0.608 -15.305 1.00 88.88 334 GLY A N 1
ATOM 2475 C CA . GLY A 1 334 ? -16.262 0.114 -16.374 1.00 88.88 334 GLY A CA 1
ATOM 2476 C C . GLY A 1 334 ? -15.407 1.231 -16.978 1.00 88.88 334 GLY A C 1
ATOM 2477 O O . GLY A 1 334 ? -14.326 1.518 -16.446 1.00 88.88 334 GLY A O 1
ATOM 2478 N N . PRO A 1 335 ? -15.860 1.863 -18.077 1.00 88.94 335 PRO A N 1
ATOM 2479 C CA . PRO A 1 335 ? -15.173 3.001 -18.684 1.00 88.94 335 PRO A CA 1
ATOM 2480 C C . PRO A 1 335 ? -14.795 4.077 -17.656 1.00 88.94 335 PRO A C 1
ATOM 2482 O O . PRO A 1 335 ? -15.533 4.341 -16.710 1.00 88.94 335 PRO A O 1
ATOM 2485 N N . GLY A 1 336 ? -13.615 4.669 -17.818 1.00 86.19 336 GLY A N 1
ATOM 2486 C CA . GLY A 1 336 ? -12.984 5.584 -16.867 1.00 86.19 336 GLY A CA 1
ATOM 2487 C C . GLY A 1 336 ? -12.109 4.899 -15.812 1.00 86.19 336 GLY A C 1
ATOM 2488 O O . GLY A 1 336 ? -11.296 5.572 -15.182 1.00 86.19 336 GLY A O 1
ATOM 2489 N N . SER A 1 337 ? -12.226 3.582 -15.607 1.00 90.50 337 SER A N 1
ATOM 2490 C CA . SER A 1 337 ? -11.377 2.861 -14.645 1.00 90.50 337 SER A CA 1
ATOM 2491 C C . SER A 1 337 ? -9.911 2.865 -15.075 1.00 90.50 337 SER A C 1
ATOM 2493 O O . SER A 1 337 ? -9.597 2.629 -16.241 1.00 90.50 337 SER A O 1
ATOM 2495 N N . VAL A 1 338 ? -9.005 3.097 -14.129 1.00 92.62 338 VAL A N 1
ATOM 2496 C CA . VAL A 1 338 ? -7.563 3.206 -14.374 1.00 92.62 338 VAL A CA 1
ATOM 2497 C C . VAL A 1 338 ? -6.872 1.920 -13.943 1.00 92.62 338 VAL A C 1
ATOM 2499 O O . VAL A 1 338 ? -6.981 1.513 -12.786 1.00 92.62 338 VAL A O 1
ATOM 2502 N N . LEU A 1 339 ? -6.147 1.278 -14.859 1.00 95.06 339 LEU A N 1
ATOM 2503 C CA . LEU A 1 339 ? -5.305 0.125 -14.543 1.00 95.06 339 LEU A CA 1
ATOM 2504 C C . LEU A 1 339 ? -4.065 0.597 -13.775 1.00 95.06 339 LEU A C 1
ATOM 2506 O O . LEU A 1 339 ? -3.256 1.358 -14.305 1.00 95.06 339 LEU A O 1
ATOM 2510 N N . VAL A 1 340 ? -3.908 0.126 -12.539 1.00 93.69 340 VAL A N 1
ATOM 2511 C CA . VAL A 1 340 ? -2.820 0.553 -11.645 1.00 93.69 340 VAL A CA 1
ATOM 2512 C C . VAL A 1 340 ? -1.826 -0.553 -11.315 1.00 93.69 340 VAL A C 1
ATOM 2514 O O . VAL A 1 340 ? -0.678 -0.247 -10.994 1.00 93.69 340 VAL A O 1
ATOM 2517 N N . ALA A 1 341 ? -2.225 -1.824 -11.416 1.00 95.06 341 ALA A N 1
ATOM 2518 C CA . ALA A 1 341 ? -1.307 -2.944 -11.240 1.00 95.06 341 ALA A CA 1
ATOM 2519 C C . ALA A 1 341 ? -1.633 -4.140 -12.145 1.00 95.06 341 ALA A C 1
ATOM 2521 O O . ALA A 1 341 ? -2.792 -4.388 -12.481 1.00 95.06 341 ALA A O 1
ATOM 2522 N N . VAL A 1 342 ? -0.592 -4.892 -12.504 1.00 96.56 342 VAL A N 1
ATOM 2523 C CA . VAL A 1 342 ? -0.661 -6.158 -13.248 1.00 96.56 342 VAL A CA 1
ATOM 2524 C C . VAL A 1 342 ? 0.173 -7.188 -12.495 1.00 96.56 342 VAL A C 1
ATOM 2526 O O . VAL A 1 342 ? 1.359 -6.962 -12.286 1.00 96.56 342 VAL A O 1
ATOM 2529 N N . ASN A 1 343 ? -0.422 -8.305 -12.072 1.00 93.75 343 ASN A N 1
ATOM 2530 C CA . ASN A 1 343 ? 0.251 -9.355 -11.291 1.00 93.75 343 ASN A CA 1
ATOM 2531 C C . ASN A 1 343 ? 0.997 -8.781 -10.074 1.00 93.75 343 ASN A C 1
ATOM 2533 O O . ASN A 1 343 ? 2.170 -9.062 -9.853 1.00 93.75 343 ASN A O 1
ATOM 2537 N N . HIS A 1 344 ? 0.317 -7.914 -9.316 1.00 90.38 344 HIS A N 1
ATOM 2538 C CA . HIS A 1 344 ? 0.861 -7.179 -8.167 1.00 90.38 344 HIS A CA 1
ATOM 2539 C C . HIS A 1 344 ? 1.977 -6.164 -8.496 1.00 90.38 344 HIS A C 1
ATOM 2541 O O . HIS A 1 344 ? 2.451 -5.484 -7.589 1.00 90.38 344 HIS A O 1
ATOM 2547 N N . LEU A 1 345 ? 2.392 -6.004 -9.756 1.00 95.06 345 LEU A N 1
ATOM 2548 C CA . LEU A 1 345 ? 3.365 -4.994 -10.178 1.00 95.06 345 LEU A CA 1
ATOM 2549 C C . LEU A 1 345 ? 2.664 -3.674 -10.473 1.00 95.06 345 LEU A C 1
ATOM 2551 O O . LEU A 1 345 ? 1.727 -3.629 -11.269 1.00 95.06 345 LEU A O 1
ATOM 2555 N N . ASN A 1 346 ? 3.138 -2.594 -9.861 1.00 94.25 346 ASN A N 1
ATOM 2556 C CA . ASN A 1 346 ? 2.608 -1.258 -10.085 1.00 94.25 346 ASN A CA 1
ATOM 2557 C C . ASN A 1 346 ? 2.958 -0.759 -11.494 1.00 94.25 346 ASN A C 1
ATOM 2559 O O . ASN A 1 346 ? 4.127 -0.605 -11.851 1.00 94.25 346 ASN A O 1
ATOM 2563 N N . VAL A 1 347 ? 1.915 -0.475 -12.274 1.00 94.88 347 VAL A N 1
ATOM 2564 C CA . VAL A 1 347 ? 1.999 0.075 -13.634 1.00 94.88 347 VAL A CA 1
ATOM 2565 C C . VAL A 1 347 ? 1.413 1.484 -13.727 1.00 94.88 347 VAL A C 1
ATOM 2567 O O . VAL A 1 347 ? 1.360 2.049 -14.812 1.00 94.88 347 VAL A O 1
ATOM 2570 N N . SER A 1 348 ? 1.003 2.086 -12.606 1.00 91.81 348 SER A N 1
ATOM 2571 C CA . SER A 1 348 ? 0.370 3.415 -12.574 1.00 91.81 348 SER A CA 1
ATOM 2572 C C . SER A 1 348 ? 1.265 4.537 -13.118 1.00 91.81 348 SER A C 1
ATOM 2574 O O . SER A 1 348 ? 0.762 5.567 -13.554 1.00 91.81 348 SER A O 1
ATOM 2576 N N . ARG A 1 349 ? 2.590 4.332 -13.113 1.00 89.31 349 ARG A N 1
ATOM 2577 C CA . ARG A 1 349 ? 3.591 5.255 -13.676 1.00 89.31 349 ARG A CA 1
ATOM 2578 C C . ARG A 1 349 ? 3.980 4.942 -15.122 1.00 89.31 349 ARG A C 1
ATOM 2580 O O . ARG A 1 349 ? 4.760 5.692 -15.706 1.00 89.31 349 ARG A O 1
ATOM 2587 N N . LEU A 1 350 ? 3.499 3.836 -15.690 1.00 91.69 350 LEU A N 1
ATOM 2588 C CA . LEU A 1 350 ? 3.797 3.498 -17.074 1.00 91.69 350 LEU A CA 1
ATOM 2589 C C . LEU A 1 350 ? 2.895 4.299 -18.020 1.00 91.69 350 LEU A C 1
ATOM 2591 O O . LEU A 1 350 ? 1.671 4.281 -17.869 1.00 91.69 350 LEU A O 1
ATOM 2595 N N . PRO A 1 351 ? 3.471 4.941 -19.051 1.00 90.75 351 PRO A N 1
ATOM 2596 C CA . PRO A 1 351 ? 2.691 5.471 -20.156 1.00 90.75 351 PRO A CA 1
ATOM 2597 C C . PRO A 1 351 ? 1.853 4.369 -20.806 1.00 90.75 351 PRO A C 1
ATOM 2599 O O . PRO A 1 351 ? 2.308 3.228 -20.925 1.00 90.75 351 PRO A O 1
ATOM 2602 N N . LEU A 1 352 ? 0.684 4.734 -21.332 1.00 92.62 352 LEU A N 1
ATOM 2603 C CA . LEU A 1 352 ? -0.277 3.814 -21.948 1.00 92.62 352 LEU A CA 1
ATOM 2604 C C . LEU A 1 352 ? 0.384 2.832 -22.926 1.00 92.62 352 LEU A C 1
ATOM 2606 O O . LEU A 1 352 ? 0.133 1.629 -22.882 1.00 92.62 352 LEU A O 1
ATOM 2610 N N . ARG A 1 353 ? 1.274 3.331 -23.793 1.00 94.38 353 ARG A N 1
ATOM 2611 C CA . ARG A 1 353 ? 1.986 2.501 -24.775 1.00 94.38 353 ARG A CA 1
ATOM 2612 C C . ARG A 1 353 ? 2.845 1.421 -24.113 1.00 94.38 353 ARG A C 1
ATOM 2614 O O . ARG A 1 353 ? 2.811 0.279 -24.555 1.00 94.38 353 ARG A O 1
ATOM 2621 N N . GLN A 1 354 ? 3.581 1.769 -23.057 1.00 95.00 354 GLN A N 1
ATOM 2622 C CA . GLN A 1 354 ? 4.422 0.814 -22.332 1.00 95.00 354 GLN A CA 1
ATOM 2623 C C . GLN A 1 354 ? 3.571 -0.215 -21.588 1.00 95.00 354 GLN A C 1
ATOM 2625 O O . GLN A 1 354 ? 3.902 -1.398 -21.606 1.00 95.00 354 GLN A O 1
ATOM 2630 N N . THR A 1 355 ? 2.438 0.198 -21.015 1.00 96.25 355 THR A N 1
ATOM 2631 C CA . THR A 1 355 ? 1.488 -0.731 -20.392 1.00 96.25 355 THR A CA 1
ATOM 2632 C C . THR A 1 355 ? 0.894 -1.700 -21.414 1.00 96.25 355 THR A C 1
ATOM 2634 O O . THR A 1 355 ? 0.839 -2.900 -21.158 1.00 96.25 355 THR A O 1
ATOM 2637 N N . ILE A 1 356 ? 0.502 -1.225 -22.602 1.00 95.94 356 ILE A N 1
ATOM 2638 C CA . ILE A 1 356 ? 0.022 -2.090 -23.693 1.00 95.94 356 ILE A CA 1
ATOM 2639 C C . ILE A 1 356 ? 1.111 -3.079 -24.120 1.00 95.94 356 ILE A C 1
ATOM 2641 O O . ILE A 1 356 ? 0.825 -4.262 -24.307 1.00 95.94 356 ILE A O 1
ATOM 2645 N N . ASP A 1 357 ? 2.352 -2.619 -24.270 1.00 96.06 357 ASP A N 1
ATOM 2646 C CA . ASP A 1 357 ? 3.468 -3.484 -24.647 1.00 96.06 357 ASP A CA 1
ATOM 2647 C C . ASP A 1 357 ? 3.744 -4.543 -23.566 1.00 96.06 357 ASP A C 1
ATOM 2649 O O . ASP A 1 357 ? 3.930 -5.712 -23.899 1.00 96.06 357 ASP A O 1
ATOM 2653 N N . LEU A 1 358 ? 3.670 -4.186 -22.279 1.00 96.94 358 LEU A N 1
ATOM 2654 C CA . LEU A 1 358 ? 3.735 -5.136 -21.165 1.00 96.94 358 LEU A CA 1
ATOM 2655 C C . LEU A 1 358 ? 2.606 -6.177 -21.235 1.00 96.94 358 LEU A C 1
ATOM 2657 O O . LEU A 1 358 ? 2.868 -7.377 -21.169 1.00 96.94 358 LEU A O 1
ATOM 2661 N N . LEU A 1 359 ? 1.356 -5.744 -21.423 1.00 96.44 359 LEU A N 1
ATOM 2662 C CA . LEU A 1 359 ? 0.202 -6.644 -21.526 1.00 96.44 359 LEU A CA 1
ATOM 2663 C C . LEU A 1 359 ? 0.331 -7.616 -22.708 1.00 96.44 359 LEU A C 1
ATOM 2665 O O . LEU A 1 359 ? -0.014 -8.789 -22.566 1.00 96.44 359 LEU A O 1
ATOM 2669 N N . LYS A 1 360 ? 0.886 -7.161 -23.842 1.00 95.25 360 LYS A N 1
ATOM 2670 C CA . LYS A 1 360 ? 1.204 -8.019 -24.994 1.00 95.25 360 LYS A CA 1
ATOM 2671 C C . LYS A 1 360 ? 2.270 -9.058 -24.657 1.00 95.25 360 LYS A C 1
ATOM 2673 O O . LYS A 1 360 ? 2.107 -10.220 -25.025 1.00 95.25 360 LYS A O 1
ATOM 2678 N N . LYS A 1 361 ? 3.337 -8.681 -23.944 1.00 95.38 361 LYS A N 1
ATOM 2679 C CA . LYS A 1 361 ? 4.375 -9.635 -23.501 1.00 95.38 361 LYS A CA 1
ATOM 2680 C C . LYS A 1 361 ? 3.808 -10.700 -22.567 1.00 95.38 361 LYS A C 1
ATOM 2682 O O . LYS A 1 361 ? 4.248 -11.840 -22.611 1.00 95.38 361 LYS A O 1
ATOM 2687 N N . LEU A 1 362 ? 2.799 -10.336 -21.781 1.00 95.81 362 LEU A N 1
ATOM 2688 C CA . LEU A 1 362 ? 2.111 -11.234 -20.863 1.00 95.81 362 LEU A CA 1
ATOM 2689 C C . LEU A 1 362 ? 0.946 -12.001 -21.511 1.00 95.81 362 LEU A C 1
ATOM 2691 O O . LEU A 1 362 ? 0.214 -12.660 -20.784 1.00 95.81 362 LEU A O 1
ATOM 2695 N N . THR A 1 363 ? 0.719 -11.935 -22.833 1.00 94.25 363 THR A N 1
ATOM 2696 C CA . THR A 1 363 ? -0.483 -12.516 -23.482 1.00 94.25 363 THR A CA 1
ATOM 2697 C C . THR A 1 363 ? -0.732 -13.969 -23.069 1.00 94.25 363 THR A C 1
ATOM 2699 O O . THR A 1 363 ? -1.850 -14.283 -22.671 1.00 94.25 363 THR A O 1
ATOM 2702 N N . ASP A 1 364 ? 0.305 -14.807 -23.034 1.00 94.00 364 ASP A N 1
ATOM 2703 C CA . ASP A 1 364 ? 0.204 -16.242 -22.714 1.00 94.00 364 ASP A CA 1
ATOM 2704 C C . ASP A 1 364 ? 0.108 -16.562 -21.210 1.00 94.00 364 ASP A C 1
ATOM 2706 O O . ASP A 1 364 ? 0.045 -17.729 -20.828 1.00 94.00 364 ASP A O 1
ATOM 2710 N N . VAL A 1 365 ? 0.129 -15.549 -20.344 1.00 94.75 365 VAL A N 1
ATOM 2711 C CA . VAL A 1 365 ? 0.188 -15.703 -18.884 1.00 94.75 365 VAL A CA 1
ATOM 2712 C C . VAL A 1 365 ? -1.154 -15.282 -18.276 1.00 94.75 365 VAL A C 1
ATOM 2714 O O . VAL A 1 365 ? -1.731 -14.287 -18.731 1.00 94.75 365 VAL A O 1
ATOM 2717 N N . PRO A 1 366 ? -1.699 -15.996 -17.273 1.00 95.25 366 PRO A N 1
ATOM 2718 C CA . PRO A 1 366 ? -2.840 -15.494 -16.513 1.00 95.25 366 PRO A CA 1
ATOM 2719 C C . PRO A 1 366 ? -2.479 -14.167 -15.832 1.00 95.25 366 PRO A C 1
ATOM 2721 O O . PRO A 1 366 ? -1.347 -13.959 -15.393 1.00 95.25 366 PRO A O 1
ATOM 2724 N N . LYS A 1 367 ? -3.434 -13.241 -15.779 1.00 95.50 367 LYS A N 1
ATOM 2725 C CA . LYS A 1 367 ? -3.211 -11.889 -15.262 1.00 95.50 367 LYS A CA 1
ATOM 2726 C C . LYS A 1 367 ? -4.189 -11.577 -14.148 1.00 95.50 367 LYS A C 1
ATOM 2728 O O . LYS A 1 367 ? -5.389 -11.695 -14.355 1.00 95.50 367 LYS A O 1
ATOM 2733 N N . ARG A 1 368 ? -3.686 -11.070 -13.030 1.00 94.44 368 ARG A N 1
ATOM 2734 C CA . ARG A 1 368 ? -4.475 -10.350 -12.032 1.00 94.44 368 ARG A CA 1
ATOM 2735 C C . ARG A 1 368 ? -4.341 -8.860 -12.295 1.00 94.44 368 ARG A C 1
ATOM 2737 O O . ARG A 1 368 ? -3.256 -8.298 -12.145 1.00 94.44 368 ARG A O 1
ATOM 2744 N N . LEU A 1 369 ? -5.423 -8.228 -12.732 1.00 96.06 369 LEU A N 1
ATOM 2745 C CA . LEU A 1 369 ? -5.448 -6.807 -13.064 1.00 96.06 369 LEU A CA 1
ATOM 2746 C C . LEU A 1 369 ? -6.115 -6.028 -11.934 1.00 96.06 369 LEU A C 1
ATOM 2748 O O . LEU A 1 369 ? -7.247 -6.333 -11.564 1.00 96.06 369 LEU A O 1
ATOM 2752 N N . THR A 1 370 ? -5.431 -5.016 -11.404 1.00 94.44 370 THR A N 1
ATOM 2753 C CA . THR A 1 370 ? -5.980 -4.131 -10.371 1.00 94.44 370 THR A CA 1
ATOM 2754 C C . THR A 1 370 ? -6.370 -2.799 -10.990 1.00 94.44 370 THR A C 1
ATOM 2756 O O . THR A 1 370 ? -5.515 -2.082 -11.518 1.00 94.44 370 THR A O 1
ATOM 2759 N N . PHE A 1 371 ? -7.649 -2.454 -10.885 1.00 93.12 371 PHE A N 1
ATOM 2760 C CA . PHE A 1 371 ? -8.199 -1.190 -11.356 1.00 93.12 371 PHE A CA 1
ATOM 2761 C C . PHE A 1 371 ? -8.621 -0.308 -10.186 1.00 93.12 371 PHE A C 1
ATOM 2763 O O . PHE A 1 371 ? -9.129 -0.795 -9.179 1.00 93.12 371 PHE A O 1
ATOM 2770 N N . VAL A 1 372 ? -8.458 1.000 -10.359 1.00 90.50 372 VAL A N 1
ATOM 2771 C CA . VAL A 1 372 ? -9.156 2.020 -9.572 1.00 90.50 372 VAL A CA 1
ATOM 2772 C C . VAL A 1 372 ? -10.327 2.521 -10.413 1.00 90.50 372 VAL A C 1
ATOM 2774 O O . VAL A 1 372 ? -10.124 2.946 -11.551 1.00 90.50 372 VAL A O 1
ATOM 2777 N N . ARG A 1 373 ? -11.555 2.445 -9.895 1.00 85.75 373 ARG A N 1
ATOM 2778 C CA . ARG A 1 373 ? -12.762 2.835 -10.642 1.00 85.75 373 ARG A CA 1
ATOM 2779 C C . ARG A 1 373 ? -12.771 4.337 -10.964 1.00 85.75 373 ARG A C 1
ATOM 2781 O O . ARG A 1 373 ? -12.546 5.176 -10.091 1.00 85.75 373 ARG A O 1
ATOM 2788 N N . GLY A 1 374 ? -13.051 4.664 -12.228 1.00 65.38 374 GLY A N 1
ATOM 2789 C CA . GLY A 1 374 ? -13.208 6.041 -12.704 1.00 65.38 374 GLY A CA 1
ATOM 2790 C C . GLY A 1 374 ? -14.556 6.630 -12.305 1.00 65.38 374 GLY A C 1
ATOM 2791 O O . GLY A 1 374 ? -15.537 5.904 -12.186 1.00 65.38 374 GLY A O 1
ATOM 2792 N N . GLY A 1 375 ? -14.601 7.946 -12.089 1.00 53.66 375 GLY A N 1
ATOM 2793 C CA . GLY A 1 375 ? -15.797 8.660 -11.617 1.00 53.66 375 GLY A CA 1
ATOM 2794 C C . GLY A 1 375 ? -15.762 9.034 -10.134 1.00 53.66 375 GLY A C 1
ATOM 2795 O O . GLY A 1 375 ? -16.657 9.723 -9.652 1.00 53.66 375 GLY A O 1
ATOM 2796 N N . THR A 1 376 ? -14.711 8.645 -9.409 1.00 49.28 376 THR A N 1
ATOM 2797 C CA . THR A 1 376 ? -14.443 9.221 -8.091 1.00 49.28 376 THR A CA 1
ATOM 2798 C C . THR A 1 376 ? -13.946 10.656 -8.270 1.00 49.28 376 THR A C 1
ATOM 2800 O O . THR A 1 376 ? -13.057 10.930 -9.072 1.00 49.28 376 THR A O 1
ATOM 2803 N N . SER A 1 377 ? -14.503 11.602 -7.514 1.00 43.47 377 SER A N 1
ATOM 2804 C CA . SER A 1 377 ? -14.006 12.987 -7.457 1.00 43.47 377 SER A CA 1
ATOM 2805 C C . SER A 1 377 ? -12.609 13.095 -6.819 1.00 43.47 377 SER A C 1
ATOM 2807 O O . SER A 1 377 ? -12.029 14.180 -6.766 1.00 43.47 377 SER A O 1
ATOM 2809 N N . SER A 1 378 ? -12.050 11.978 -6.338 1.00 55.06 378 SER A N 1
ATOM 2810 C CA . SER A 1 378 ? -10.757 11.913 -5.666 1.00 55.06 378 SER A CA 1
ATOM 2811 C C . SER A 1 378 ? -9.622 11.698 -6.667 1.00 55.06 378 SER A C 1
ATOM 2813 O O . SER A 1 378 ? -9.229 10.572 -6.968 1.00 55.06 378 SER A O 1
ATOM 2815 N N . SER A 1 379 ? -9.045 12.809 -7.136 1.00 64.44 379 SER A N 1
ATOM 2816 C CA . SER A 1 379 ? -7.828 12.839 -7.969 1.00 64.44 379 SER A CA 1
ATOM 2817 C C . SER A 1 379 ? -6.695 11.968 -7.396 1.00 64.44 379 SER A C 1
ATOM 2819 O O . SER A 1 379 ? -5.961 11.336 -8.153 1.00 64.44 379 SER A O 1
ATOM 2821 N N . VAL A 1 380 ? -6.600 11.863 -6.064 1.00 72.31 380 VAL A N 1
ATOM 2822 C CA . VAL A 1 380 ? -5.549 11.131 -5.333 1.00 72.31 380 VAL A CA 1
ATOM 2823 C C . VAL A 1 380 ? -5.533 9.633 -5.651 1.00 72.31 380 VAL A C 1
ATOM 2825 O O . VAL A 1 380 ? -4.459 9.058 -5.788 1.00 72.31 380 VAL A O 1
ATOM 2828 N N . LEU A 1 381 ? -6.695 8.992 -5.811 1.00 70.94 381 LEU A N 1
ATOM 2829 C CA . LEU A 1 381 ? -6.776 7.542 -6.056 1.00 70.94 381 LEU A CA 1
ATOM 2830 C C . LEU A 1 381 ? -6.303 7.147 -7.458 1.00 70.94 381 LEU A C 1
ATOM 2832 O O . LEU A 1 381 ? -5.795 6.046 -7.667 1.00 70.94 381 LEU A O 1
ATOM 2836 N N . THR A 1 382 ? -6.476 8.052 -8.417 1.00 75.50 382 THR A N 1
ATOM 2837 C CA . THR A 1 382 ? -6.057 7.873 -9.811 1.00 75.50 382 THR A CA 1
ATOM 2838 C C . THR A 1 382 ? -4.659 8.420 -10.091 1.00 75.50 382 THR A C 1
ATOM 2840 O O . THR A 1 382 ? -4.145 8.233 -11.194 1.00 75.50 382 THR A O 1
ATOM 2843 N N . GLN A 1 383 ? -4.040 9.105 -9.121 1.00 84.25 383 GLN A N 1
ATOM 2844 C CA . GLN A 1 383 ? -2.670 9.585 -9.254 1.00 84.25 383 GLN A CA 1
ATOM 2845 C C . GLN A 1 383 ? -1.684 8.410 -9.282 1.00 84.25 383 GLN A C 1
ATOM 2847 O O . GLN A 1 383 ? -1.860 7.431 -8.549 1.00 84.25 383 GLN A O 1
ATOM 2852 N N . PRO A 1 384 ? -0.613 8.506 -10.089 1.00 88.62 384 PRO A N 1
ATOM 2853 C CA . PRO A 1 384 ? 0.468 7.540 -10.038 1.00 88.62 384 PRO A CA 1
ATOM 2854 C C . PRO A 1 384 ? 1.072 7.467 -8.635 1.00 88.62 384 PRO A C 1
ATOM 2856 O O . PRO A 1 384 ? 1.236 8.483 -7.952 1.00 88.62 384 PRO A O 1
ATOM 2859 N N . PHE A 1 385 ? 1.439 6.260 -8.218 1.00 91.88 385 PHE A N 1
ATOM 2860 C CA . PHE A 1 385 ? 2.042 6.022 -6.912 1.00 91.88 385 PHE A CA 1
ATOM 2861 C C . PHE A 1 385 ? 3.324 5.200 -7.020 1.00 91.88 385 PHE A C 1
ATOM 2863 O O . PHE A 1 385 ? 3.635 4.607 -8.056 1.00 91.88 385 PHE A O 1
ATOM 2870 N N . ILE A 1 386 ? 4.085 5.184 -5.932 1.00 92.94 386 ILE A N 1
ATOM 2871 C CA . ILE A 1 386 ? 5.344 4.461 -5.783 1.00 92.94 386 ILE A CA 1
ATOM 2872 C C . ILE A 1 386 ? 5.192 3.488 -4.630 1.00 92.94 386 ILE A C 1
ATOM 2874 O O . ILE A 1 386 ? 4.836 3.900 -3.529 1.00 92.94 386 ILE A O 1
ATOM 2878 N N . ASP A 1 387 ? 5.506 2.224 -4.889 1.00 94.81 387 ASP A N 1
ATOM 2879 C CA . ASP A 1 387 ? 5.555 1.191 -3.863 1.00 94.81 387 ASP A CA 1
ATOM 2880 C C . ASP A 1 387 ? 6.951 1.149 -3.254 1.00 94.81 387 ASP A C 1
ATOM 2882 O O . ASP A 1 387 ? 7.931 0.943 -3.968 1.00 94.81 387 ASP A O 1
ATOM 2886 N N . VAL A 1 388 ? 7.033 1.293 -1.937 1.00 94.62 388 VAL A N 1
ATOM 2887 C CA . VAL A 1 388 ? 8.277 1.225 -1.173 1.00 94.62 388 VAL A CA 1
ATOM 2888 C C . VAL A 1 388 ? 8.207 0.043 -0.224 1.00 94.62 388 VAL A C 1
ATOM 2890 O O . VAL A 1 388 ? 7.356 0.010 0.660 1.00 94.62 388 VAL A O 1
ATOM 2893 N N . SER A 1 389 ? 9.122 -0.916 -0.366 1.00 94.50 389 SER A N 1
ATOM 2894 C CA . SER A 1 389 ? 9.297 -1.962 0.645 1.00 94.50 389 SER A CA 1
ATOM 2895 C C . SER A 1 389 ? 10.040 -1.381 1.848 1.00 94.50 389 SER A C 1
ATOM 2897 O O . SER A 1 389 ? 11.246 -1.141 1.786 1.00 94.50 389 SER A O 1
ATOM 2899 N N . VAL A 1 390 ? 9.330 -1.207 2.955 1.00 94.06 390 VAL A N 1
ATOM 2900 C CA . VAL A 1 390 ? 9.858 -0.686 4.214 1.00 94.06 390 VAL A CA 1
ATOM 2901 C C . VAL A 1 390 ? 10.172 -1.857 5.157 1.00 94.06 390 VAL A C 1
ATOM 2903 O O . VAL A 1 390 ? 9.275 -2.661 5.436 1.00 94.06 390 VAL A O 1
ATOM 2906 N N . PRO A 1 391 ? 11.419 -1.989 5.649 1.00 90.12 391 PRO A N 1
ATOM 2907 C CA . PRO A 1 391 ? 11.782 -3.025 6.617 1.00 90.12 391 PRO A CA 1
ATOM 2908 C C . PRO A 1 391 ? 11.093 -2.804 7.981 1.00 90.12 391 PRO A C 1
ATOM 2910 O O . PRO A 1 391 ? 10.494 -1.750 8.211 1.00 90.12 391 PRO A O 1
ATOM 2913 N N . PRO A 1 392 ? 11.165 -3.778 8.909 1.00 89.06 392 PRO A N 1
ATOM 2914 C CA . PRO A 1 392 ? 10.759 -3.556 10.293 1.00 89.06 392 PRO A CA 1
ATOM 2915 C C . PRO A 1 392 ? 11.463 -2.334 10.900 1.00 89.06 392 PRO A C 1
ATOM 2917 O O . PRO A 1 392 ? 12.655 -2.121 10.676 1.00 89.06 392 PRO A O 1
ATOM 2920 N N . GLY A 1 393 ? 10.729 -1.547 11.680 1.00 85.00 393 GLY A N 1
ATOM 2921 C CA . GLY A 1 393 ? 11.201 -0.318 12.307 1.00 85.00 393 GLY A CA 1
ATOM 2922 C C . GLY A 1 393 ? 10.480 0.930 11.802 1.00 85.00 393 GLY A C 1
ATOM 2923 O O . GLY A 1 393 ? 9.272 0.917 11.538 1.00 85.00 393 GLY A O 1
ATOM 2924 N N . SER A 1 394 ? 11.223 2.037 11.729 1.00 87.19 394 SER A N 1
ATOM 2925 C CA . SER A 1 394 ? 10.679 3.334 11.334 1.00 87.19 394 SER A CA 1
ATOM 2926 C C . SER A 1 394 ? 10.268 3.344 9.860 1.00 87.19 394 SER A C 1
ATOM 2928 O O . SER A 1 394 ? 10.901 2.735 9.000 1.00 87.19 394 SER A O 1
ATOM 2930 N N . ILE A 1 395 ? 9.192 4.069 9.557 1.00 88.19 395 ILE A N 1
ATOM 2931 C CA . ILE A 1 395 ? 8.660 4.160 8.191 1.00 88.19 395 ILE A CA 1
ATOM 2932 C C . ILE A 1 395 ? 9.419 5.148 7.298 1.00 88.19 395 ILE A C 1
ATOM 2934 O O . ILE A 1 395 ? 9.139 5.224 6.108 1.00 88.19 395 ILE A O 1
ATOM 2938 N N . GLY A 1 396 ? 10.362 5.915 7.856 1.00 85.56 396 GLY A N 1
ATOM 2939 C CA . GLY A 1 396 ? 11.176 6.863 7.091 1.00 85.56 396 GLY A CA 1
ATOM 2940 C C . GLY A 1 396 ? 10.452 8.129 6.628 1.00 85.56 396 GLY A C 1
ATOM 2941 O O . GLY A 1 396 ? 10.984 8.854 5.792 1.00 85.56 396 GLY A O 1
ATOM 2942 N N . VAL A 1 397 ? 9.253 8.409 7.147 1.00 88.50 397 VAL A N 1
ATOM 2943 C CA . VAL A 1 397 ? 8.483 9.624 6.841 1.00 88.50 397 VAL A CA 1
ATOM 2944 C C . VAL A 1 397 ? 7.897 10.247 8.102 1.00 88.50 397 VAL A C 1
ATOM 2946 O O . VAL A 1 397 ? 7.452 9.544 9.009 1.00 88.50 397 VAL A O 1
ATOM 2949 N N . ALA A 1 398 ? 7.859 11.576 8.127 1.00 87.00 398 ALA A N 1
ATOM 2950 C CA . ALA A 1 398 ? 7.034 12.351 9.042 1.00 87.00 398 ALA A CA 1
ATOM 2951 C C . ALA A 1 398 ? 5.662 12.576 8.396 1.00 87.00 398 ALA A C 1
ATOM 2953 O O . ALA A 1 398 ? 5.584 12.929 7.217 1.00 87.00 398 ALA A O 1
ATOM 2954 N N . LEU A 1 399 ? 4.588 12.374 9.157 1.00 89.44 399 LEU A N 1
ATOM 2955 C CA . LEU A 1 399 ? 3.210 12.538 8.690 1.00 89.44 399 LEU A CA 1
ATOM 2956 C C . LEU A 1 399 ? 2.639 13.869 9.188 1.00 89.44 399 LEU A C 1
ATOM 2958 O O . LEU A 1 399 ? 2.884 14.263 10.326 1.00 89.44 399 LEU A O 1
ATOM 2962 N N . ASN A 1 400 ? 1.868 14.548 8.344 1.00 84.50 400 ASN A N 1
ATOM 2963 C CA . ASN A 1 400 ? 1.285 15.847 8.649 1.00 84.50 400 ASN A CA 1
ATOM 2964 C C . ASN A 1 400 ? 0.083 15.699 9.595 1.00 84.50 400 ASN A C 1
ATOM 2966 O O . ASN A 1 400 ? -1.021 15.367 9.165 1.00 84.50 400 ASN A O 1
ATOM 2970 N N . SER A 1 401 ? 0.290 15.990 10.879 1.00 82.12 401 SER A N 1
ATOM 2971 C CA . SER A 1 401 ? -0.747 15.905 11.915 1.00 82.12 401 SER A CA 1
ATOM 2972 C C . SER A 1 401 ? -1.861 16.947 11.784 1.00 82.12 401 SER A C 1
ATOM 2974 O O . SER A 1 401 ? -2.917 16.776 12.390 1.00 82.12 401 SER A O 1
ATOM 2976 N N . SER A 1 402 ? -1.672 18.001 10.982 1.00 74.56 402 SER A N 1
ATOM 2977 C CA . SER A 1 402 ? -2.706 19.011 10.730 1.00 74.56 402 SER A CA 1
ATOM 2978 C C . SER A 1 402 ? -3.817 18.515 9.797 1.00 74.56 402 SER A C 1
ATOM 2980 O O . SER A 1 402 ? -4.871 19.143 9.728 1.00 74.56 402 SER A O 1
ATOM 2982 N N . ILE A 1 403 ? -3.612 17.399 9.086 1.00 72.38 403 ILE A N 1
ATOM 2983 C CA . ILE A 1 403 ? -4.591 16.823 8.155 1.00 72.38 403 ILE A CA 1
ATOM 2984 C C . ILE A 1 403 ? -5.096 15.495 8.727 1.00 72.38 403 ILE A C 1
ATOM 2986 O O . ILE A 1 403 ? -4.517 14.438 8.503 1.00 72.38 403 ILE A O 1
ATOM 2990 N N . ALA A 1 404 ? -6.198 15.539 9.476 1.00 74.50 404 ALA A N 1
ATOM 2991 C CA . ALA A 1 404 ? -6.736 14.351 10.147 1.00 74.50 404 ALA A CA 1
ATOM 2992 C C . ALA A 1 404 ? -7.422 13.352 9.193 1.00 74.50 404 ALA A C 1
ATOM 2994 O O . ALA A 1 404 ? -7.500 12.163 9.501 1.00 74.50 404 ALA A O 1
ATOM 2995 N N . SER A 1 405 ? -7.926 13.822 8.049 1.00 74.06 405 SER A N 1
ATOM 2996 C CA . SER A 1 405 ? -8.736 13.036 7.107 1.00 74.06 405 SER A CA 1
ATOM 2997 C C . SER A 1 405 ? -7.931 12.172 6.137 1.00 74.06 405 SER A C 1
ATOM 2999 O O . SER A 1 405 ? -8.510 11.309 5.490 1.00 74.06 405 SER A O 1
ATOM 3001 N N . SER A 1 406 ? -6.623 12.403 6.005 1.00 78.94 406 SER A N 1
ATOM 3002 C CA . SER A 1 406 ? -5.773 11.679 5.057 1.00 78.94 406 SER A CA 1
ATOM 3003 C C . SER A 1 406 ? -4.335 11.616 5.548 1.00 78.94 406 SER A C 1
ATOM 3005 O O . SER A 1 406 ? -3.859 12.533 6.213 1.00 78.94 406 SER A O 1
ATOM 3007 N N . THR A 1 407 ? -3.610 10.571 5.165 1.00 90.25 407 THR A N 1
ATOM 3008 C CA . THR A 1 407 ? -2.220 10.384 5.595 1.00 90.25 407 THR A CA 1
ATOM 3009 C C . THR A 1 407 ? -1.257 11.047 4.615 1.00 90.25 407 THR A C 1
ATOM 3011 O O . THR A 1 407 ? -0.868 10.455 3.610 1.00 90.25 407 THR A O 1
ATOM 3014 N N . VAL A 1 408 ? -0.889 12.296 4.906 1.00 90.25 408 VAL A N 1
ATOM 3015 C CA . VAL A 1 408 ? -0.023 13.126 4.052 1.00 90.25 408 VAL A CA 1
ATOM 3016 C C . VAL A 1 408 ? 1.395 13.175 4.611 1.00 90.25 408 VAL A C 1
ATOM 3018 O O . VAL A 1 408 ? 1.595 13.375 5.807 1.00 90.25 408 VAL A O 1
ATOM 3021 N N . VAL A 1 409 ? 2.390 13.029 3.745 1.00 91.62 409 VAL A N 1
ATOM 3022 C CA . VAL A 1 409 ? 3.809 13.166 4.078 1.00 91.62 409 VAL A CA 1
ATOM 3023 C C . VAL A 1 409 ? 4.121 14.637 4.357 1.00 91.62 409 VAL A C 1
ATOM 3025 O O . VAL A 1 409 ? 3.842 15.511 3.542 1.00 91.62 409 VAL A O 1
ATOM 3028 N N . GLN A 1 410 ? 4.723 14.922 5.507 1.00 90.19 410 GLN A N 1
ATOM 3029 C CA . GLN A 1 410 ? 5.271 16.232 5.870 1.00 90.19 410 GLN A CA 1
ATOM 3030 C C . GLN A 1 410 ? 6.768 16.325 5.564 1.00 90.19 410 GLN A C 1
ATOM 3032 O O . GLN A 1 410 ? 7.271 17.397 5.245 1.00 90.19 410 GLN A O 1
ATOM 3037 N N . GLY A 1 411 ? 7.481 15.204 5.656 1.00 87.44 411 GLY A N 1
ATOM 3038 C CA . GLY A 1 411 ? 8.914 15.126 5.408 1.00 87.44 411 GLY A CA 1
ATOM 3039 C C . GLY A 1 411 ? 9.362 13.686 5.216 1.00 87.44 411 GLY A C 1
ATOM 3040 O O . GLY A 1 411 ? 8.716 12.760 5.703 1.00 87.44 411 GLY A O 1
ATOM 3041 N N . VAL A 1 412 ? 10.470 13.503 4.506 1.00 89.44 412 VAL A N 1
ATOM 3042 C CA . VAL A 1 412 ? 11.115 12.201 4.313 1.00 89.44 412 VAL A CA 1
ATOM 3043 C C . VAL A 1 412 ? 12.416 12.202 5.105 1.00 89.44 412 VAL A C 1
ATOM 3045 O O . VAL A 1 412 ? 13.167 13.174 5.064 1.00 89.44 412 VAL A O 1
ATOM 3048 N N . THR A 1 413 ? 12.661 11.139 5.865 1.00 89.69 413 THR A N 1
ATOM 3049 C CA . THR A 1 413 ? 13.898 10.968 6.627 1.00 89.69 413 THR A CA 1
ATOM 3050 C C . THR A 1 413 ? 15.033 10.596 5.668 1.00 89.69 413 THR A C 1
ATOM 3052 O O . THR A 1 413 ? 14.912 9.562 4.999 1.00 89.69 413 THR A O 1
ATOM 3055 N N . PRO A 1 414 ? 16.133 11.373 5.608 1.00 88.44 414 PRO A N 1
ATOM 3056 C CA . PRO A 1 414 ? 17.273 11.057 4.751 1.00 88.44 414 PRO A CA 1
ATOM 3057 C C . PRO A 1 414 ? 17.853 9.670 5.042 1.00 88.44 414 PRO A C 1
ATOM 3059 O O . PRO A 1 414 ? 17.973 9.273 6.202 1.00 88.44 414 PRO A O 1
ATOM 3062 N N . GLY A 1 415 ? 18.203 8.931 3.991 1.00 83.88 415 GLY A N 1
ATOM 3063 C CA . GLY A 1 415 ? 18.754 7.576 4.090 1.00 83.88 415 GLY A CA 1
ATOM 3064 C C . GLY A 1 415 ? 17.743 6.490 4.475 1.00 83.88 415 GLY A C 1
ATOM 3065 O O . GLY A 1 415 ? 18.123 5.331 4.640 1.00 83.88 415 GLY A O 1
ATOM 3066 N N . SER A 1 416 ? 16.461 6.828 4.622 1.00 89.38 416 SER A N 1
ATOM 3067 C CA . SER A 1 416 ? 15.411 5.829 4.828 1.00 8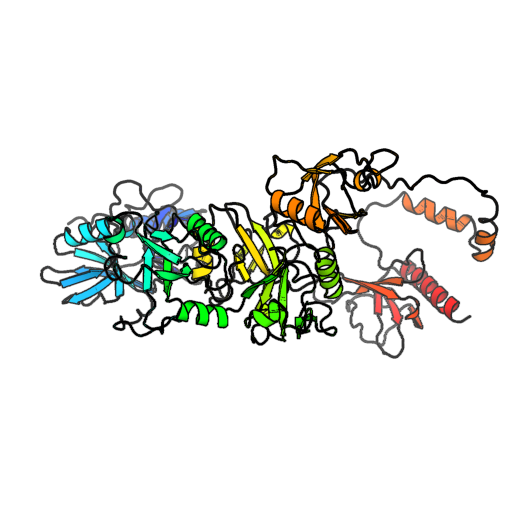9.38 416 SER A CA 1
ATOM 3068 C C . SER A 1 416 ? 15.079 5.067 3.540 1.00 89.38 416 SER A C 1
ATOM 3070 O O . SER A 1 416 ? 15.380 5.515 2.434 1.00 89.38 416 SER A O 1
ATOM 3072 N N . ALA A 1 417 ? 14.370 3.939 3.667 1.00 87.88 417 ALA A N 1
ATOM 3073 C CA . ALA A 1 417 ? 13.881 3.182 2.511 1.00 87.88 417 ALA A CA 1
ATOM 3074 C C . ALA A 1 417 ? 12.998 4.028 1.575 1.00 87.88 417 ALA A C 1
ATOM 3076 O O . ALA A 1 417 ? 12.960 3.778 0.377 1.00 87.88 417 ALA A O 1
ATOM 3077 N N . VAL A 1 418 ? 12.300 5.036 2.107 1.00 89.12 418 VAL A N 1
ATOM 3078 C CA . VAL A 1 418 ? 11.452 5.945 1.324 1.00 89.12 418 VAL A CA 1
ATOM 3079 C C . VAL A 1 418 ? 12.287 6.949 0.525 1.00 89.12 418 VAL A C 1
ATOM 3081 O O . VAL A 1 418 ? 11.947 7.256 -0.618 1.00 89.12 418 VAL A O 1
ATOM 3084 N N . ASP A 1 419 ? 13.404 7.411 1.087 1.00 86.50 419 ASP A N 1
ATOM 3085 C CA . ASP A 1 419 ? 14.327 8.355 0.448 1.00 86.50 419 ASP A CA 1
ATOM 3086 C C . ASP A 1 419 ? 14.985 7.759 -0.817 1.00 86.50 419 ASP A C 1
ATOM 3088 O O . ASP A 1 419 ? 15.097 8.428 -1.846 1.00 86.50 419 ASP A O 1
ATOM 3092 N N . GLU A 1 420 ? 15.302 6.453 -0.808 1.00 82.38 420 GLU A N 1
ATOM 3093 C CA . GLU A 1 420 ? 15.904 5.731 -1.950 1.00 82.38 420 GLU A CA 1
ATOM 3094 C C . GLU A 1 420 ? 15.041 5.800 -3.228 1.00 82.38 420 GLU A C 1
ATOM 3096 O O . GLU A 1 420 ? 15.544 5.740 -4.356 1.00 82.38 420 GLU A O 1
ATOM 3101 N N . PHE A 1 421 ? 13.719 5.930 -3.087 1.00 79.56 421 PHE A N 1
ATOM 3102 C CA . PHE A 1 421 ? 12.811 5.825 -4.224 1.00 79.56 421 PHE A CA 1
ATOM 3103 C C . PHE A 1 421 ? 12.732 7.085 -5.086 1.00 79.56 421 PHE A C 1
ATOM 3105 O O . PHE A 1 421 ? 12.237 6.958 -6.206 1.00 79.56 421 PHE A O 1
ATOM 3112 N N . SER A 1 422 ? 13.306 8.211 -4.624 1.00 73.75 422 SER A N 1
ATOM 3113 C CA . SER A 1 422 ? 13.351 9.521 -5.294 1.00 73.75 422 SER A CA 1
ATOM 3114 C C . SER A 1 422 ? 11.982 9.946 -5.831 1.00 73.75 422 SER A C 1
ATOM 3116 O O . SER A 1 422 ? 11.588 9.539 -6.908 1.00 73.75 422 SER A O 1
ATOM 3118 N N . GLY A 1 423 ? 11.248 10.795 -5.108 1.00 81.81 423 GLY A N 1
ATOM 3119 C CA . GLY A 1 423 ? 9.984 11.375 -5.599 1.00 81.81 423 GLY A CA 1
ATOM 3120 C C . GLY A 1 423 ? 8.744 11.121 -4.745 1.00 81.81 423 GLY A C 1
ATOM 3121 O O . GLY A 1 423 ? 7.630 11.435 -5.165 1.00 81.81 423 GLY A O 1
ATOM 3122 N N . ILE A 1 424 ? 8.963 10.636 -3.527 1.00 89.94 424 ILE A N 1
ATOM 3123 C CA . ILE A 1 424 ? 8.069 10.856 -2.390 1.00 89.94 424 ILE A CA 1
ATOM 3124 C C . ILE A 1 424 ? 8.560 12.130 -1.704 1.00 89.94 424 ILE A C 1
ATOM 3126 O O . ILE A 1 424 ? 9.757 12.276 -1.459 1.00 89.94 424 ILE A O 1
ATOM 3130 N N . ARG A 1 425 ? 7.668 13.094 -1.476 1.00 87.69 425 ARG A N 1
ATOM 3131 C CA . ARG A 1 425 ? 8.012 14.437 -0.978 1.00 87.69 425 ARG A CA 1
ATOM 3132 C C . ARG A 1 425 ? 6.930 14.945 -0.020 1.00 87.69 425 ARG A C 1
ATOM 3134 O O . ARG A 1 425 ? 5.857 14.342 0.041 1.00 87.69 425 ARG A O 1
ATOM 3141 N N . PRO A 1 426 ? 7.166 16.046 0.720 1.00 90.06 426 PRO A N 1
ATOM 3142 C CA . PRO A 1 426 ? 6.093 16.718 1.445 1.00 90.06 426 PRO A CA 1
ATOM 3143 C C . PRO A 1 426 ? 4.889 16.978 0.524 1.00 90.06 426 PRO A C 1
ATOM 3145 O O . PRO A 1 426 ? 5.054 17.521 -0.566 1.00 90.06 426 PRO A O 1
ATOM 3148 N N . GLY A 1 427 ? 3.698 16.550 0.940 1.00 88.69 427 GLY A N 1
ATOM 3149 C CA . GLY A 1 427 ? 2.468 16.582 0.144 1.00 88.69 427 GLY A CA 1
ATOM 3150 C C . GLY A 1 427 ? 2.087 15.257 -0.530 1.00 88.69 427 GLY A C 1
ATOM 3151 O O . GLY A 1 427 ? 0.917 15.088 -0.867 1.00 88.69 427 GLY A O 1
ATOM 3152 N N . SER A 1 428 ? 3.007 14.293 -0.675 1.00 91.19 428 SER A N 1
ATOM 3153 C CA . SER A 1 428 ? 2.659 12.925 -1.094 1.00 91.19 428 SER A CA 1
ATOM 3154 C C . SER A 1 428 ? 1.656 12.302 -0.120 1.00 91.19 428 SER A C 1
ATOM 3156 O O . SER A 1 428 ? 1.755 12.495 1.090 1.00 91.19 428 SER A O 1
ATOM 3158 N N . VAL A 1 429 ? 0.713 11.515 -0.630 1.00 93.06 429 VAL A N 1
ATOM 3159 C CA . VAL A 1 429 ? -0.332 10.861 0.171 1.00 93.06 429 VAL A CA 1
ATOM 3160 C C . VAL A 1 429 ? -0.070 9.361 0.218 1.00 93.06 429 VAL A C 1
ATOM 3162 O O . VAL A 1 429 ? 0.202 8.758 -0.818 1.00 93.06 429 VAL A O 1
ATOM 3165 N N . LEU A 1 430 ? -0.156 8.749 1.399 1.00 94.56 430 LEU A N 1
ATOM 3166 C CA . LEU A 1 430 ? -0.143 7.293 1.540 1.00 94.56 430 LEU A CA 1
ATOM 3167 C C . LEU A 1 430 ? -1.482 6.736 1.043 1.00 94.56 430 LEU A C 1
ATOM 3169 O O . LEU A 1 430 ? -2.525 7.015 1.634 1.00 94.56 430 LEU A O 1
ATOM 3173 N N . VAL A 1 431 ? -1.445 5.961 -0.040 1.00 92.25 431 VAL A N 1
ATOM 3174 C CA . VAL A 1 431 ? -2.641 5.389 -0.672 1.00 92.25 431 VAL A CA 1
ATOM 3175 C C . VAL A 1 431 ? -2.887 3.941 -0.295 1.00 92.25 431 VAL A C 1
ATOM 3177 O O . VAL A 1 431 ? -4.038 3.527 -0.221 1.00 92.25 431 VAL A O 1
ATOM 3180 N N . ALA A 1 432 ? -1.832 3.165 -0.042 1.00 93.25 432 ALA A N 1
ATOM 3181 C CA . ALA A 1 432 ? -1.989 1.771 0.342 1.00 93.25 432 ALA A CA 1
ATOM 3182 C C . ALA A 1 432 ? -0.887 1.273 1.280 1.00 93.25 432 ALA A C 1
ATOM 3184 O O . ALA A 1 432 ? 0.241 1.771 1.263 1.00 93.25 432 ALA A O 1
ATOM 3185 N N . VAL A 1 433 ? -1.229 0.255 2.070 1.00 95.19 433 VAL A N 1
ATOM 3186 C CA . VAL A 1 433 ? -0.308 -0.533 2.897 1.00 95.19 433 VAL A CA 1
ATOM 3187 C C . VAL A 1 433 ? -0.478 -1.998 2.516 1.00 95.19 433 VAL A C 1
ATOM 3189 O O . VAL A 1 433 ? -1.575 -2.531 2.607 1.00 95.19 433 VAL A O 1
ATOM 3192 N N . ASP A 1 434 ? 0.589 -2.644 2.047 1.00 93.38 434 ASP A N 1
ATOM 3193 C CA . ASP A 1 434 ? 0.566 -4.009 1.499 1.00 93.38 434 ASP A CA 1
ATOM 3194 C C . ASP A 1 434 ? -0.505 -4.207 0.406 1.00 93.38 434 ASP A C 1
ATOM 3196 O O . ASP A 1 434 ? -1.084 -5.276 0.254 1.00 93.38 434 ASP A O 1
ATOM 3200 N N . GLY A 1 435 ? -0.780 -3.152 -0.368 1.00 91.19 435 GLY A N 1
ATOM 3201 C CA . GLY A 1 435 ? -1.806 -3.144 -1.413 1.00 91.19 435 GLY A CA 1
ATOM 3202 C C . GLY A 1 435 ? -3.222 -2.819 -0.927 1.00 91.19 435 GLY A C 1
ATOM 3203 O O . GLY A 1 435 ? -4.049 -2.450 -1.764 1.00 91.19 435 GLY A O 1
ATOM 3204 N N . PHE A 1 436 ? -3.488 -2.875 0.383 1.00 92.44 436 PHE A N 1
ATOM 3205 C CA . PHE A 1 436 ? -4.760 -2.465 0.980 1.00 92.44 436 PHE A CA 1
ATOM 3206 C C . PHE A 1 436 ? -4.922 -0.951 0.953 1.00 92.44 436 PHE A C 1
ATOM 3208 O O . PHE A 1 436 ? -4.025 -0.233 1.390 1.00 92.44 436 PHE A O 1
ATOM 3215 N N . ASP A 1 437 ? -6.063 -0.472 0.460 1.00 89.88 437 ASP A N 1
ATOM 3216 C CA . ASP A 1 437 ? -6.363 0.958 0.396 1.00 89.88 437 ASP A CA 1
ATOM 3217 C C . ASP A 1 437 ? -6.523 1.539 1.809 1.00 89.88 437 ASP A C 1
ATOM 3219 O O . ASP A 1 437 ? -7.268 1.013 2.636 1.00 89.88 437 ASP A O 1
ATOM 3223 N N . VAL A 1 438 ? -5.804 2.628 2.084 1.00 91.06 438 VAL A N 1
ATOM 3224 C CA . VAL A 1 438 ? -5.864 3.359 3.360 1.00 91.06 438 VAL A CA 1
ATOM 3225 C C . VAL A 1 438 ? -6.235 4.829 3.171 1.00 91.06 438 VAL A C 1
ATOM 3227 O O . VAL A 1 438 ? -6.177 5.608 4.120 1.00 91.06 438 VAL A O 1
ATOM 3230 N N . THR A 1 439 ? -6.617 5.240 1.961 1.00 86.00 439 THR A N 1
ATOM 3231 C CA . THR A 1 439 ? -6.931 6.645 1.655 1.00 86.00 439 THR A CA 1
ATOM 3232 C C . THR A 1 439 ? -8.145 7.171 2.409 1.00 86.00 439 THR A C 1
ATOM 3234 O O . THR A 1 439 ? -8.198 8.358 2.724 1.00 86.00 439 THR A O 1
ATOM 3237 N N . THR A 1 440 ? -9.108 6.299 2.713 1.00 81.50 440 THR A N 1
ATOM 3238 C CA . THR A 1 440 ? -10.317 6.631 3.476 1.00 81.50 440 THR A CA 1
ATOM 3239 C C . THR A 1 440 ? -10.117 6.504 4.985 1.00 81.50 440 THR A C 1
ATOM 3241 O O . THR A 1 440 ? -11.015 6.867 5.746 1.00 81.50 440 THR A O 1
ATOM 3244 N N . LEU A 1 441 ? -8.966 5.990 5.438 1.00 82.94 441 LEU A N 1
ATOM 3245 C CA . LEU A 1 441 ? -8.663 5.883 6.859 1.00 82.94 441 LEU A CA 1
ATOM 3246 C C . LEU A 1 441 ? -8.196 7.233 7.420 1.00 82.94 441 LEU A C 1
ATOM 3248 O O . LEU A 1 441 ? -7.252 7.833 6.892 1.00 82.94 441 LEU A O 1
ATOM 3252 N N . PRO A 1 442 ? -8.780 7.689 8.546 1.00 85.19 442 PRO A N 1
ATOM 3253 C CA . PRO A 1 442 ? -8.264 8.842 9.268 1.00 85.19 442 PRO A CA 1
ATOM 3254 C C . PRO A 1 442 ? -6.811 8.624 9.689 1.00 85.19 442 PRO A C 1
ATOM 3256 O O . PRO A 1 442 ? -6.420 7.510 10.048 1.00 85.19 442 PRO A O 1
ATOM 3259 N N . LEU A 1 443 ? -6.032 9.705 9.762 1.00 86.19 443 LEU A N 1
ATOM 3260 C CA . LEU A 1 443 ? -4.615 9.664 10.136 1.00 86.19 443 LEU A CA 1
ATOM 3261 C C . LEU A 1 443 ? -4.378 8.884 11.442 1.00 86.19 443 LEU A C 1
ATOM 3263 O O . LEU A 1 443 ? -3.424 8.117 11.536 1.00 86.19 443 LEU A O 1
ATOM 3267 N N . ALA A 1 444 ? -5.260 9.026 12.436 1.00 82.12 444 ALA A N 1
ATOM 3268 C CA . ALA A 1 444 ? -5.161 8.301 13.707 1.00 82.12 444 ALA A CA 1
ATOM 3269 C C . ALA A 1 444 ? -5.240 6.772 13.527 1.00 82.12 444 ALA A C 1
ATOM 3271 O O . ALA A 1 444 ? -4.458 6.035 14.124 1.00 82.12 444 ALA A O 1
ATOM 3272 N N . LYS A 1 445 ? -6.136 6.289 12.658 1.00 84.81 445 LYS A N 1
ATOM 3273 C CA . LYS A 1 445 ? -6.269 4.858 12.355 1.00 84.81 445 LYS A CA 1
ATOM 3274 C C . LYS A 1 445 ? -5.117 4.349 11.500 1.00 84.81 445 LYS A C 1
ATOM 3276 O O . LYS A 1 445 ? -4.578 3.280 11.769 1.00 84.81 445 LYS A O 1
ATOM 3281 N N . THR A 1 446 ? -4.665 5.144 10.536 1.00 87.44 446 THR A N 1
ATOM 3282 C CA . THR A 1 446 ? -3.511 4.782 9.708 1.00 87.44 446 THR A CA 1
ATOM 3283 C C . THR A 1 446 ? -2.219 4.735 10.522 1.00 87.44 446 THR A C 1
ATOM 3285 O O . THR A 1 446 ? -1.419 3.820 10.365 1.00 87.44 446 THR A O 1
ATOM 3288 N N . THR A 1 447 ? -2.009 5.673 11.446 1.00 86.75 447 THR A N 1
ATOM 3289 C CA . THR A 1 447 ? -0.852 5.663 12.362 1.00 86.75 447 THR A CA 1
ATOM 3290 C C . THR A 1 447 ? -0.897 4.501 13.351 1.00 86.75 447 THR A C 1
ATOM 3292 O O . THR A 1 447 ? 0.136 3.876 13.589 1.00 86.75 447 THR A O 1
ATOM 3295 N N . GLU A 1 448 ? -2.076 4.158 13.877 1.00 86.69 448 GLU A N 1
ATOM 3296 C CA . GLU A 1 448 ? -2.289 2.951 14.684 1.00 86.69 448 GLU A CA 1
ATOM 3297 C C . GLU A 1 448 ? -1.912 1.682 13.903 1.00 86.69 448 GLU A C 1
ATOM 3299 O O . GLU A 1 448 ? -1.135 0.865 14.403 1.00 86.69 448 GLU A O 1
ATOM 3304 N N . LEU A 1 449 ? -2.375 1.562 12.655 1.00 89.31 449 LEU A N 1
ATOM 3305 C CA . LEU A 1 449 ? -2.028 0.468 11.748 1.00 89.31 449 LEU A CA 1
ATOM 3306 C C . LEU A 1 449 ? -0.518 0.405 11.475 1.00 89.31 449 LEU A C 1
ATOM 3308 O O . LEU A 1 449 ? 0.099 -0.645 11.633 1.00 89.31 449 LEU A O 1
ATOM 3312 N N . LEU A 1 450 ? 0.107 1.521 11.094 1.00 90.62 450 LEU A N 1
ATOM 3313 C CA . LEU A 1 450 ? 1.542 1.571 10.795 1.00 90.62 450 LEU A CA 1
ATOM 3314 C C . LEU A 1 450 ? 2.395 1.217 12.019 1.00 90.62 450 LEU A C 1
ATOM 3316 O O . LEU A 1 450 ? 3.426 0.558 11.875 1.00 90.62 450 LEU A O 1
ATOM 3320 N N . ARG A 1 451 ? 1.951 1.613 13.218 1.00 87.94 451 ARG A N 1
ATOM 3321 C CA . ARG A 1 451 ? 2.574 1.229 14.488 1.00 87.94 451 ARG A CA 1
ATOM 3322 C C . ARG A 1 451 ? 2.419 -0.266 14.755 1.00 87.94 451 ARG A C 1
ATOM 3324 O O . ARG A 1 451 ? 3.409 -0.906 15.106 1.00 87.94 451 ARG A O 1
ATOM 3331 N N . ALA A 1 452 ? 1.229 -0.829 14.547 1.00 85.62 452 ALA A N 1
ATOM 3332 C CA . ALA A 1 452 ? 0.993 -2.268 14.674 1.00 85.62 452 ALA A CA 1
ATOM 3333 C C . ALA A 1 452 ? 1.876 -3.083 13.715 1.00 85.62 452 ALA A C 1
ATOM 3335 O O . ALA A 1 452 ? 2.416 -4.119 14.084 1.00 85.62 452 ALA A O 1
ATOM 3336 N N . LEU A 1 453 ? 2.100 -2.565 12.507 1.00 87.88 453 LEU A N 1
ATOM 3337 C CA . LEU A 1 453 ? 2.946 -3.184 11.490 1.00 87.88 453 LEU A CA 1
ATOM 3338 C C . LEU A 1 453 ? 4.432 -2.789 11.604 1.00 87.88 453 LEU A C 1
ATOM 3340 O O . LEU A 1 453 ? 5.214 -3.070 10.694 1.00 87.88 453 LEU A O 1
ATOM 3344 N N . SER A 1 454 ? 4.859 -2.110 12.674 1.00 87.56 454 SER A N 1
ATOM 3345 C CA . SER A 1 454 ? 6.252 -1.656 12.826 1.00 87.56 454 SER A CA 1
ATOM 3346 C C . SER A 1 454 ? 7.238 -2.822 12.919 1.00 87.56 454 SER A C 1
ATOM 3348 O O . SER A 1 454 ? 8.314 -2.742 12.339 1.00 87.56 454 SER A O 1
ATOM 3350 N N . GLY A 1 455 ? 6.852 -3.938 13.545 1.00 87.25 455 GLY A N 1
ATOM 3351 C CA . GLY A 1 455 ? 7.664 -5.159 13.624 1.00 87.25 455 GLY A CA 1
ATOM 3352 C C . GLY A 1 455 ? 7.748 -5.960 12.320 1.00 87.25 455 GLY A C 1
ATOM 3353 O O . GLY A 1 455 ? 8.460 -6.960 12.261 1.00 87.25 455 GLY A O 1
ATOM 3354 N N . HIS A 1 456 ? 7.045 -5.535 11.268 1.00 89.25 456 HIS A N 1
ATOM 3355 C CA . HIS A 1 456 ? 6.922 -6.278 10.020 1.00 89.25 456 HIS A CA 1
ATOM 3356 C C . HIS A 1 456 ? 7.428 -5.469 8.825 1.00 89.25 456 HIS A C 1
ATOM 3358 O O . HIS A 1 456 ? 7.257 -4.246 8.742 1.00 89.25 456 HIS A O 1
ATOM 3364 N N . ARG A 1 457 ? 8.005 -6.184 7.851 1.00 90.81 457 ARG A N 1
ATOM 3365 C CA . ARG A 1 457 ? 8.197 -5.641 6.506 1.00 90.81 457 ARG A CA 1
ATOM 3366 C C . ARG A 1 457 ? 6.826 -5.405 5.870 1.00 90.81 457 ARG A C 1
ATOM 3368 O O . ARG A 1 457 ? 5.916 -6.235 5.982 1.00 90.81 457 ARG A O 1
ATOM 3375 N N . LYS A 1 458 ? 6.694 -4.261 5.211 1.00 93.56 458 LYS A N 1
ATOM 3376 C CA . LYS A 1 458 ? 5.454 -3.806 4.582 1.00 93.56 458 LYS A CA 1
ATOM 3377 C C . LYS A 1 458 ? 5.754 -2.970 3.354 1.00 93.56 458 LYS A C 1
ATOM 3379 O O . LYS A 1 458 ? 6.765 -2.272 3.314 1.00 93.56 458 LYS A O 1
ATOM 3384 N N . VAL A 1 459 ? 4.871 -3.022 2.371 1.00 95.62 459 VAL A N 1
ATOM 3385 C CA . VAL A 1 459 ? 4.932 -2.153 1.199 1.00 95.62 459 VAL A CA 1
ATOM 3386 C C . VAL A 1 459 ? 4.048 -0.939 1.450 1.00 95.62 459 VAL A C 1
ATOM 3388 O O . VAL A 1 459 ? 2.858 -1.082 1.699 1.00 95.62 459 VAL A O 1
ATOM 3391 N N . LEU A 1 460 ? 4.624 0.257 1.401 1.00 96.56 460 LEU A N 1
ATOM 3392 C CA . LEU A 1 460 ? 3.886 1.513 1.493 1.00 96.56 460 LEU A CA 1
ATOM 3393 C C . LEU A 1 460 ? 3.779 2.134 0.102 1.00 96.56 460 LEU A C 1
ATOM 3395 O O . LEU A 1 460 ? 4.798 2.326 -0.561 1.00 96.56 460 LEU A O 1
ATOM 3399 N N . SER A 1 461 ? 2.564 2.459 -0.326 1.00 95.00 461 SER A N 1
ATOM 3400 C CA . SER A 1 461 ? 2.307 3.076 -1.627 1.00 95.00 461 SER A CA 1
ATOM 3401 C C . SER A 1 461 ? 2.009 4.561 -1.452 1.00 95.00 461 SER A C 1
ATOM 3403 O O . SER A 1 461 ? 1.025 4.909 -0.803 1.00 95.00 461 SER A O 1
ATOM 3405 N N . PHE A 1 462 ? 2.820 5.442 -2.036 1.00 94.38 462 PHE A N 1
ATOM 3406 C CA . PHE A 1 462 ? 2.659 6.898 -1.920 1.00 94.38 462 PHE A CA 1
ATOM 3407 C C . PHE A 1 462 ? 2.399 7.554 -3.272 1.00 94.38 462 PHE A C 1
ATOM 3409 O O . PHE A 1 462 ? 3.056 7.193 -4.248 1.00 94.38 462 PHE A O 1
ATOM 3416 N N . THR A 1 463 ? 1.509 8.549 -3.341 1.00 92.56 463 THR A N 1
ATOM 3417 C CA . THR A 1 463 ? 1.343 9.348 -4.564 1.00 92.56 463 THR A CA 1
ATOM 3418 C C . THR A 1 463 ? 2.621 10.099 -4.920 1.00 92.56 463 THR A C 1
ATOM 3420 O O . THR A 1 463 ? 3.412 10.496 -4.055 1.00 92.56 463 THR A O 1
ATOM 3423 N N . THR A 1 464 ? 2.813 10.320 -6.217 1.00 88.00 464 THR A N 1
ATOM 3424 C CA . THR A 1 464 ? 3.920 11.114 -6.742 1.00 88.00 464 THR A CA 1
ATOM 3425 C C . THR A 1 464 ? 3.435 12.105 -7.796 1.00 88.00 464 THR A C 1
ATOM 3427 O O . THR A 1 464 ? 2.541 11.804 -8.584 1.00 88.00 464 THR A O 1
ATOM 3430 N N . SER A 1 465 ? 4.006 13.311 -7.783 1.00 66.44 465 SER A N 1
ATOM 3431 C CA . SER A 1 465 ? 3.571 14.444 -8.606 1.00 66.44 465 SER A CA 1
ATOM 3432 C C . SER A 1 465 ? 4.485 14.747 -9.798 1.00 66.44 465 SER A C 1
ATOM 3434 O O . SER A 1 465 ? 4.131 15.587 -10.619 1.00 66.44 465 SER A O 1
ATOM 3436 N N . GLU A 1 466 ? 5.647 14.094 -9.920 1.00 61.41 466 GLU A N 1
ATOM 3437 C CA . GLU A 1 466 ? 6.626 14.373 -10.980 1.00 61.41 466 GLU A CA 1
ATOM 3438 C C . GLU A 1 466 ? 7.049 13.099 -11.732 1.00 61.41 466 GLU A C 1
ATOM 3440 O O . GLU A 1 466 ? 7.117 12.018 -11.139 1.00 61.41 466 GLU A O 1
ATOM 3445 N N . PRO A 1 467 ? 7.381 13.200 -13.035 1.00 58.66 467 PRO A N 1
ATOM 3446 C CA . PRO A 1 467 ? 8.025 12.118 -13.766 1.00 58.66 467 PRO A CA 1
ATOM 3447 C C . PRO A 1 467 ? 9.433 11.898 -13.203 1.00 58.66 467 PRO A C 1
ATOM 3449 O O . PRO A 1 467 ? 10.390 12.591 -13.541 1.00 58.66 467 PRO A O 1
ATOM 3452 N N . ILE A 1 468 ? 9.554 10.923 -12.311 1.00 63.94 468 ILE A N 1
ATOM 3453 C CA . ILE A 1 468 ? 10.825 10.558 -11.693 1.00 63.94 468 ILE A CA 1
ATOM 3454 C C . ILE A 1 468 ? 11.689 9.840 -12.723 1.00 63.94 468 ILE A C 1
ATOM 3456 O O . ILE A 1 468 ? 11.385 8.726 -13.157 1.00 63.94 468 ILE A O 1
ATOM 3460 N N . GLY A 1 469 ? 12.792 10.483 -13.096 1.00 66.94 469 GLY A N 1
ATOM 3461 C CA . GLY A 1 469 ? 13.881 9.826 -13.800 1.00 66.94 469 GLY A CA 1
ATOM 3462 C C . GLY A 1 469 ? 14.576 8.807 -12.899 1.00 66.94 469 GLY A C 1
ATOM 3463 O O . GLY A 1 469 ? 14.612 8.933 -11.678 1.00 66.94 469 GLY A O 1
ATOM 3464 N N . TRP A 1 470 ? 15.161 7.786 -13.509 1.00 79.00 470 TRP A N 1
ATOM 3465 C CA . TRP A 1 470 ? 16.010 6.853 -12.776 1.00 79.00 470 TRP A CA 1
ATOM 3466 C C . TRP A 1 470 ? 17.330 7.533 -12.378 1.00 79.00 470 TRP A C 1
ATOM 3468 O O . TRP A 1 470 ? 17.807 8.386 -13.132 1.00 79.00 470 TRP A O 1
ATOM 3478 N N . PRO A 1 471 ? 17.961 7.130 -11.260 1.00 76.56 471 PRO A N 1
ATOM 3479 C CA . PRO A 1 471 ? 19.278 7.630 -10.872 1.00 76.56 471 PRO A CA 1
ATOM 3480 C C . PRO A 1 471 ? 20.310 7.522 -12.004 1.00 76.56 471 PRO A C 1
ATOM 3482 O O . PRO A 1 471 ? 20.288 6.571 -12.786 1.00 76.56 471 PRO A O 1
ATOM 3485 N N . THR A 1 472 ? 21.264 8.455 -12.066 1.00 75.31 472 THR A N 1
ATOM 3486 C CA . THR A 1 472 ? 22.366 8.432 -13.053 1.00 75.31 472 THR A CA 1
ATOM 3487 C C . THR A 1 472 ? 23.280 7.215 -12.903 1.00 75.31 472 THR A C 1
ATOM 3489 O O . THR A 1 472 ? 23.914 6.800 -13.869 1.00 75.31 472 THR A O 1
ATOM 3492 N N . SER A 1 473 ? 23.309 6.606 -11.717 1.00 85.06 473 SER A N 1
ATOM 3493 C CA . SER A 1 473 ? 23.989 5.343 -11.417 1.00 85.06 473 SER A CA 1
ATOM 3494 C C . SER A 1 473 ? 23.248 4.102 -11.932 1.00 85.06 473 SER A C 1
ATOM 3496 O O . SER A 1 473 ? 23.679 2.981 -11.661 1.00 85.06 473 SER A O 1
ATOM 3498 N N . CYS A 1 474 ? 22.137 4.265 -12.660 1.00 90.06 474 CYS A N 1
ATOM 3499 C CA . CYS A 1 474 ? 21.439 3.155 -13.293 1.00 90.06 474 CYS A CA 1
ATOM 3500 C C . CYS A 1 474 ? 21.966 2.861 -14.701 1.00 90.06 474 CYS A C 1
ATOM 3502 O O . CYS A 1 474 ? 22.047 3.747 -15.551 1.00 90.06 474 CYS A O 1
ATOM 3504 N N . VAL A 1 475 ? 22.192 1.583 -14.991 1.00 94.44 475 VAL A N 1
ATOM 3505 C CA . VAL A 1 475 ? 22.544 1.078 -16.321 1.00 94.44 475 VAL A CA 1
ATOM 3506 C C . VAL A 1 475 ? 21.357 0.321 -16.900 1.00 94.44 475 VAL A C 1
ATOM 3508 O O . VAL A 1 475 ? 20.807 -0.569 -16.255 1.00 94.44 475 VAL A O 1
ATOM 3511 N N . ALA A 1 476 ? 20.944 0.681 -18.114 1.00 94.88 476 ALA A N 1
ATOM 3512 C CA . ALA A 1 476 ? 19.880 -0.002 -18.841 1.00 94.88 476 ALA A CA 1
ATOM 3513 C C . ALA A 1 476 ? 20.477 -0.906 -19.923 1.00 94.88 476 ALA A C 1
ATOM 3515 O O . ALA A 1 476 ? 21.295 -0.455 -20.720 1.00 94.88 476 ALA A O 1
ATOM 3516 N N . VAL A 1 477 ? 20.038 -2.160 -19.969 1.00 96.00 477 VAL A N 1
ATOM 3517 C CA . VAL A 1 477 ? 20.500 -3.167 -20.927 1.00 96.00 477 VAL A CA 1
ATOM 3518 C C . VAL A 1 477 ? 19.290 -3.746 -21.649 1.00 96.00 477 VAL A C 1
ATOM 3520 O O . VAL A 1 477 ? 18.382 -4.293 -21.022 1.00 96.00 477 VAL A O 1
ATOM 3523 N N . ALA A 1 478 ? 19.264 -3.621 -22.976 1.00 95.62 478 ALA A N 1
ATOM 3524 C CA . ALA A 1 478 ? 18.288 -4.317 -23.805 1.00 95.62 478 ALA A CA 1
ATOM 3525 C C . ALA A 1 478 ? 18.711 -5.782 -23.954 1.00 95.62 478 ALA A C 1
ATOM 3527 O O . ALA A 1 478 ? 19.834 -6.069 -24.365 1.00 95.62 478 ALA A O 1
ATOM 3528 N N . VAL A 1 479 ? 17.813 -6.702 -23.617 1.00 94.00 479 VAL A N 1
ATOM 3529 C CA . VAL A 1 479 ? 18.058 -8.141 -23.675 1.00 94.00 479 VAL A CA 1
ATOM 3530 C C . VAL A 1 479 ? 17.062 -8.810 -24.626 1.00 94.00 479 VAL A C 1
ATOM 3532 O O . VAL A 1 479 ? 15.871 -8.471 -24.607 1.00 94.00 479 VAL A O 1
ATOM 3535 N N . PRO A 1 480 ? 17.523 -9.746 -25.473 1.00 91.75 480 PRO A N 1
ATOM 3536 C CA . PRO A 1 480 ? 16.645 -10.511 -26.347 1.00 91.75 480 PRO A CA 1
ATOM 3537 C C . PRO A 1 480 ? 15.768 -11.495 -25.544 1.00 91.75 480 PRO A C 1
ATOM 3539 O O . PRO A 1 480 ? 15.960 -11.665 -24.333 1.00 91.75 480 PRO A O 1
ATOM 3542 N N . PRO A 1 481 ? 14.793 -12.151 -26.198 1.00 91.94 481 PRO A N 1
ATOM 3543 C CA . PRO A 1 481 ? 14.110 -13.310 -25.635 1.00 91.94 481 PRO A CA 1
ATOM 3544 C C . PRO A 1 481 ? 15.088 -14.404 -25.190 1.00 91.94 481 PRO A C 1
ATOM 3546 O O . PRO A 1 481 ? 16.125 -14.606 -25.822 1.00 91.94 481 PRO A O 1
ATOM 3549 N N . GLY A 1 482 ? 14.716 -15.156 -24.154 1.00 87.06 482 GLY A N 1
ATOM 3550 C CA . GLY A 1 482 ? 15.488 -16.302 -23.669 1.00 87.06 482 GLY A CA 1
ATOM 3551 C C . GLY A 1 482 ? 16.225 -16.060 -22.343 1.00 87.06 482 GLY A C 1
ATOM 3552 O O . GLY A 1 482 ? 15.899 -15.118 -21.610 1.00 87.06 482 GLY A O 1
ATOM 3553 N N . PRO A 1 483 ? 17.169 -16.951 -21.983 1.00 88.94 483 PRO A N 1
ATOM 3554 C CA . PRO A 1 483 ? 17.857 -16.913 -20.695 1.00 88.94 483 PRO A CA 1
ATOM 3555 C C . PRO A 1 483 ? 18.750 -15.673 -20.565 1.00 88.94 483 PRO A C 1
ATOM 3557 O O . PRO A 1 483 ? 19.460 -15.291 -21.492 1.00 88.94 483 PRO A O 1
ATOM 3560 N N . LEU A 1 484 ? 18.732 -15.060 -19.381 1.00 90.50 484 LEU A N 1
ATOM 3561 C CA . LEU A 1 484 ? 19.438 -13.801 -19.116 1.00 90.50 484 LEU A CA 1
ATOM 3562 C C . LEU A 1 484 ? 20.936 -13.982 -18.839 1.00 90.50 484 LEU A C 1
ATOM 3564 O O . LEU A 1 484 ? 21.693 -13.023 -18.976 1.00 90.50 484 LEU A O 1
ATOM 3568 N N . GLY A 1 485 ? 21.352 -15.189 -18.441 1.00 90.25 485 GLY A N 1
ATOM 3569 C CA . GLY A 1 485 ? 22.724 -15.459 -18.008 1.00 90.25 485 GLY A CA 1
ATOM 3570 C C . GLY A 1 485 ? 23.092 -14.747 -16.708 1.00 90.25 485 GLY A C 1
ATOM 3571 O O . GLY A 1 485 ? 24.229 -14.318 -16.553 1.00 90.25 485 GLY A O 1
ATOM 3572 N N . LEU A 1 486 ? 22.131 -14.572 -15.797 1.00 93.00 486 LEU A N 1
ATOM 3573 C CA . LEU A 1 486 ? 22.335 -13.939 -14.495 1.00 93.00 486 LEU A CA 1
ATOM 3574 C C . LEU A 1 486 ? 22.113 -14.933 -13.369 1.00 93.00 486 LEU A C 1
ATOM 3576 O O . LEU A 1 486 ? 21.167 -15.719 -13.410 1.00 93.00 486 LEU A O 1
ATOM 3580 N N . GLU A 1 487 ? 22.935 -14.800 -12.340 1.00 94.19 487 GLU A N 1
ATOM 3581 C CA . GLU A 1 487 ? 22.748 -15.441 -11.047 1.00 94.19 487 GLU A CA 1
ATOM 3582 C C . GLU A 1 487 ? 22.486 -14.342 -10.021 1.00 94.19 487 GLU A C 1
ATOM 3584 O O . GLU A 1 487 ? 23.291 -13.418 -9.860 1.00 94.19 487 GLU A O 1
ATOM 3589 N N . PHE A 1 488 ? 21.326 -14.411 -9.371 1.00 96.19 488 PHE A N 1
ATOM 3590 C CA . PHE A 1 488 ? 20.981 -13.501 -8.287 1.00 96.19 488 PHE A CA 1
ATOM 3591 C C . PHE A 1 488 ? 21.372 -14.101 -6.941 1.00 96.19 488 PHE A C 1
ATOM 3593 O O . PHE A 1 488 ? 21.288 -15.314 -6.760 1.00 96.19 488 PHE A O 1
ATOM 3600 N N . ASP A 1 489 ? 21.742 -13.239 -5.999 1.00 95.25 489 ASP A N 1
ATOM 3601 C CA . ASP A 1 489 ? 22.064 -13.636 -4.635 1.00 95.25 489 ASP A CA 1
ATOM 3602 C C . ASP A 1 489 ? 20.825 -14.172 -3.910 1.00 95.25 489 ASP A C 1
ATOM 3604 O O . ASP A 1 489 ? 19.952 -13.415 -3.479 1.00 95.25 489 ASP A O 1
ATOM 3608 N N . SER A 1 490 ? 20.753 -15.495 -3.753 1.00 92.56 490 SER A N 1
ATOM 3609 C CA . SER A 1 490 ? 19.652 -16.153 -3.046 1.00 92.56 490 SER A CA 1
ATOM 3610 C C . SER A 1 490 ? 19.617 -15.843 -1.547 1.00 92.56 490 SER A C 1
ATOM 3612 O O . SER A 1 490 ? 18.584 -16.065 -0.917 1.00 92.56 490 SER A O 1
ATOM 3614 N N . ALA A 1 491 ? 20.710 -15.333 -0.961 1.00 92.88 491 ALA A N 1
ATOM 3615 C CA . ALA A 1 491 ? 20.723 -14.895 0.433 1.00 92.88 491 ALA A CA 1
ATOM 3616 C C . ALA A 1 491 ? 19.952 -13.577 0.631 1.00 92.88 491 ALA A C 1
ATOM 3618 O O . ALA A 1 491 ? 19.502 -13.285 1.740 1.00 92.88 491 ALA A O 1
ATOM 3619 N N . VAL A 1 492 ? 19.741 -12.800 -0.439 1.00 91.44 492 VAL A N 1
ATOM 3620 C CA . VAL A 1 492 ? 18.988 -11.541 -0.414 1.00 91.44 492 VAL A CA 1
ATOM 3621 C C . VAL A 1 492 ? 17.600 -11.760 -1.018 1.00 91.44 492 VAL A C 1
ATOM 3623 O O . VAL A 1 492 ? 17.300 -11.344 -2.132 1.00 91.44 492 VAL A O 1
ATOM 3626 N N . ALA A 1 493 ? 16.701 -12.381 -0.251 1.00 92.00 493 ALA A N 1
ATOM 3627 C CA . ALA A 1 493 ? 15.338 -12.701 -0.704 1.00 92.00 493 ALA A CA 1
ATOM 3628 C C . ALA A 1 493 ? 14.499 -11.476 -1.140 1.00 92.00 493 ALA A C 1
ATOM 3630 O O . ALA A 1 493 ? 13.487 -11.618 -1.821 1.00 92.00 493 ALA A O 1
ATOM 3631 N N . GLU A 1 494 ? 14.919 -10.271 -0.763 1.00 90.00 494 GLU A N 1
ATOM 3632 C CA . GLU A 1 494 ? 14.165 -9.017 -0.888 1.00 90.00 494 GLU A CA 1
ATOM 3633 C C . GLU A 1 494 ? 14.595 -8.163 -2.085 1.00 90.00 494 GLU A C 1
ATOM 3635 O O . GLU A 1 494 ? 14.049 -7.086 -2.318 1.00 90.00 494 GLU A O 1
ATOM 3640 N N . ALA A 1 495 ? 15.626 -8.590 -2.815 1.00 92.69 495 ALA A N 1
ATOM 3641 C CA . ALA A 1 495 ? 16.132 -7.855 -3.960 1.00 92.69 495 ALA A CA 1
ATOM 3642 C C . ALA A 1 495 ? 16.861 -8.778 -4.934 1.00 92.69 495 ALA A C 1
ATOM 3644 O O . ALA A 1 495 ? 17.593 -9.680 -4.546 1.00 92.69 495 ALA A O 1
ATOM 3645 N N . ALA A 1 496 ? 16.739 -8.489 -6.224 1.00 96.19 496 ALA A N 1
ATOM 3646 C CA . ALA A 1 496 ? 17.528 -9.154 -7.250 1.00 96.19 496 ALA A CA 1
ATOM 3647 C C . ALA A 1 496 ? 18.919 -8.509 -7.368 1.00 96.19 496 ALA A C 1
ATOM 3649 O O . ALA A 1 496 ? 19.131 -7.607 -8.182 1.00 96.19 496 ALA A O 1
ATOM 3650 N N . ILE A 1 497 ? 19.848 -8.954 -6.516 1.00 96.75 497 ILE A N 1
ATOM 3651 C CA . ILE A 1 497 ? 21.258 -8.538 -6.514 1.00 96.75 497 ILE A CA 1
ATOM 3652 C C . ILE A 1 497 ? 22.072 -9.484 -7.391 1.00 96.75 497 ILE A C 1
ATOM 3654 O O . ILE A 1 497 ? 22.027 -10.691 -7.190 1.00 96.75 497 ILE A O 1
ATOM 3658 N N . VAL A 1 498 ? 22.812 -8.959 -8.364 1.00 96.31 498 VAL A N 1
ATOM 3659 C CA . VAL A 1 498 ? 23.652 -9.764 -9.263 1.00 96.31 498 VAL A CA 1
ATOM 3660 C C . VAL A 1 498 ? 24.836 -10.341 -8.482 1.00 96.31 498 VAL A C 1
ATOM 3662 O O . VAL A 1 498 ? 25.722 -9.595 -8.073 1.00 96.31 498 VAL A O 1
ATOM 3665 N N . GLN A 1 499 ? 24.870 -11.659 -8.295 1.00 95.31 499 GLN A N 1
ATOM 3666 C CA . GLN A 1 499 ? 25.972 -12.378 -7.647 1.00 95.31 499 GLN A CA 1
ATOM 3667 C C . GLN A 1 499 ? 26.958 -12.951 -8.668 1.00 95.31 499 GLN A C 1
ATOM 3669 O O . GLN A 1 499 ? 28.156 -13.031 -8.399 1.00 95.31 499 GLN A O 1
ATOM 3674 N N . GLY A 1 500 ? 26.461 -13.314 -9.849 1.00 93.00 500 GLY A N 1
ATOM 3675 C CA . GLY A 1 500 ? 27.255 -13.961 -10.882 1.00 93.00 500 GLY A CA 1
ATOM 3676 C C . GLY A 1 500 ? 26.595 -13.924 -12.254 1.00 93.00 500 GLY A C 1
ATOM 3677 O O . GLY A 1 500 ? 25.493 -13.395 -12.439 1.00 93.00 500 GLY A O 1
ATOM 3678 N N . PHE A 1 501 ? 27.295 -14.504 -13.224 1.00 93.31 501 PHE A N 1
ATOM 3679 C CA . PHE A 1 501 ? 26.815 -14.674 -14.588 1.00 93.31 501 PHE A CA 1
ATOM 3680 C C . PHE A 1 501 ? 26.831 -16.154 -14.950 1.00 93.31 501 PHE A C 1
ATOM 3682 O O . PHE A 1 501 ? 27.855 -16.822 -14.812 1.00 93.31 501 PHE A O 1
ATOM 3689 N N . ALA A 1 502 ? 25.696 -16.642 -15.443 1.00 90.00 502 ALA A N 1
ATOM 3690 C CA . ALA A 1 502 ? 25.532 -18.022 -15.872 1.00 90.00 502 ALA A CA 1
ATOM 3691 C C . ALA A 1 502 ? 25.756 -18.153 -17.388 1.00 90.00 502 ALA A C 1
ATOM 3693 O O . ALA A 1 502 ? 25.343 -17.266 -18.148 1.00 90.00 502 ALA A O 1
ATOM 3694 N N . PRO A 1 503 ? 26.330 -19.274 -17.865 1.00 86.31 503 PRO A N 1
ATOM 3695 C CA . PRO A 1 503 ? 26.479 -19.522 -19.289 1.00 86.31 503 PRO A CA 1
ATOM 3696 C C . PRO A 1 503 ? 25.127 -19.546 -20.008 1.00 86.31 503 PRO A C 1
ATOM 3698 O O . PRO A 1 503 ? 24.191 -20.217 -19.571 1.00 86.31 503 PRO A O 1
ATOM 3701 N N . VAL A 1 504 ? 25.034 -18.868 -21.150 1.00 86.81 504 VAL A N 1
ATOM 3702 C CA . VAL A 1 504 ? 23.835 -18.839 -21.995 1.00 86.81 504 VAL A CA 1
ATOM 3703 C C . VAL A 1 504 ? 24.027 -19.797 -23.173 1.00 86.81 504 VAL A C 1
ATOM 3705 O O . VAL A 1 504 ? 24.794 -19.489 -24.078 1.00 86.81 504 VAL A O 1
ATOM 3708 N N . PRO A 1 505 ? 23.342 -20.958 -23.227 1.00 77.81 505 PRO A N 1
ATOM 3709 C CA . PRO A 1 505 ? 23.571 -21.954 -24.281 1.00 77.81 505 PRO A CA 1
ATOM 3710 C C . PRO A 1 505 ? 23.281 -21.446 -25.696 1.00 77.81 505 PRO A C 1
ATOM 3712 O O . PRO A 1 505 ? 23.788 -21.994 -26.666 1.00 77.81 505 PRO A O 1
ATOM 3715 N N . THR A 1 506 ? 22.440 -20.418 -25.809 1.00 75.12 506 THR A N 1
ATOM 3716 C CA . THR A 1 506 ? 21.992 -19.849 -27.080 1.00 75.12 506 THR A CA 1
ATOM 3717 C C . THR A 1 506 ? 22.944 -18.799 -27.652 1.00 75.12 506 THR A C 1
ATOM 3719 O O . THR A 1 506 ? 22.680 -18.311 -28.747 1.00 75.12 506 THR A O 1
ATOM 3722 N N . SER A 1 507 ? 24.015 -18.411 -26.944 1.00 75.94 507 SER A N 1
ATOM 3723 C CA . SER A 1 507 ? 25.010 -17.459 -27.454 1.00 75.94 507 SER A CA 1
ATOM 3724 C C . SER A 1 507 ? 26.298 -18.167 -27.907 1.00 75.94 507 SER A C 1
ATOM 3726 O O . SER A 1 507 ? 26.701 -19.142 -27.269 1.00 75.94 507 SER A O 1
ATOM 3728 N N . PRO A 1 508 ? 26.966 -17.692 -28.983 1.00 74.81 508 PRO A N 1
ATOM 3729 C CA . PRO A 1 508 ? 28.155 -18.344 -29.550 1.00 74.81 508 PRO A CA 1
ATOM 3730 C C . PRO A 1 508 ? 29.275 -18.572 -28.528 1.00 74.81 508 PRO A C 1
ATOM 3732 O O . PRO A 1 508 ? 29.840 -19.659 -28.462 1.00 74.81 508 PRO A O 1
ATOM 3735 N N . ASP A 1 509 ? 29.521 -17.579 -27.673 1.00 79.00 509 ASP A N 1
ATOM 3736 C CA . ASP A 1 509 ? 30.578 -17.622 -26.654 1.00 79.00 509 ASP A CA 1
ATOM 3737 C C . ASP A 1 509 ? 30.082 -18.167 -25.304 1.00 79.00 509 ASP A C 1
ATOM 3739 O O . ASP A 1 509 ? 30.793 -18.134 -24.303 1.00 79.00 509 ASP A O 1
ATOM 3743 N N . ARG A 1 510 ? 28.825 -18.626 -25.243 1.00 82.94 510 ARG A N 1
ATOM 3744 C CA . ARG A 1 510 ? 28.088 -18.959 -24.013 1.00 82.94 510 ARG A CA 1
ATOM 3745 C C . ARG A 1 510 ? 28.018 -17.817 -22.992 1.00 82.94 510 ARG A C 1
ATOM 3747 O O . ARG A 1 510 ? 27.673 -18.050 -21.839 1.00 82.94 510 ARG A O 1
ATOM 3754 N N . VAL A 1 511 ? 28.302 -16.582 -23.403 1.00 83.94 511 VAL A N 1
ATOM 3755 C CA . VAL A 1 511 ? 28.226 -15.372 -22.574 1.00 83.94 511 VAL A CA 1
ATOM 3756 C C . VAL A 1 511 ? 26.875 -14.684 -22.784 1.00 83.94 511 VAL A C 1
ATOM 3758 O O . VAL A 1 511 ? 26.414 -14.534 -23.918 1.00 83.94 511 VAL A O 1
ATOM 3761 N N . GLY A 1 512 ? 26.213 -14.274 -21.701 1.00 84.81 512 GLY A N 1
ATOM 3762 C CA . GLY A 1 512 ? 24.951 -13.533 -21.775 1.00 84.81 512 GLY A CA 1
ATOM 3763 C C . GLY A 1 512 ? 25.136 -12.078 -22.225 1.00 84.81 512 GLY A C 1
ATOM 3764 O O . GLY A 1 512 ? 26.159 -11.455 -21.947 1.00 84.81 512 GLY A O 1
ATOM 3765 N N . VAL A 1 513 ? 24.114 -11.494 -22.863 1.00 88.94 513 VAL A N 1
ATOM 3766 C CA . VAL A 1 513 ? 24.134 -10.094 -23.355 1.00 88.94 513 VAL A CA 1
ATOM 3767 C C . VAL A 1 513 ? 24.444 -9.089 -22.242 1.00 88.94 513 VAL A C 1
ATOM 3769 O O . VAL A 1 513 ? 25.100 -8.080 -22.477 1.00 88.94 513 VAL A O 1
ATOM 3772 N N . ILE A 1 514 ? 24.012 -9.377 -21.014 1.00 90.44 514 ILE A N 1
ATOM 3773 C CA . ILE A 1 514 ? 24.231 -8.501 -19.857 1.00 90.44 514 ILE A CA 1
ATOM 3774 C C . ILE A 1 514 ? 25.702 -8.509 -19.431 1.00 90.44 514 ILE A C 1
ATOM 3776 O O . ILE A 1 514 ? 26.257 -7.449 -19.151 1.00 90.44 514 ILE A O 1
ATOM 3780 N N . GLN A 1 515 ? 26.350 -9.676 -19.450 1.00 90.62 515 GLN A N 1
ATOM 3781 C CA . GLN A 1 515 ? 27.782 -9.792 -19.183 1.00 90.62 515 GLN A CA 1
ATOM 3782 C C . GLN A 1 515 ? 28.603 -9.138 -20.304 1.00 90.62 515 GLN A C 1
ATOM 3784 O O . GLN A 1 515 ? 29.531 -8.384 -20.020 1.00 90.62 515 GLN A O 1
ATOM 3789 N N . LEU A 1 516 ? 28.217 -9.345 -21.572 1.00 87.69 516 LEU A N 1
ATOM 3790 C CA . LEU A 1 516 ? 28.853 -8.705 -22.734 1.00 87.69 516 LEU A CA 1
ATOM 3791 C C . LEU A 1 516 ? 28.728 -7.177 -22.718 1.00 87.69 516 LEU A C 1
ATOM 3793 O O . LEU A 1 516 ? 29.632 -6.485 -23.175 1.00 87.69 516 LEU A O 1
ATOM 3797 N N . HIS A 1 517 ? 27.629 -6.638 -22.182 1.00 89.00 517 HIS A N 1
ATOM 3798 C CA . HIS A 1 517 ? 27.438 -5.194 -22.053 1.00 89.00 517 HIS A CA 1
ATOM 3799 C C . HIS A 1 517 ? 28.515 -4.542 -21.162 1.00 89.00 517 HIS A C 1
ATOM 3801 O O . HIS A 1 517 ? 28.798 -3.356 -21.316 1.00 89.00 517 HIS A O 1
ATOM 3807 N N . GLY A 1 518 ? 29.098 -5.278 -20.205 1.00 86.25 518 GLY A N 1
ATOM 3808 C CA . GLY A 1 518 ? 30.212 -4.832 -19.353 1.00 86.25 518 GLY A CA 1
ATOM 3809 C C . GLY A 1 518 ? 29.883 -3.731 -18.333 1.00 86.25 518 GLY A C 1
ATOM 3810 O O . GLY A 1 518 ? 30.668 -3.472 -17.428 1.00 86.25 518 GLY A O 1
ATOM 3811 N N . GLY A 1 519 ? 28.719 -3.087 -18.452 1.00 88.00 519 GLY A N 1
ATOM 3812 C CA . GLY A 1 519 ? 28.266 -2.018 -17.556 1.00 88.00 519 GLY A CA 1
ATOM 3813 C C . GLY A 1 519 ? 27.501 -2.474 -16.308 1.00 88.00 519 GLY A C 1
ATOM 3814 O O . GLY A 1 519 ? 27.087 -1.621 -15.536 1.00 88.00 519 GLY A O 1
ATOM 3815 N N . VAL A 1 520 ? 27.265 -3.775 -16.113 1.00 92.81 520 VAL A N 1
ATOM 3816 C CA . VAL A 1 520 ? 26.563 -4.309 -14.931 1.00 92.81 520 VAL A CA 1
ATOM 3817 C C . VAL A 1 520 ? 27.572 -5.057 -14.066 1.00 92.81 520 VAL A C 1
ATOM 3819 O O . VAL A 1 520 ? 28.082 -6.097 -14.471 1.00 92.81 520 VAL A O 1
ATOM 3822 N N . ALA A 1 521 ? 27.879 -4.515 -12.889 1.00 91.00 521 ALA A N 1
ATOM 3823 C CA . ALA A 1 521 ? 28.828 -5.114 -11.952 1.00 91.00 521 ALA A CA 1
ATOM 3824 C C . ALA A 1 521 ? 28.149 -6.133 -11.020 1.00 91.00 521 ALA A C 1
ATOM 3826 O O . ALA A 1 521 ? 26.937 -6.064 -10.794 1.00 91.00 521 ALA A O 1
ATOM 3827 N N . LEU A 1 522 ? 28.932 -7.028 -10.414 1.00 93.25 522 LEU A N 1
ATOM 3828 C CA . LEU A 1 522 ? 28.457 -7.814 -9.271 1.00 93.25 522 LEU A CA 1
ATOM 3829 C C . LEU A 1 522 ? 28.043 -6.869 -8.130 1.00 93.25 522 LEU A C 1
ATOM 3831 O O . LEU A 1 522 ? 28.611 -5.790 -7.968 1.00 93.25 522 LEU A O 1
ATOM 3835 N N . GLY A 1 523 ? 27.013 -7.244 -7.380 1.00 93.19 523 GLY A N 1
ATOM 3836 C CA . GLY A 1 523 ? 26.364 -6.385 -6.390 1.00 93.19 523 GLY A CA 1
ATOM 3837 C C . GLY A 1 523 ? 25.367 -5.379 -6.978 1.00 93.19 523 GLY A C 1
ATOM 3838 O O . GLY A 1 523 ? 24.705 -4.679 -6.216 1.00 93.19 523 GLY A O 1
ATOM 3839 N N . SER A 1 524 ? 25.213 -5.294 -8.306 1.00 95.44 524 SER A N 1
ATOM 3840 C CA . SER A 1 524 ? 24.190 -4.426 -8.906 1.00 95.44 524 SER A CA 1
ATOM 3841 C C . SER A 1 524 ? 22.786 -4.949 -8.610 1.00 95.44 524 SER A C 1
ATOM 3843 O O . SER A 1 524 ? 22.527 -6.146 -8.719 1.00 95.44 524 SER A O 1
ATOM 3845 N N . ARG A 1 525 ? 21.853 -4.050 -8.291 1.00 95.44 525 ARG A N 1
ATOM 3846 C CA . ARG A 1 525 ? 20.450 -4.382 -8.003 1.00 95.44 525 ARG A CA 1
ATOM 3847 C C . ARG A 1 525 ? 19.590 -4.177 -9.241 1.00 95.44 525 ARG A C 1
ATOM 3849 O O . ARG A 1 525 ? 19.603 -3.088 -9.805 1.00 95.44 525 ARG A O 1
ATOM 3856 N N . LEU A 1 526 ? 18.795 -5.164 -9.648 1.00 96.69 526 LEU A N 1
ATOM 3857 C CA . LEU A 1 526 ? 17.758 -4.953 -10.663 1.00 96.69 526 LEU A CA 1
ATOM 3858 C C . LEU A 1 526 ? 16.654 -4.059 -10.078 1.00 96.69 526 LEU A C 1
ATOM 3860 O O . LEU A 1 526 ? 16.019 -4.416 -9.088 1.00 96.69 526 LEU A O 1
ATOM 3864 N N . VAL A 1 527 ? 16.438 -2.893 -10.687 1.00 94.44 527 VAL A N 1
ATOM 3865 C CA . VAL A 1 527 ? 15.464 -1.892 -10.221 1.00 94.44 527 VAL A CA 1
ATOM 3866 C C . VAL A 1 527 ? 14.273 -1.728 -11.153 1.00 94.44 527 VAL A C 1
ATOM 3868 O O . VAL A 1 527 ? 13.213 -1.307 -10.697 1.00 94.44 527 VAL A O 1
ATOM 3871 N N . ALA A 1 528 ? 14.410 -2.078 -12.437 1.00 95.19 528 ALA A N 1
ATOM 3872 C CA . ALA A 1 528 ? 13.290 -2.016 -13.369 1.00 95.19 528 ALA A CA 1
ATOM 3873 C C . ALA A 1 528 ? 13.361 -3.040 -14.504 1.00 95.19 528 ALA A C 1
ATOM 3875 O O . ALA A 1 528 ? 14.448 -3.397 -14.965 1.00 95.19 528 ALA A O 1
ATOM 3876 N N . VAL A 1 529 ? 12.189 -3.422 -15.012 1.00 96.81 529 VAL A N 1
ATOM 3877 C CA . VAL A 1 529 ? 12.012 -4.231 -16.227 1.00 96.81 529 VAL A CA 1
ATOM 3878 C C . VAL A 1 529 ? 10.992 -3.530 -17.118 1.00 96.81 529 VAL A C 1
ATOM 3880 O O . VAL A 1 529 ? 9.856 -3.325 -16.709 1.00 96.81 529 VAL A O 1
ATOM 3883 N N . ASP A 1 530 ? 11.400 -3.106 -18.314 1.00 94.81 530 ASP A N 1
ATOM 3884 C CA . ASP A 1 530 ? 10.561 -2.339 -19.252 1.00 94.81 530 ASP A CA 1
ATOM 3885 C C . ASP A 1 530 ? 9.887 -1.101 -18.625 1.00 94.81 530 ASP A C 1
ATOM 3887 O O . ASP A 1 530 ? 8.789 -0.707 -19.003 1.00 94.81 530 ASP A O 1
ATOM 3891 N N . GLY A 1 531 ? 10.554 -0.483 -17.646 1.00 91.88 531 GLY A N 1
ATOM 3892 C CA . GLY A 1 531 ? 10.035 0.671 -16.907 1.00 91.88 531 GLY A CA 1
ATOM 3893 C C . GLY A 1 531 ? 9.187 0.320 -15.680 1.00 91.88 531 GLY A C 1
ATOM 3894 O O . GLY A 1 531 ? 8.973 1.204 -14.853 1.00 91.88 531 GLY A O 1
ATOM 3895 N N . VAL A 1 532 ? 8.760 -0.938 -15.509 1.00 94.88 532 VAL A N 1
ATOM 3896 C CA . VAL A 1 532 ? 8.110 -1.413 -14.275 1.00 94.88 532 VAL A CA 1
ATOM 3897 C C . VAL A 1 532 ? 9.140 -1.402 -13.153 1.00 94.88 532 VAL A C 1
ATOM 3899 O O . VAL A 1 532 ? 10.165 -2.073 -13.262 1.00 94.88 532 VAL A O 1
ATOM 3902 N N . ASP A 1 533 ? 8.876 -0.651 -12.085 1.00 93.31 533 ASP A N 1
ATOM 3903 C CA . ASP A 1 533 ? 9.725 -0.614 -10.891 1.00 93.31 533 ASP A CA 1
ATOM 3904 C C . ASP A 1 533 ? 9.523 -1.885 -10.067 1.00 93.31 533 ASP A C 1
ATOM 3906 O O . ASP A 1 533 ? 8.402 -2.217 -9.681 1.00 93.31 533 ASP A O 1
ATOM 3910 N N . VAL A 1 534 ? 10.616 -2.597 -9.811 1.00 95.12 534 VAL A N 1
ATOM 3911 C CA . VAL A 1 534 ? 10.596 -3.879 -9.096 1.00 95.12 534 VAL A CA 1
ATOM 3912 C C . VAL A 1 534 ? 11.294 -3.809 -7.740 1.00 95.12 534 VAL A C 1
ATOM 3914 O O . VAL A 1 534 ? 11.430 -4.824 -7.067 1.00 95.12 534 VAL A O 1
ATOM 3917 N N . ARG A 1 535 ? 11.731 -2.623 -7.297 1.00 93.38 535 ARG A N 1
ATOM 3918 C CA . ARG A 1 535 ? 12.502 -2.471 -6.051 1.00 93.38 535 ARG A CA 1
ATOM 3919 C C . ARG A 1 535 ? 11.730 -2.874 -4.794 1.00 93.38 535 ARG A C 1
ATOM 3921 O O . ARG A 1 535 ? 12.355 -3.223 -3.799 1.00 93.38 535 ARG A O 1
ATOM 3928 N N . SER A 1 536 ? 10.400 -2.816 -4.819 1.00 93.38 536 SER A N 1
ATOM 3929 C CA . SER A 1 536 ? 9.538 -3.232 -3.705 1.00 93.38 536 SER A CA 1
ATOM 3930 C C . SER A 1 536 ? 9.182 -4.722 -3.707 1.00 93.38 536 SER A C 1
ATOM 3932 O O . SER A 1 536 ? 8.410 -5.149 -2.851 1.00 93.38 536 SER A O 1
ATOM 3934 N N . LYS A 1 537 ? 9.691 -5.502 -4.669 1.00 95.25 537 LYS A N 1
ATOM 3935 C CA . LYS A 1 537 ? 9.334 -6.910 -4.877 1.00 95.25 537 LYS A CA 1
ATOM 3936 C C . LYS A 1 537 ? 10.424 -7.848 -4.384 1.00 95.25 537 LYS A C 1
ATOM 3938 O O . LYS A 1 537 ? 11.607 -7.519 -4.443 1.00 95.25 537 LYS A O 1
ATOM 3943 N N . SER A 1 538 ? 10.009 -9.033 -3.942 1.00 94.75 538 SER A N 1
ATOM 3944 C CA . SER A 1 538 ? 10.937 -10.088 -3.545 1.00 94.75 538 SER A CA 1
ATOM 3945 C C . SER A 1 538 ? 11.696 -10.636 -4.758 1.00 94.75 538 SER A C 1
ATOM 3947 O O . SER A 1 538 ? 11.236 -10.543 -5.899 1.00 94.75 538 SER A O 1
ATOM 3949 N N . LEU A 1 539 ? 12.843 -11.273 -4.529 1.00 96.25 539 LEU A N 1
ATOM 3950 C CA . LEU A 1 539 ? 13.578 -11.991 -5.571 1.00 96.25 539 LEU A CA 1
ATOM 3951 C C . LEU A 1 539 ? 12.694 -13.054 -6.250 1.00 96.25 539 LEU A C 1
ATOM 3953 O O . LEU A 1 539 ? 12.776 -13.249 -7.465 1.00 96.25 539 LEU A O 1
ATOM 3957 N N . MET A 1 540 ? 11.818 -13.714 -5.489 1.00 95.69 540 MET A N 1
ATOM 3958 C CA . MET A 1 540 ? 10.875 -14.698 -6.021 1.00 95.69 540 MET A CA 1
ATOM 3959 C C . MET A 1 540 ? 9.894 -14.053 -7.009 1.00 95.69 540 MET A C 1
ATOM 3961 O O . MET A 1 540 ? 9.756 -14.530 -8.134 1.00 95.69 540 MET A O 1
ATOM 3965 N N . ASP A 1 541 ? 9.286 -12.927 -6.640 1.00 95.44 541 ASP A N 1
ATOM 3966 C CA . ASP A 1 541 ? 8.343 -12.213 -7.508 1.00 95.44 541 ASP A CA 1
ATOM 3967 C C . ASP A 1 541 ? 9.037 -11.646 -8.751 1.00 95.44 541 ASP A C 1
ATOM 3969 O O . ASP A 1 541 ? 8.513 -11.717 -9.862 1.00 95.44 541 ASP A O 1
ATOM 3973 N N . ILE A 1 542 ? 10.254 -11.117 -8.587 1.00 97.50 542 ILE A N 1
ATOM 3974 C CA . ILE A 1 542 ? 11.060 -10.589 -9.692 1.00 97.50 542 ILE A CA 1
ATOM 3975 C C . ILE A 1 542 ? 11.408 -11.704 -10.682 1.00 97.50 542 ILE A C 1
ATOM 3977 O O . ILE A 1 542 ? 11.293 -11.520 -11.893 1.00 97.50 542 ILE A O 1
ATOM 3981 N N . THR A 1 543 ? 11.834 -12.868 -10.191 1.00 96.06 543 THR A N 1
ATOM 3982 C CA . THR A 1 543 ? 12.189 -14.006 -11.052 1.00 96.06 543 THR A CA 1
ATOM 3983 C C . THR A 1 543 ? 10.968 -14.621 -11.732 1.00 96.06 543 THR A C 1
ATOM 3985 O O . THR A 1 543 ? 11.067 -15.007 -12.900 1.00 96.06 543 THR A O 1
ATOM 3988 N N . ALA A 1 544 ? 9.814 -14.661 -11.060 1.00 95.88 544 ALA A N 1
ATOM 3989 C CA . ALA A 1 544 ? 8.538 -15.023 -11.672 1.00 95.88 544 ALA A CA 1
ATOM 3990 C C . ALA A 1 544 ? 8.173 -14.044 -12.796 1.00 95.88 544 ALA A C 1
ATOM 3992 O O . ALA A 1 544 ? 7.944 -14.463 -13.929 1.00 95.88 544 ALA A O 1
ATOM 3993 N N . PHE A 1 545 ? 8.262 -12.737 -12.542 1.00 97.00 545 PHE A N 1
ATOM 3994 C CA . PHE A 1 545 ? 7.983 -11.731 -13.561 1.00 97.00 545 PHE A CA 1
ATOM 3995 C C . PHE A 1 545 ? 8.925 -11.839 -14.770 1.00 97.00 545 PHE A C 1
ATOM 3997 O O . PHE A 1 545 ? 8.474 -11.845 -15.914 1.00 97.00 545 PHE A O 1
ATOM 4004 N N . LEU A 1 546 ? 10.235 -11.986 -14.542 1.00 96.38 546 LEU A N 1
ATOM 4005 C CA . LEU A 1 546 ? 11.225 -12.159 -15.613 1.00 96.38 546 LEU A CA 1
ATOM 4006 C C . LEU A 1 546 ? 10.977 -13.415 -16.455 1.00 96.38 546 LEU A C 1
ATOM 4008 O O . LEU A 1 546 ? 11.271 -13.406 -17.654 1.00 96.38 546 LEU A O 1
ATOM 4012 N N . ARG A 1 547 ? 10.451 -14.480 -15.840 1.00 95.06 547 ARG A N 1
ATOM 4013 C CA . ARG A 1 547 ? 10.028 -15.703 -16.530 1.00 95.06 547 ARG A CA 1
ATOM 4014 C C . ARG A 1 547 ? 8.816 -15.433 -17.416 1.00 95.06 547 ARG A C 1
ATOM 4016 O O . ARG A 1 547 ? 8.847 -15.804 -18.588 1.00 95.06 547 ARG A O 1
ATOM 4023 N N . ASP A 1 548 ? 7.810 -14.741 -16.890 1.00 95.19 548 ASP A N 1
ATOM 4024 C CA . ASP A 1 548 ? 6.573 -14.417 -17.605 1.00 95.19 548 ASP A CA 1
ATOM 4025 C C . ASP A 1 548 ? 6.837 -13.559 -18.850 1.00 95.19 548 ASP A C 1
ATOM 4027 O O . ASP A 1 548 ? 6.291 -13.826 -19.920 1.00 95.19 548 ASP A O 1
ATOM 4031 N N . VAL A 1 549 ? 7.752 -12.586 -18.761 1.00 95.50 549 VAL A N 1
ATOM 4032 C CA . VAL A 1 549 ? 8.191 -11.773 -19.915 1.00 95.50 549 VAL A CA 1
ATOM 4033 C C . VAL A 1 549 ? 9.385 -12.377 -20.673 1.00 95.50 549 VAL A C 1
ATOM 4035 O O . VAL A 1 549 ? 9.971 -11.743 -21.555 1.00 95.50 549 VAL A O 1
ATOM 4038 N N . GLY A 1 550 ? 9.786 -13.608 -20.347 1.00 93.25 550 GLY A N 1
ATOM 4039 C CA . GLY A 1 550 ? 11.014 -14.244 -20.833 1.00 93.25 550 GLY A CA 1
ATOM 4040 C C . GLY A 1 550 ? 11.051 -14.469 -22.346 1.00 93.25 550 GLY A C 1
ATOM 4041 O O . GLY A 1 550 ? 12.121 -14.395 -22.954 1.00 93.25 550 GLY A O 1
ATOM 4042 N N . LYS A 1 551 ? 9.881 -14.674 -22.966 1.00 92.25 551 LYS A N 1
ATOM 4043 C CA . LYS A 1 551 ? 9.722 -14.904 -24.413 1.00 92.25 551 LYS A CA 1
ATOM 4044 C C . LYS A 1 551 ? 9.828 -13.632 -25.262 1.00 92.25 551 LYS A C 1
ATOM 4046 O O . LYS A 1 551 ? 9.828 -13.720 -26.486 1.00 92.25 551 LYS A O 1
ATOM 4051 N N . ALA A 1 552 ? 9.912 -12.461 -24.637 1.00 94.06 552 ALA A N 1
ATOM 4052 C CA . ALA A 1 552 ? 9.983 -11.182 -25.326 1.00 94.06 552 ALA A CA 1
ATOM 4053 C C . ALA A 1 552 ? 11.307 -10.459 -25.055 1.00 94.06 552 ALA A C 1
ATOM 4055 O O . ALA A 1 552 ? 11.931 -10.612 -23.998 1.00 94.06 552 ALA A O 1
ATOM 4056 N N . ALA A 1 553 ? 11.715 -9.632 -26.021 1.00 94.69 553 ALA A N 1
ATOM 4057 C CA . ALA A 1 553 ? 12.775 -8.660 -25.806 1.00 94.69 553 ALA A CA 1
ATOM 4058 C C . ALA A 1 553 ? 12.330 -7.657 -24.737 1.00 94.69 553 ALA A C 1
ATOM 4060 O O . ALA A 1 553 ? 11.167 -7.237 -24.707 1.00 94.69 553 ALA A O 1
ATOM 4061 N N . LYS A 1 554 ? 13.247 -7.276 -23.855 1.00 96.31 554 LYS A N 1
ATOM 4062 C CA . LYS A 1 554 ? 12.957 -6.416 -22.703 1.00 96.31 554 LYS A CA 1
ATOM 4063 C C . LYS A 1 554 ? 14.168 -5.585 -22.323 1.00 96.31 554 LYS A C 1
ATOM 4065 O O . LYS A 1 554 ? 15.294 -5.920 -22.676 1.00 96.31 554 LYS A O 1
ATOM 4070 N N . THR A 1 555 ? 13.949 -4.498 -21.607 1.00 96.69 555 THR A N 1
ATOM 4071 C CA . THR A 1 555 ? 15.016 -3.663 -21.062 1.00 96.69 555 THR A CA 1
ATOM 4072 C C . THR A 1 555 ? 15.095 -3.862 -19.560 1.00 96.69 555 THR A C 1
ATOM 4074 O O . THR A 1 555 ? 14.141 -3.579 -18.842 1.00 96.69 555 THR A O 1
ATOM 4077 N N . LEU A 1 556 ? 16.246 -4.325 -19.083 1.00 97.38 556 LEU A N 1
ATOM 4078 C CA . LEU A 1 556 ? 16.544 -4.455 -17.661 1.00 97.38 556 LEU A CA 1
ATOM 4079 C C . LEU A 1 556 ? 17.336 -3.237 -17.201 1.00 97.38 556 LEU A C 1
ATOM 4081 O O . LEU A 1 556 ? 18.242 -2.792 -17.905 1.00 97.38 556 LEU A O 1
ATOM 4085 N N . ARG A 1 557 ? 17.010 -2.696 -16.030 1.00 95.94 557 ARG A N 1
ATOM 4086 C CA . ARG A 1 557 ? 17.729 -1.565 -15.442 1.00 95.94 557 ARG A CA 1
ATOM 4087 C C . ARG A 1 557 ? 18.331 -1.952 -14.105 1.00 95.94 557 ARG A C 1
ATOM 4089 O O . ARG A 1 557 ? 17.606 -2.385 -13.214 1.00 95.94 557 ARG A O 1
ATOM 4096 N N . PHE A 1 558 ? 19.630 -1.736 -13.961 1.00 96.50 558 PHE A N 1
ATOM 4097 C CA . PHE A 1 558 ? 20.399 -2.087 -12.776 1.00 96.50 558 PHE A CA 1
ATOM 4098 C C . PHE A 1 558 ? 20.931 -0.838 -12.089 1.00 96.50 558 PHE A C 1
ATOM 4100 O O . PHE A 1 558 ? 21.517 0.011 -12.752 1.00 96.50 558 PHE A O 1
ATOM 4107 N N . LEU A 1 559 ? 20.755 -0.742 -10.777 1.00 93.56 559 LEU A N 1
ATOM 4108 C CA . LEU A 1 559 ? 21.420 0.237 -9.929 1.00 93.56 559 LEU A CA 1
ATOM 4109 C C . LEU A 1 559 ? 22.787 -0.314 -9.516 1.00 93.56 559 LEU A C 1
ATOM 4111 O O . LEU A 1 559 ? 22.867 -1.412 -8.962 1.00 93.56 559 LEU A O 1
ATOM 4115 N N . LEU A 1 560 ? 23.847 0.441 -9.795 1.00 92.44 560 LEU A N 1
ATOM 4116 C CA . LEU A 1 560 ? 25.213 0.052 -9.448 1.00 92.44 560 LEU A CA 1
ATOM 4117 C C . LEU A 1 560 ? 25.485 0.221 -7.940 1.00 92.44 560 LEU A C 1
ATOM 4119 O O . LEU A 1 560 ? 24.945 1.147 -7.326 1.00 92.44 560 LEU A O 1
ATOM 4123 N N . PRO A 1 561 ? 26.338 -0.628 -7.335 1.00 86.06 561 PRO A N 1
ATOM 4124 C CA . PRO A 1 561 ? 26.729 -0.475 -5.938 1.00 86.06 561 PRO A CA 1
ATOM 4125 C C . PRO A 1 561 ? 27.521 0.827 -5.723 1.00 86.06 561 PRO A C 1
ATOM 4127 O O . PRO A 1 561 ? 28.301 1.257 -6.578 1.00 86.06 561 PRO A O 1
ATOM 4130 N N . HIS A 1 562 ? 27.320 1.467 -4.567 1.00 66.00 562 HIS A N 1
ATOM 4131 C CA . HIS A 1 562 ? 28.009 2.710 -4.210 1.00 66.00 562 HIS A CA 1
ATOM 4132 C C . HIS A 1 562 ? 29.526 2.465 -4.121 1.00 66.00 562 HIS A C 1
ATOM 4134 O O . HIS A 1 562 ? 29.970 1.608 -3.362 1.00 66.00 562 HIS A O 1
ATOM 4140 N N . GLY A 1 563 ? 30.319 3.213 -4.899 1.00 51.53 563 GLY A N 1
ATOM 4141 C CA . GLY A 1 563 ? 31.786 3.108 -4.919 1.00 51.53 563 GLY A CA 1
ATOM 4142 C C . GLY A 1 563 ? 32.382 2.219 -6.018 1.00 51.53 563 GLY A C 1
ATOM 4143 O O . GLY A 1 563 ? 33.601 2.061 -6.060 1.00 51.53 563 GLY A O 1
ATOM 4144 N N . ALA A 1 564 ? 31.578 1.666 -6.935 1.00 39.41 564 ALA A N 1
ATOM 4145 C CA . ALA A 1 564 ? 32.125 0.976 -8.103 1.00 39.41 564 ALA A CA 1
ATOM 4146 C C . ALA A 1 564 ? 32.879 1.967 -9.019 1.00 39.41 564 ALA A C 1
ATOM 4148 O O . ALA A 1 564 ? 32.320 3.015 -9.366 1.00 39.41 564 ALA A O 1
ATOM 4149 N N . PRO A 1 565 ? 34.125 1.673 -9.443 1.00 36.53 565 PRO A N 1
ATOM 4150 C CA . PRO A 1 565 ? 34.809 2.501 -10.422 1.00 36.53 565 PRO A CA 1
ATOM 4151 C C . PRO A 1 565 ? 33.992 2.497 -11.714 1.00 36.53 565 PRO A C 1
ATOM 4153 O O . PRO A 1 565 ? 33.702 1.441 -12.277 1.00 36.53 565 PRO A O 1
ATOM 4156 N N . SER A 1 566 ? 33.624 3.685 -12.196 1.00 33.38 566 SER A N 1
ATOM 4157 C CA . SER A 1 566 ? 33.169 3.832 -13.576 1.00 33.38 566 SER A CA 1
ATOM 4158 C C . SER A 1 566 ? 34.332 3.429 -14.484 1.00 33.38 566 SER A C 1
ATOM 4160 O O . SER A 1 566 ? 35.298 4.170 -14.654 1.00 33.38 566 SER A O 1
ATOM 4162 N N . SER A 1 567 ? 34.303 2.205 -15.008 1.00 32.28 567 SER A N 1
ATOM 4163 C CA . SER A 1 567 ? 35.285 1.785 -15.997 1.00 32.28 567 SER A CA 1
ATOM 4164 C C . SER A 1 567 ? 35.079 2.619 -17.272 1.00 32.28 567 SER A C 1
ATOM 4166 O O . SER A 1 567 ? 33.939 2.848 -17.699 1.00 32.28 567 SER A O 1
ATOM 4168 N N . PRO A 1 568 ? 36.158 3.141 -17.882 1.00 33.31 568 PRO A N 1
ATOM 4169 C CA . PRO A 1 568 ? 36.052 3.918 -19.105 1.00 33.31 568 PRO A CA 1
ATOM 4170 C C . PRO A 1 568 ? 35.522 3.024 -20.231 1.00 33.31 568 PRO A C 1
ATOM 4172 O O . PRO A 1 568 ? 35.997 1.910 -20.440 1.00 33.31 568 PRO A O 1
ATOM 4175 N N . LYS A 1 569 ? 34.514 3.536 -20.943 1.00 33.41 569 LYS A N 1
ATOM 4176 C CA . LYS A 1 569 ? 33.842 2.916 -22.093 1.00 33.41 569 LYS A CA 1
ATOM 4177 C C . LYS A 1 569 ? 34.844 2.228 -23.033 1.00 33.41 569 LYS A C 1
ATOM 4179 O O . LYS A 1 569 ? 35.543 2.915 -23.776 1.00 33.41 569 LYS A O 1
ATOM 4184 N N . SER A 1 570 ? 34.858 0.895 -23.067 1.00 27.06 570 SER A N 1
ATOM 4185 C CA . SER A 1 570 ? 35.400 0.170 -24.220 1.00 27.06 570 SER A CA 1
ATOM 4186 C C . SER A 1 570 ? 34.316 0.107 -25.299 1.00 27.06 570 SER A C 1
ATOM 4188 O O . SER A 1 570 ? 33.158 -0.209 -25.032 1.00 27.06 570 SER A O 1
ATOM 4190 N N . SER A 1 571 ? 34.667 0.546 -26.503 1.00 31.69 571 SER A N 1
ATOM 4191 C CA . SER A 1 571 ? 33.831 0.450 -27.705 1.00 31.69 571 SER A CA 1
ATOM 4192 C C . SER A 1 571 ? 33.987 -0.956 -28.310 1.00 31.69 571 SER A C 1
ATOM 4194 O O . SER A 1 571 ? 35.047 -1.556 -28.121 1.00 31.69 571 SER A O 1
ATOM 4196 N N . PRO A 1 572 ? 33.001 -1.492 -29.056 1.00 33.19 572 PRO A N 1
ATOM 4197 C CA . PRO A 1 572 ? 33.151 -2.788 -29.722 1.00 33.19 572 PRO A CA 1
ATOM 4198 C C . PRO A 1 572 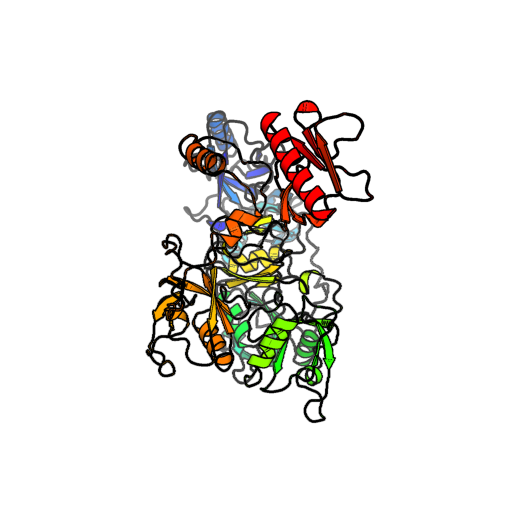? 34.234 -2.750 -30.827 1.00 33.19 572 PRO A C 1
ATOM 4200 O O . PRO A 1 572 ? 34.527 -1.673 -31.359 1.00 33.19 572 PRO A O 1
ATOM 4203 N N . PRO A 1 573 ? 34.844 -3.903 -31.175 1.00 31.14 573 PRO A N 1
ATOM 4204 C CA . PRO A 1 573 ? 36.033 -3.975 -32.021 1.00 31.14 573 PRO A CA 1
ATOM 4205 C C . PRO A 1 573 ? 35.722 -3.633 -33.485 1.00 31.14 573 PRO A C 1
ATOM 4207 O O . PRO A 1 573 ? 34.804 -4.173 -34.098 1.00 31.14 573 PRO A O 1
ATOM 4210 N N . MET A 1 574 ? 36.526 -2.731 -34.047 1.00 29.11 574 MET A N 1
ATOM 4211 C CA . MET A 1 574 ? 36.544 -2.371 -35.466 1.00 29.11 574 MET A CA 1
ATOM 4212 C C . MET A 1 574 ? 37.224 -3.470 -36.296 1.00 29.11 574 MET A C 1
ATOM 4214 O O . MET A 1 574 ? 38.362 -3.836 -36.006 1.00 29.11 574 MET A O 1
ATOM 4218 N N . ALA A 1 575 ? 36.590 -3.895 -37.392 1.00 25.81 575 ALA A N 1
ATOM 4219 C CA . ALA A 1 575 ? 37.315 -4.371 -38.573 1.00 25.81 575 ALA A CA 1
ATOM 4220 C C . ALA A 1 575 ? 37.741 -3.157 -39.440 1.00 25.81 575 ALA A C 1
ATOM 4222 O O . ALA A 1 575 ? 37.055 -2.129 -39.414 1.00 25.81 575 ALA A O 1
ATOM 4223 N N . PRO A 1 576 ? 38.876 -3.222 -40.164 1.00 30.56 576 PRO A N 1
ATOM 4224 C CA . PRO A 1 576 ? 39.601 -2.042 -40.639 1.00 30.56 576 PRO A CA 1
ATOM 4225 C C . PRO A 1 576 ? 39.238 -1.646 -42.078 1.00 30.56 576 PRO A C 1
ATOM 4227 O O . PRO A 1 576 ? 39.077 -2.518 -42.921 1.00 30.56 576 PRO A O 1
ATOM 4230 N N . LEU A 1 577 ? 39.184 -0.338 -42.367 1.00 24.23 577 LEU A N 1
ATOM 4231 C CA . LEU A 1 577 ? 39.315 0.291 -43.700 1.00 24.23 577 LEU A CA 1
ATOM 4232 C C . LEU A 1 577 ? 39.606 1.806 -43.513 1.00 24.23 577 LEU A C 1
ATOM 4234 O O . LEU A 1 577 ? 39.392 2.338 -42.421 1.00 24.23 577 LEU A O 1
ATOM 4238 N N . PRO A 1 578 ? 40.242 2.482 -44.488 1.00 27.67 578 PRO A N 1
ATOM 4239 C CA . PRO A 1 578 ? 41.503 3.194 -44.307 1.00 27.67 578 PRO A CA 1
ATOM 4240 C C . PRO A 1 578 ? 41.321 4.661 -43.902 1.00 27.67 578 PRO A C 1
ATOM 4242 O O . PRO A 1 578 ? 40.495 5.390 -44.447 1.00 27.67 578 PRO A O 1
ATOM 4245 N N . ARG A 1 579 ? 42.166 5.115 -42.970 1.00 34.97 579 ARG A N 1
ATOM 4246 C CA . ARG A 1 579 ? 42.330 6.527 -42.613 1.00 34.97 579 ARG A CA 1
ATOM 4247 C C . ARG A 1 579 ? 43.408 7.142 -43.489 1.00 34.97 579 ARG A C 1
ATOM 4249 O O . ARG A 1 579 ? 44.570 6.821 -43.289 1.00 34.97 579 ARG A O 1
ATOM 4256 N N . GLN A 1 580 ? 43.014 8.052 -44.371 1.00 35.41 580 GLN A N 1
ATOM 4257 C CA . GLN A 1 580 ? 43.789 9.222 -44.801 1.00 35.41 580 GLN A CA 1
ATOM 4258 C C . GLN A 1 580 ? 42.930 9.972 -45.823 1.00 35.41 580 GLN A C 1
ATOM 4260 O O . GLN A 1 580 ? 42.977 9.624 -46.988 1.00 35.41 580 GLN A O 1
ATOM 4265 N N . HIS A 1 581 ? 42.073 10.902 -45.373 1.00 32.53 581 HIS A N 1
ATOM 4266 C CA . HIS A 1 581 ? 41.629 12.073 -46.168 1.00 32.53 581 HIS A CA 1
ATOM 4267 C C . HIS A 1 581 ? 40.640 13.025 -45.455 1.00 32.53 581 HIS A C 1
ATOM 4269 O O . HIS A 1 581 ? 40.022 13.861 -46.104 1.00 32.53 581 HIS A O 1
ATOM 4275 N N . SER A 1 582 ? 40.469 12.968 -44.129 1.00 38.62 582 SER A N 1
ATOM 4276 C CA . SER A 1 582 ? 39.405 13.737 -43.453 1.00 38.62 582 SER A CA 1
ATOM 4277 C C . SER A 1 582 ? 39.854 14.913 -42.572 1.00 38.62 582 SER A C 1
ATOM 4279 O O . SER A 1 582 ? 38.987 15.616 -42.065 1.00 38.62 582 SER A O 1
ATOM 4281 N N . LEU A 1 583 ? 41.157 15.181 -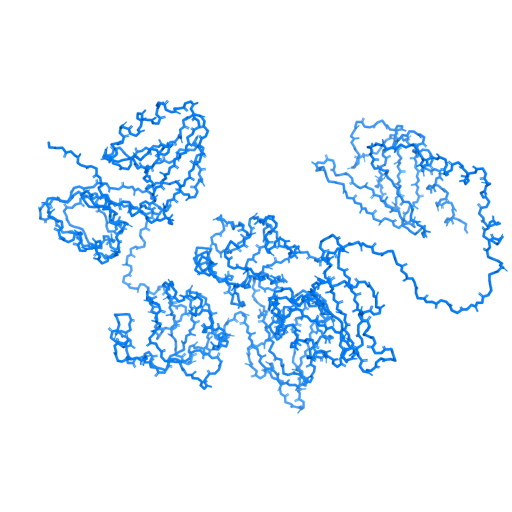42.395 1.00 34.19 583 LEU A N 1
ATOM 4282 C CA . LEU A 1 583 ? 41.622 16.329 -41.587 1.00 34.19 583 LEU A CA 1
ATOM 4283 C C . LEU A 1 583 ? 41.968 17.576 -42.412 1.00 34.19 583 LEU A C 1
ATOM 4285 O O . LEU A 1 583 ? 41.628 18.677 -41.992 1.00 34.19 583 LEU A O 1
ATOM 4289 N N . GLU A 1 584 ? 42.515 17.432 -43.620 1.00 36.22 584 GLU A N 1
ATOM 4290 C CA . GLU A 1 584 ? 42.779 18.592 -44.491 1.00 36.22 584 GLU A CA 1
ATOM 4291 C C . GLU A 1 584 ? 41.491 19.236 -45.026 1.00 36.22 584 GLU A C 1
ATOM 4293 O O . GLU A 1 584 ? 41.438 20.449 -45.217 1.00 36.22 584 GLU A O 1
ATOM 4298 N N . ILE A 1 585 ? 40.419 18.453 -45.203 1.00 38.19 585 ILE A N 1
ATOM 4299 C CA . ILE A 1 585 ? 39.119 18.968 -45.663 1.00 38.19 585 ILE A CA 1
ATOM 4300 C C . ILE A 1 585 ? 38.419 19.767 -44.548 1.00 38.19 585 ILE A C 1
ATOM 4302 O O . ILE A 1 585 ? 37.782 20.779 -44.831 1.00 38.19 585 ILE A O 1
ATOM 4306 N N . LEU A 1 586 ? 38.595 19.377 -43.278 1.00 35.53 586 LEU A N 1
ATOM 4307 C CA . LEU A 1 586 ? 38.009 20.084 -42.132 1.00 35.53 586 LEU A CA 1
ATOM 4308 C C . LEU A 1 586 ? 38.822 21.312 -41.703 1.00 35.53 586 LEU A C 1
ATOM 4310 O O . LEU A 1 586 ? 38.233 22.299 -41.273 1.00 35.53 586 LEU A O 1
ATOM 4314 N N . GLN A 1 587 ? 40.149 21.304 -41.861 1.00 38.47 587 GLN A N 1
ATOM 4315 C CA . GLN A 1 587 ? 40.985 22.454 -41.497 1.00 38.47 587 GLN A CA 1
ATOM 4316 C C . GLN A 1 587 ? 40.855 23.612 -42.507 1.00 38.47 587 GLN A C 1
ATOM 4318 O O . GLN A 1 587 ? 40.933 24.777 -42.125 1.00 38.47 587 GLN A O 1
ATOM 4323 N N . LYS A 1 588 ? 40.536 23.316 -43.777 1.00 38.56 588 LYS A N 1
ATOM 4324 C CA . LYS A 1 588 ? 40.258 24.333 -44.808 1.00 38.56 588 LYS A CA 1
ATOM 4325 C C . LYS A 1 588 ? 38.871 24.982 -44.700 1.00 38.56 588 LYS A C 1
ATOM 4327 O O . LYS A 1 588 ? 38.661 26.025 -45.309 1.00 38.56 588 LYS A O 1
ATOM 4332 N N . GLN A 1 589 ? 37.934 24.392 -43.949 1.00 38.91 589 GLN A N 1
ATOM 4333 C CA . GLN A 1 589 ? 36.563 24.907 -43.827 1.00 38.91 589 GLN A CA 1
ATOM 4334 C C . GLN A 1 589 ? 36.337 25.863 -42.648 1.00 38.91 589 GLN A C 1
ATOM 4336 O O . GLN A 1 589 ? 35.268 26.464 -42.587 1.00 38.91 589 GLN A O 1
ATOM 4341 N N . ILE A 1 590 ? 37.295 26.025 -41.725 1.00 44.41 590 ILE A N 1
ATOM 4342 C CA . ILE A 1 590 ? 37.045 26.813 -40.500 1.00 44.41 590 ILE A CA 1
ATOM 4343 C C . ILE A 1 590 ? 38.150 27.826 -40.160 1.00 44.41 590 ILE A C 1
ATOM 4345 O O . ILE A 1 590 ? 37.997 28.545 -39.186 1.00 44.41 590 ILE A O 1
ATOM 4349 N N . SER A 1 591 ? 39.214 27.956 -40.962 1.00 38.72 591 SER A N 1
ATOM 4350 C CA . SER A 1 591 ? 40.193 29.063 -40.882 1.00 38.72 591 SER A CA 1
ATOM 4351 C C . SER A 1 591 ? 40.532 29.544 -39.457 1.00 38.72 591 SER A C 1
ATOM 4353 O O . SER A 1 591 ? 40.424 30.732 -39.160 1.00 38.72 591 SER A O 1
ATOM 4355 N N . LEU A 1 592 ? 40.921 28.633 -38.563 1.00 43.31 592 LEU A N 1
ATOM 4356 C CA . LEU A 1 592 ? 41.509 28.991 -37.269 1.00 43.31 592 LEU A CA 1
ATOM 4357 C C . LEU A 1 592 ? 43.008 28.705 -37.346 1.00 43.31 592 LEU A C 1
ATOM 4359 O O . LEU A 1 592 ? 43.405 27.613 -37.754 1.00 43.31 592 LEU A O 1
ATOM 4363 N N . THR A 1 593 ? 43.829 29.697 -37.006 1.00 47.31 593 THR A N 1
ATOM 4364 C CA . THR A 1 593 ? 45.292 29.578 -37.023 1.00 47.31 593 THR A CA 1
ATOM 4365 C C . THR A 1 593 ? 45.796 28.757 -35.840 1.00 47.31 593 THR A C 1
ATOM 4367 O O . THR A 1 593 ? 45.205 28.770 -34.758 1.00 47.31 593 THR A O 1
ATOM 4370 N N . ASP A 1 594 ? 46.919 28.062 -36.040 1.00 45.94 594 ASP A N 1
ATOM 4371 C CA . ASP A 1 594 ? 47.519 27.153 -35.051 1.00 45.94 594 ASP A CA 1
ATOM 4372 C C . ASP A 1 594 ? 47.811 27.843 -33.700 1.00 45.94 594 ASP A C 1
ATOM 4374 O O . ASP A 1 594 ? 47.640 27.235 -32.639 1.00 45.94 594 ASP A O 1
ATOM 4378 N N . ASP A 1 595 ? 48.085 29.151 -33.717 1.00 44.38 595 ASP A N 1
ATOM 4379 C CA . ASP A 1 595 ? 48.283 29.975 -32.516 1.00 44.38 595 ASP A CA 1
ATOM 4380 C C . ASP A 1 595 ? 47.042 30.027 -31.601 1.00 44.38 595 ASP A C 1
ATOM 4382 O O . ASP A 1 595 ? 47.156 30.061 -30.372 1.00 44.38 595 ASP A O 1
ATOM 4386 N N . GLN A 1 596 ? 45.830 29.976 -32.168 1.00 44.69 596 GLN A N 1
ATOM 4387 C CA . GLN A 1 596 ? 44.577 30.026 -31.403 1.00 44.69 596 GLN A CA 1
ATOM 4388 C C . GLN A 1 596 ? 44.274 28.696 -30.704 1.00 44.69 596 GLN A C 1
ATOM 4390 O O . GLN A 1 596 ? 43.708 28.669 -29.607 1.00 44.69 596 GLN A O 1
ATOM 4395 N N . VAL A 1 597 ? 44.694 27.581 -31.303 1.00 43.75 597 VAL A N 1
ATOM 4396 C CA . VAL A 1 597 ? 44.556 26.247 -30.705 1.00 43.75 597 VAL A CA 1
ATOM 4397 C C . VAL A 1 597 ? 45.555 26.072 -29.555 1.00 43.75 597 VAL A C 1
ATOM 4399 O O . VAL A 1 597 ? 45.222 25.476 -28.521 1.00 43.75 597 VAL A O 1
ATOM 4402 N N . GLN A 1 598 ? 46.744 26.663 -29.693 1.00 42.94 598 GLN A N 1
ATOM 4403 C CA . GLN A 1 598 ? 47.811 26.611 -28.697 1.00 42.94 598 GLN A CA 1
ATOM 4404 C C . GLN A 1 598 ? 47.515 27.499 -27.471 1.00 42.94 598 GLN A C 1
ATOM 4406 O O . GLN A 1 598 ? 47.744 27.070 -26.336 1.00 42.94 598 GLN A O 1
ATOM 4411 N N . ALA A 1 599 ? 46.868 28.656 -27.664 1.00 42.00 599 ALA A N 1
ATOM 4412 C CA . ALA A 1 599 ? 46.413 29.532 -26.576 1.00 42.00 599 ALA A CA 1
ATOM 4413 C C . ALA A 1 599 ? 45.343 28.887 -25.665 1.00 42.00 599 ALA A C 1
ATOM 4415 O O . ALA A 1 599 ? 45.319 29.128 -24.455 1.00 42.00 599 ALA A O 1
ATOM 4416 N N . MET A 1 600 ? 44.480 28.015 -26.204 1.00 37.34 600 MET A N 1
ATOM 4417 C CA . MET A 1 600 ? 43.477 27.296 -25.401 1.00 37.34 600 MET A CA 1
ATOM 4418 C C . MET A 1 600 ? 44.065 26.165 -24.550 1.00 37.34 600 MET A C 1
ATOM 4420 O O . MET A 1 600 ? 43.504 25.835 -23.504 1.00 37.34 600 MET A O 1
ATOM 4424 N N . HIS A 1 601 ? 45.175 25.558 -24.977 1.00 37.91 601 HIS A N 1
ATOM 4425 C CA . HIS A 1 601 ? 45.810 24.480 -24.213 1.00 37.91 601 HIS A CA 1
ATOM 4426 C C . HIS A 1 601 ? 46.591 25.019 -23.009 1.00 37.91 601 HIS A C 1
ATOM 4428 O O . HIS A 1 601 ? 46.613 24.372 -21.963 1.00 37.91 601 HIS A O 1
ATOM 4434 N N . GLN A 1 602 ? 47.150 26.230 -23.106 1.00 37.31 602 GLN A N 1
ATOM 4435 C CA . GLN A 1 602 ? 47.904 26.844 -22.008 1.00 37.31 602 GLN A CA 1
ATOM 4436 C C . GLN A 1 602 ? 47.027 27.393 -20.866 1.00 37.31 602 GLN A C 1
ATOM 4438 O O . GLN A 1 602 ? 47.495 27.446 -19.734 1.00 37.31 602 GLN A O 1
ATOM 4443 N N . ARG A 1 603 ? 45.739 27.703 -21.088 1.00 41.53 603 ARG A N 1
ATOM 4444 C CA . ARG A 1 603 ? 44.828 28.185 -20.019 1.00 41.53 603 ARG A CA 1
ATOM 4445 C C . ARG A 1 603 ? 44.234 27.098 -19.117 1.00 41.53 603 ARG A C 1
ATOM 4447 O O . ARG A 1 603 ? 43.498 27.419 -18.192 1.00 41.53 603 ARG A O 1
ATOM 4454 N N . ARG A 1 604 ? 44.521 25.812 -19.355 1.00 36.28 604 ARG A N 1
ATOM 4455 C CA . ARG A 1 604 ? 43.971 24.710 -18.538 1.00 36.28 604 ARG A CA 1
ATOM 4456 C C . ARG A 1 604 ? 44.875 24.300 -17.363 1.00 36.28 604 ARG A C 1
ATOM 4458 O O . ARG A 1 604 ? 44.463 23.469 -16.562 1.00 36.28 604 ARG A O 1
ATOM 4465 N N . VAL A 1 605 ? 46.082 24.856 -17.241 1.00 35.09 605 VAL A N 1
ATOM 4466 C CA . VAL A 1 605 ? 47.058 24.429 -16.213 1.00 35.09 605 VAL A CA 1
ATOM 4467 C C . VAL A 1 605 ? 47.132 25.378 -15.006 1.00 35.09 605 VAL A C 1
ATOM 4469 O O . VAL A 1 605 ? 47.746 25.035 -14.003 1.00 35.09 605 VAL A O 1
ATOM 4472 N N . SER A 1 606 ? 46.435 26.512 -15.011 1.00 35.31 606 SER A N 1
ATOM 4473 C CA . SER A 1 606 ? 46.435 27.440 -13.873 1.00 35.31 606 SER A CA 1
ATOM 4474 C C . SER A 1 606 ? 45.062 28.078 -13.688 1.00 35.31 606 SER A C 1
ATOM 4476 O O . SER A 1 606 ? 44.766 29.082 -14.324 1.00 35.31 606 SER A O 1
ATOM 4478 N N . ASP A 1 607 ? 44.196 27.413 -12.922 1.00 30.98 607 ASP A N 1
ATOM 4479 C CA . ASP A 1 607 ? 43.500 28.014 -11.773 1.00 30.98 607 ASP A CA 1
ATOM 4480 C C . ASP A 1 607 ? 42.399 27.086 -11.243 1.00 30.98 607 ASP A C 1
ATOM 4482 O O . ASP A 1 607 ? 41.312 26.921 -11.796 1.00 30.98 607 ASP A O 1
ATOM 4486 N N . THR A 1 608 ? 42.717 26.467 -10.111 1.00 39.16 608 THR A N 1
ATOM 4487 C CA . THR A 1 608 ? 41.777 26.063 -9.069 1.00 39.16 608 THR A CA 1
ATOM 4488 C C . THR A 1 608 ? 41.364 27.301 -8.274 1.00 39.16 608 THR A C 1
ATOM 4490 O O . THR A 1 608 ? 42.175 27.748 -7.470 1.00 39.16 608 THR A O 1
ATOM 4493 N N . THR A 1 609 ? 40.148 27.837 -8.456 1.00 33.06 609 THR A N 1
ATOM 4494 C CA . THR A 1 609 ? 39.230 28.338 -7.393 1.00 33.06 609 THR A CA 1
ATOM 4495 C C . THR A 1 609 ? 37.961 29.014 -7.961 1.00 33.06 609 THR A C 1
ATOM 4497 O O . THR A 1 609 ? 38.008 29.722 -8.956 1.00 33.06 609 THR A O 1
ATOM 4500 N N . ASP A 1 610 ? 36.827 28.717 -7.313 1.00 40.84 610 ASP A N 1
ATOM 4501 C CA . ASP A 1 610 ? 35.506 29.382 -7.254 1.00 40.84 610 ASP A CA 1
ATOM 4502 C C . ASP A 1 610 ? 34.982 30.300 -8.387 1.00 40.84 610 ASP A C 1
ATOM 4504 O O . ASP A 1 610 ? 35.184 31.513 -8.374 1.00 40.84 610 ASP A O 1
ATOM 4508 N N . SER A 1 611 ? 34.124 29.731 -9.255 1.00 30.53 611 SER A N 1
ATOM 4509 C CA . SER A 1 611 ? 32.777 30.207 -9.691 1.00 30.53 611 SER A CA 1
ATOM 4510 C C . SER A 1 611 ? 32.420 29.659 -11.093 1.00 30.53 611 SER A C 1
ATOM 4512 O O . SER A 1 611 ? 33.299 29.565 -11.951 1.00 30.53 611 SER A O 1
ATOM 4514 N N . PRO A 1 612 ? 31.161 29.255 -11.377 1.00 33.97 612 PRO A N 1
ATOM 4515 C CA . PRO A 1 612 ? 30.823 28.572 -12.630 1.00 33.97 612 PRO A CA 1
ATOM 4516 C C . PRO A 1 612 ? 30.691 29.535 -13.832 1.00 33.97 612 PRO A C 1
ATOM 4518 O O . PRO A 1 612 ? 30.128 30.620 -13.688 1.00 33.97 612 PRO A O 1
ATOM 4521 N N . PRO A 1 613 ? 31.137 29.135 -15.042 1.00 40.34 613 PRO A N 1
ATOM 4522 C CA . PRO A 1 613 ? 31.010 29.947 -16.252 1.00 40.34 613 PRO A CA 1
ATOM 4523 C C . PRO A 1 613 ? 29.557 29.992 -16.758 1.00 40.34 613 PRO A C 1
ATOM 4525 O O . PRO A 1 613 ? 28.869 28.971 -16.779 1.00 40.34 613 PRO A O 1
ATOM 4528 N N . LEU A 1 614 ? 29.125 31.180 -17.197 1.00 47.62 614 LEU A N 1
ATOM 4529 C CA . LEU A 1 614 ? 27.725 31.601 -17.380 1.00 47.62 614 LEU A CA 1
ATOM 4530 C C . LEU A 1 614 ? 27.101 31.372 -18.772 1.00 47.62 614 LEU A C 1
ATOM 4532 O O . LEU A 1 614 ? 26.060 31.951 -19.055 1.00 47.62 614 LEU A O 1
ATOM 4536 N N . LEU A 1 615 ? 27.698 30.560 -19.649 1.00 43.62 615 LEU A N 1
ATOM 4537 C CA . LEU A 1 615 ? 27.083 30.069 -20.897 1.00 43.62 615 LEU A CA 1
ATOM 4538 C C . LEU A 1 615 ? 27.991 29.025 -21.554 1.00 43.62 615 LEU A C 1
ATOM 4540 O O . LEU A 1 615 ? 29.206 29.210 -21.640 1.00 43.62 615 LEU A O 1
ATOM 4544 N N . ARG A 1 616 ? 27.417 27.923 -22.052 1.00 44.47 616 ARG A N 1
ATOM 4545 C CA . ARG A 1 616 ? 28.153 26.900 -22.819 1.00 44.47 616 ARG A CA 1
ATOM 4546 C C . ARG A 1 616 ? 27.445 26.574 -24.130 1.00 44.47 616 ARG A C 1
ATOM 4548 O O . ARG A 1 616 ? 26.275 26.193 -24.134 1.00 44.47 616 ARG A O 1
ATOM 4555 N N . VAL A 1 617 ? 28.198 26.667 -25.228 1.00 45.50 617 VAL A N 1
ATOM 4556 C CA . VAL A 1 617 ? 27.815 26.152 -26.550 1.00 45.50 617 VAL A CA 1
ATOM 4557 C C . VAL A 1 617 ? 28.226 24.683 -26.631 1.00 45.50 617 VAL A C 1
ATOM 4559 O O . VAL A 1 617 ? 29.368 24.331 -26.323 1.00 45.50 617 VAL A O 1
ATOM 4562 N N . TYR A 1 618 ? 27.299 23.812 -27.020 1.00 49.53 618 TYR A N 1
ATOM 4563 C CA . TYR A 1 618 ? 27.572 22.382 -27.152 1.00 49.53 618 TYR A CA 1
ATOM 4564 C C . TYR A 1 618 ? 28.311 22.051 -28.454 1.00 49.53 618 TYR A C 1
ATOM 4566 O O . TYR A 1 618 ? 28.279 22.806 -29.425 1.00 49.53 618 TYR A O 1
ATOM 4574 N N . LYS A 1 619 ? 28.971 20.883 -28.478 1.00 41.31 619 LYS A N 1
ATOM 4575 C CA . LYS A 1 619 ? 29.761 20.381 -29.621 1.00 41.31 619 LYS A CA 1
ATOM 4576 C C . LYS A 1 619 ? 28.982 20.289 -30.939 1.00 41.31 619 LYS A C 1
ATOM 4578 O O . LYS A 1 619 ? 29.610 20.193 -31.985 1.00 41.31 619 LYS A O 1
ATOM 4583 N N . ASP A 1 620 ? 27.654 20.276 -30.889 1.00 49.81 620 ASP A N 1
ATOM 4584 C CA . ASP A 1 620 ? 26.777 20.200 -32.056 1.00 49.81 620 ASP A CA 1
ATOM 4585 C C . ASP A 1 620 ? 26.280 21.571 -32.547 1.00 49.81 620 ASP A C 1
ATOM 4587 O O . ASP A 1 620 ? 25.603 21.617 -33.568 1.00 49.81 620 ASP A O 1
ATOM 4591 N N . GLN A 1 621 ? 26.595 22.666 -31.837 1.00 51.00 621 GLN A N 1
ATOM 4592 C CA . GLN A 1 621 ? 26.152 24.042 -32.115 1.00 51.00 621 GLN A CA 1
ATOM 4593 C C . GLN A 1 621 ? 24.625 24.220 -32.256 1.00 51.00 621 GLN A C 1
ATOM 4595 O O . GLN A 1 621 ? 24.166 25.242 -32.761 1.00 51.00 621 GLN A O 1
ATOM 4600 N N . LYS A 1 622 ? 23.809 23.260 -31.796 1.00 46.22 622 LYS A N 1
ATOM 4601 C CA . LYS A 1 622 ? 22.343 23.322 -31.944 1.00 46.22 622 LYS A CA 1
ATOM 4602 C C . LYS A 1 622 ? 21.658 24.048 -30.794 1.00 46.22 622 LYS A C 1
ATOM 4604 O O . LYS A 1 622 ? 20.636 24.698 -31.008 1.00 46.22 622 LYS A O 1
ATOM 4609 N N . ASN A 1 623 ? 22.220 23.957 -29.588 1.00 51.66 623 ASN A N 1
ATOM 4610 C CA . ASN A 1 623 ? 21.624 24.494 -28.365 1.00 51.66 623 ASN A CA 1
ATOM 4611 C C . ASN A 1 623 ? 22.668 25.217 -27.497 1.00 51.66 623 ASN A C 1
ATOM 4613 O O . ASN A 1 623 ? 23.827 24.796 -27.433 1.00 51.66 623 ASN A O 1
ATOM 4617 N N . MET A 1 624 ? 22.242 26.269 -26.795 1.00 53.84 624 MET A N 1
ATOM 4618 C CA . MET A 1 624 ? 23.010 26.949 -25.747 1.00 53.84 624 MET A CA 1
ATOM 4619 C C . MET A 1 624 ? 22.376 26.728 -24.376 1.00 53.84 624 MET A C 1
ATOM 4621 O O . MET A 1 624 ? 21.153 26.724 -24.250 1.00 53.84 624 MET A O 1
ATOM 4625 N N . LEU A 1 625 ? 23.218 26.566 -23.355 1.00 50.69 625 LEU A N 1
ATOM 4626 C CA . LEU A 1 625 ? 22.790 26.546 -21.957 1.00 50.69 625 LEU A CA 1
ATOM 4627 C C . LEU A 1 625 ? 22.725 27.982 -21.425 1.00 50.69 625 LEU A C 1
ATOM 4629 O O . LEU A 1 625 ? 23.765 28.636 -21.336 1.00 50.69 625 LEU A O 1
ATOM 4633 N N . VAL A 1 626 ? 21.526 28.451 -21.091 1.00 51.16 626 VAL A N 1
ATOM 4634 C CA . VAL A 1 626 ? 21.262 29.773 -20.509 1.00 51.16 626 VAL A CA 1
ATOM 4635 C C . VAL A 1 626 ? 20.880 29.598 -19.040 1.00 51.16 626 VAL A C 1
ATOM 4637 O O . VAL A 1 626 ? 20.292 28.587 -18.654 1.00 51.16 626 VAL A O 1
ATOM 4640 N N . HIS A 1 627 ? 21.253 30.566 -18.211 1.00 51.31 627 HIS A N 1
ATOM 4641 C CA . HIS A 1 627 ? 20.952 30.570 -16.786 1.00 51.31 627 HIS A CA 1
ATOM 4642 C C . HIS A 1 627 ? 19.848 31.582 -16.493 1.00 51.31 627 HIS A C 1
ATOM 4644 O O . HIS A 1 627 ? 19.996 32.757 -16.825 1.00 51.31 627 HIS A O 1
ATOM 4650 N N . GLU A 1 628 ? 18.775 31.145 -15.837 1.00 45.66 628 GLU A N 1
ATOM 4651 C CA . GLU A 1 628 ? 17.721 32.038 -15.348 1.00 45.66 628 GLU A CA 1
ATOM 4652 C C . GLU A 1 628 ? 17.883 32.278 -13.842 1.00 45.66 628 GLU A C 1
ATOM 4654 O O . GLU A 1 628 ? 18.079 31.339 -13.064 1.00 45.66 628 GLU A O 1
ATOM 4659 N N . TRP A 1 629 ? 17.801 33.548 -13.436 1.00 39.59 629 TRP A N 1
ATOM 4660 C CA . TRP A 1 629 ? 17.877 33.987 -12.043 1.00 39.59 629 TRP A CA 1
ATOM 4661 C C . TRP A 1 629 ? 16.577 34.701 -11.656 1.00 39.59 629 TRP A C 1
ATOM 4663 O O . TRP A 1 629 ? 16.231 35.734 -12.230 1.00 39.59 629 TRP A O 1
ATOM 4673 N N . ASP A 1 630 ? 15.835 34.162 -10.684 1.00 44.97 630 ASP A N 1
ATOM 4674 C CA . ASP A 1 630 ? 14.487 34.658 -10.351 1.00 44.97 630 ASP A CA 1
ATOM 4675 C C . ASP A 1 630 ? 14.464 35.854 -9.375 1.00 44.97 630 ASP A C 1
ATOM 4677 O O . ASP A 1 630 ? 13.402 36.388 -9.050 1.00 44.97 630 ASP A O 1
ATOM 4681 N N . GLY A 1 631 ? 15.636 36.294 -8.905 1.00 40.81 631 GLY A N 1
ATOM 4682 C CA . GLY A 1 631 ? 15.797 37.466 -8.044 1.00 40.81 631 GLY A CA 1
ATOM 4683 C C . GLY A 1 631 ? 15.251 37.340 -6.613 1.00 40.81 631 GLY A C 1
ATOM 4684 O O . GLY A 1 631 ? 15.461 38.268 -5.835 1.00 40.81 631 GLY A O 1
ATOM 4685 N N . LYS A 1 632 ? 14.583 36.241 -6.225 1.00 41.84 632 LYS A N 1
ATOM 4686 C CA . LYS A 1 632 ? 13.966 36.074 -4.889 1.00 41.84 632 LYS A CA 1
ATOM 4687 C C . LYS A 1 632 ? 14.318 34.762 -4.188 1.00 41.84 632 LYS A C 1
ATOM 4689 O O . LYS A 1 632 ? 14.375 34.741 -2.959 1.00 41.84 632 LYS A O 1
ATOM 4694 N N . LEU A 1 633 ? 14.585 33.693 -4.926 1.00 36.38 633 LEU A N 1
ATOM 4695 C CA . LEU A 1 633 ? 15.058 32.410 -4.426 1.00 36.38 633 LEU A CA 1
ATOM 4696 C C . LEU A 1 633 ? 16.475 32.170 -4.955 1.00 36.38 633 LEU A C 1
ATOM 4698 O O . LEU A 1 633 ? 16.764 32.345 -6.133 1.00 36.38 633 LEU A O 1
ATOM 4702 N N . LYS A 1 634 ? 17.387 31.730 -4.083 1.00 33.62 634 LYS A N 1
ATOM 4703 C CA . LYS A 1 634 ? 18.773 31.376 -4.443 1.00 33.62 634 LYS A CA 1
ATOM 4704 C C . LYS A 1 634 ? 18.863 30.075 -5.276 1.00 33.62 634 LYS A C 1
ATOM 4706 O O . LYS A 1 634 ? 19.723 29.244 -5.001 1.00 33.62 634 LYS A O 1
ATOM 4711 N N . SER A 1 635 ? 17.976 29.840 -6.244 1.00 34.75 635 SER A N 1
ATOM 4712 C CA . SER A 1 635 ? 18.021 28.669 -7.130 1.00 34.75 635 SER A CA 1
ATOM 4713 C C . SER A 1 635 ? 18.420 29.072 -8.545 1.00 34.75 635 SER A C 1
ATOM 4715 O O . SER A 1 635 ? 17.777 29.920 -9.156 1.00 34.75 635 SER A O 1
ATOM 4717 N N . ILE A 1 636 ? 19.473 28.436 -9.060 1.00 39.28 636 ILE A N 1
ATOM 4718 C CA . ILE A 1 636 ? 19.956 28.599 -10.434 1.00 39.28 636 ILE A CA 1
ATOM 4719 C C . ILE A 1 636 ? 19.309 27.503 -11.280 1.00 39.28 636 ILE A C 1
ATOM 4721 O O . ILE A 1 636 ? 19.565 26.322 -11.044 1.00 39.28 636 ILE A O 1
ATOM 4725 N N . ASN A 1 637 ? 18.498 27.888 -12.266 1.00 42.12 637 ASN A N 1
ATOM 4726 C CA . ASN A 1 637 ? 17.940 26.960 -13.248 1.00 42.12 637 ASN A CA 1
ATOM 4727 C C . ASN A 1 637 ? 18.690 27.084 -14.576 1.00 42.12 637 ASN A C 1
ATOM 4729 O O . ASN A 1 637 ? 19.056 28.180 -15.002 1.00 42.12 637 ASN A O 1
ATOM 4733 N N . TYR A 1 638 ? 18.917 25.942 -15.223 1.00 45.78 638 TYR A N 1
ATOM 4734 C CA . TYR A 1 638 ? 19.635 25.846 -16.488 1.00 45.78 638 TYR A CA 1
ATOM 4735 C C . TYR A 1 638 ? 18.656 25.448 -17.588 1.00 45.78 638 TYR A C 1
ATOM 4737 O O . TYR A 1 638 ? 18.070 24.364 -17.535 1.00 45.78 638 TYR A O 1
ATOM 4745 N N . THR A 1 639 ? 18.484 26.301 -18.591 1.00 51.66 639 THR A N 1
ATOM 4746 C CA . THR A 1 639 ? 17.578 26.060 -19.716 1.00 51.66 639 THR A CA 1
ATOM 4747 C C . THR A 1 639 ? 18.368 25.935 -21.012 1.00 51.66 639 THR A C 1
ATOM 4749 O O . THR A 1 639 ? 19.281 26.705 -21.306 1.00 51.66 639 THR A O 1
ATOM 4752 N N . HIS A 1 640 ? 18.041 24.913 -21.804 1.00 54.28 640 HIS A N 1
ATOM 4753 C CA . HIS A 1 640 ? 18.599 24.753 -23.141 1.00 54.28 640 HIS A CA 1
ATOM 4754 C C . HIS A 1 640 ? 17.745 25.547 -24.128 1.00 54.28 640 HIS A C 1
ATOM 4756 O O . HIS A 1 640 ? 16.600 25.178 -24.382 1.00 54.28 640 HIS A O 1
ATOM 4762 N N . GLN A 1 641 ? 18.303 26.609 -24.705 1.00 57.00 641 GLN A N 1
ATOM 4763 C CA . GLN A 1 641 ? 17.670 27.330 -25.806 1.00 57.00 641 GLN A CA 1
ATOM 4764 C C . GLN A 1 641 ? 18.300 26.936 -27.138 1.00 57.00 641 GLN A C 1
ATOM 4766 O O . GLN A 1 641 ? 19.524 26.859 -27.280 1.00 57.00 641 GLN A O 1
ATOM 4771 N N . ALA A 1 642 ? 17.446 26.683 -28.127 1.00 59.50 642 ALA A N 1
ATOM 4772 C CA . ALA A 1 642 ? 17.881 26.400 -29.485 1.00 59.50 642 ALA A CA 1
ATOM 4773 C C . ALA A 1 642 ? 18.545 27.643 -30.083 1.00 59.50 642 ALA A C 1
ATOM 4775 O O . ALA A 1 642 ? 17.972 28.725 -30.062 1.00 59.50 642 ALA A O 1
ATOM 4776 N N . VAL A 1 643 ? 19.727 27.496 -30.684 1.00 59.44 643 VAL A N 1
ATOM 4777 C CA . VAL A 1 643 ? 20.481 28.635 -31.248 1.00 59.44 643 VAL A CA 1
ATOM 4778 C C . VAL A 1 643 ? 19.659 29.395 -32.302 1.00 59.44 643 VAL A C 1
ATOM 4780 O O . VAL A 1 643 ? 19.786 30.607 -32.461 1.00 59.44 643 VAL A O 1
ATOM 4783 N N . SER A 1 644 ? 18.733 28.702 -32.971 1.00 56.81 644 SER A N 1
ATOM 4784 C CA . SER A 1 644 ? 17.796 29.268 -33.941 1.00 56.81 644 SER A CA 1
ATOM 4785 C C . SER A 1 644 ? 16.844 30.332 -33.385 1.00 56.81 644 SER A C 1
ATOM 4787 O O . SER A 1 644 ? 16.288 31.077 -34.193 1.00 56.81 644 SER A O 1
ATOM 4789 N N . SER A 1 645 ? 16.618 30.420 -32.069 1.00 60.81 645 SER A N 1
ATOM 4790 C CA . SER A 1 645 ? 15.686 31.397 -31.485 1.00 60.81 645 SER A CA 1
ATOM 4791 C C . SER A 1 645 ? 16.293 32.784 -31.278 1.00 60.81 645 SER A C 1
ATOM 4793 O O . SER A 1 645 ? 15.542 33.739 -31.101 1.00 60.81 645 SER A O 1
ATOM 4795 N N . PHE A 1 646 ? 17.621 32.925 -31.340 1.00 68.38 646 PHE A N 1
ATOM 4796 C CA . PHE A 1 646 ? 18.298 34.208 -31.154 1.00 68.38 646 PHE A CA 1
ATOM 4797 C C . PHE A 1 646 ? 18.237 35.064 -32.419 1.00 68.38 646 PHE A C 1
ATOM 4799 O O . PHE A 1 646 ? 18.544 34.600 -33.521 1.00 68.38 646 PHE A O 1
ATOM 4806 N N . THR A 1 647 ? 17.844 36.327 -32.262 1.00 64.56 647 THR A N 1
ATOM 4807 C CA . THR A 1 647 ? 17.730 37.282 -33.376 1.00 64.56 647 THR A CA 1
ATOM 4808 C C . THR A 1 647 ? 18.590 38.523 -33.198 1.00 64.56 647 THR A C 1
ATOM 4810 O O . THR A 1 647 ? 18.946 39.155 -34.191 1.00 64.56 647 THR A O 1
ATOM 4813 N N . ARG A 1 648 ? 18.978 38.869 -31.964 1.00 68.00 648 ARG A N 1
ATOM 4814 C CA . ARG A 1 648 ? 19.856 40.015 -31.694 1.00 68.00 648 ARG A CA 1
ATOM 4815 C C . ARG A 1 648 ? 20.657 39.833 -30.409 1.00 68.00 648 ARG A C 1
ATOM 4817 O O . ARG A 1 648 ? 20.148 39.295 -29.431 1.00 68.00 648 ARG A O 1
ATOM 4824 N N . VAL A 1 649 ? 21.872 40.375 -30.392 1.00 71.75 649 VAL A N 1
ATOM 4825 C CA . VAL A 1 649 ? 22.684 40.561 -29.185 1.00 71.75 649 VAL A CA 1
ATOM 4826 C C . VAL A 1 649 ? 23.158 42.013 -29.102 1.00 71.75 649 VAL A C 1
ATOM 4828 O O . VAL A 1 649 ? 23.418 42.638 -30.128 1.00 71.75 649 VAL A O 1
ATOM 4831 N N . THR A 1 650 ? 23.197 42.590 -27.899 1.00 68.19 650 THR A N 1
ATOM 4832 C CA . THR A 1 650 ? 23.650 43.975 -27.687 1.00 68.19 650 THR A CA 1
ATOM 4833 C C . THR A 1 650 ? 24.555 44.052 -26.461 1.00 68.19 650 THR A C 1
ATOM 4835 O O . THR A 1 650 ? 24.203 43.543 -25.397 1.00 68.19 650 THR A O 1
ATOM 4838 N N . LYS A 1 651 ? 25.715 44.699 -26.607 1.00 73.12 651 LYS A N 1
ATOM 4839 C CA . LYS A 1 651 ? 26.658 44.976 -25.514 1.00 73.12 651 LYS A CA 1
ATOM 4840 C C . LYS A 1 651 ? 26.200 46.231 -24.774 1.00 73.12 651 LYS A C 1
ATOM 4842 O O . LYS A 1 651 ? 26.157 47.282 -25.402 1.00 73.12 651 LYS A O 1
ATOM 4847 N N . GLY A 1 652 ? 25.830 46.092 -23.500 1.00 60.25 652 GLY A N 1
ATOM 4848 C CA . GLY A 1 652 ? 25.481 47.159 -22.552 1.00 60.25 652 GLY A CA 1
ATOM 4849 C C . GLY A 1 652 ? 24.789 48.417 -23.098 1.00 60.25 652 GLY A C 1
ATOM 4850 O O . GLY A 1 652 ? 25.468 49.306 -23.601 1.00 60.25 652 GLY A O 1
ATOM 4851 N N . LYS A 1 653 ? 23.463 48.568 -22.903 1.00 56.69 653 LYS A N 1
ATOM 4852 C CA . LYS A 1 653 ? 22.858 49.883 -22.583 1.00 56.69 653 LYS A CA 1
ATOM 4853 C C . LYS A 1 653 ? 21.380 49.871 -22.165 1.00 56.69 653 LYS A C 1
ATOM 4855 O O . LYS A 1 653 ? 20.585 49.042 -22.603 1.00 56.69 653 LYS A O 1
ATOM 4860 N N . ALA A 1 654 ? 21.086 50.907 -21.374 1.00 48.66 654 ALA A N 1
ATOM 4861 C CA . ALA A 1 654 ? 19.879 51.324 -20.669 1.00 48.66 654 ALA A CA 1
ATOM 4862 C C . ALA A 1 654 ? 18.610 51.551 -21.511 1.00 48.66 654 ALA A C 1
ATOM 4864 O O . ALA A 1 654 ? 18.653 52.102 -22.611 1.00 48.66 654 ALA A O 1
ATOM 4865 N N . GLY A 1 655 ? 17.461 51.218 -20.912 1.00 49.75 655 GLY A N 1
ATOM 4866 C CA . GLY A 1 655 ? 16.139 51.630 -21.401 1.00 49.75 655 GLY A CA 1
ATOM 4867 C C . GLY A 1 655 ? 15.023 50.589 -21.290 1.00 49.75 655 GLY A C 1
ATOM 4868 O O . GLY A 1 655 ? 13.883 50.902 -21.622 1.00 49.75 655 GLY A O 1
ATOM 4869 N N . PHE A 1 656 ? 15.310 49.372 -20.816 1.00 49.09 656 PHE A N 1
ATOM 4870 C CA . PHE A 1 656 ? 14.313 48.308 -20.654 1.00 49.09 656 PHE A CA 1
ATOM 4871 C C . PHE A 1 656 ? 14.332 47.731 -19.236 1.00 49.09 656 PHE A C 1
ATOM 4873 O O . PHE A 1 656 ? 15.358 47.743 -18.558 1.00 49.09 656 PHE A O 1
ATOM 4880 N N . SER A 1 657 ? 13.175 47.249 -18.773 1.00 50.94 657 SER A N 1
ATOM 4881 C CA . SER A 1 657 ? 13.036 46.642 -17.447 1.00 50.94 657 SER A CA 1
ATOM 4882 C C . SER A 1 657 ? 13.856 45.348 -17.379 1.00 50.94 657 SER A C 1
ATOM 4884 O O . SER A 1 657 ? 13.551 44.389 -18.092 1.00 50.94 657 SER A O 1
ATOM 4886 N N . LYS A 1 658 ? 14.895 45.335 -16.529 1.00 53.78 658 LYS A N 1
ATOM 4887 C CA . LYS A 1 658 ? 15.724 44.168 -16.183 1.00 53.78 658 LYS A CA 1
ATOM 4888 C C . LYS A 1 658 ? 14.859 43.139 -15.440 1.00 53.78 658 LYS A C 1
ATOM 4890 O O . LYS A 1 658 ? 14.907 43.053 -14.220 1.00 53.78 658 LYS A O 1
ATOM 4895 N N . LYS A 1 659 ? 14.011 42.392 -16.154 1.00 46.78 659 LYS A N 1
ATOM 4896 C CA . LYS A 1 659 ? 13.037 41.476 -15.531 1.00 46.78 659 LYS A CA 1
ATOM 4897 C C . LYS A 1 659 ? 13.679 40.341 -14.717 1.00 46.78 659 LYS A C 1
ATOM 4899 O O . LYS A 1 659 ? 12.995 39.788 -13.863 1.00 46.78 659 LYS A O 1
ATOM 4904 N N . HIS A 1 660 ? 14.963 40.041 -14.941 1.00 46.78 660 HIS A N 1
ATOM 4905 C CA . HIS A 1 660 ? 15.658 38.888 -14.347 1.00 46.78 660 HIS A CA 1
ATOM 4906 C C . HIS A 1 660 ? 17.129 39.151 -13.954 1.00 46.78 660 HIS A C 1
ATOM 4908 O O . HIS A 1 660 ? 17.863 38.215 -13.657 1.00 46.78 660 HIS A O 1
ATOM 4914 N N . ALA A 1 661 ? 17.583 40.411 -13.930 1.00 46.25 661 ALA A N 1
ATOM 4915 C CA . ALA A 1 661 ? 18.928 40.769 -13.462 1.00 46.25 661 ALA A CA 1
ATOM 4916 C C . ALA A 1 661 ? 18.842 41.658 -12.215 1.00 46.25 661 ALA A C 1
ATOM 4918 O O . ALA A 1 661 ? 17.945 42.495 -12.119 1.00 46.25 661 ALA A O 1
ATOM 4919 N N . SER A 1 662 ? 19.775 41.477 -11.271 1.00 43.34 662 SER A N 1
ATOM 4920 C CA . SER A 1 662 ? 19.882 42.337 -10.084 1.00 43.34 662 SER A CA 1
ATOM 4921 C C . SER A 1 662 ? 19.995 43.807 -10.510 1.00 43.34 662 SER A C 1
ATOM 4923 O O . SER A 1 662 ? 20.742 44.127 -11.439 1.00 43.34 662 SER A O 1
ATOM 4925 N N . SER A 1 663 ? 19.251 44.701 -9.853 1.00 51.88 663 SER A N 1
ATOM 4926 C CA . SER A 1 663 ? 19.198 46.138 -10.175 1.00 51.88 663 SER A CA 1
ATOM 4927 C C . SER A 1 663 ? 20.554 46.840 -10.078 1.00 51.88 663 SER A C 1
ATOM 4929 O O . SER A 1 663 ? 20.731 47.892 -10.689 1.00 51.88 663 SER A O 1
ATOM 4931 N N . ASP A 1 664 ? 21.504 46.228 -9.369 1.00 51.50 664 ASP A N 1
ATOM 4932 C CA . ASP A 1 664 ? 22.743 46.856 -8.906 1.00 51.50 664 ASP A CA 1
ATOM 4933 C C . ASP A 1 664 ? 23.968 46.520 -9.781 1.00 51.50 664 ASP A C 1
ATOM 4935 O O . ASP A 1 664 ? 25.088 46.917 -9.468 1.00 51.50 664 ASP A O 1
ATOM 4939 N N . ILE A 1 665 ? 23.781 45.777 -10.879 1.00 54.69 665 ILE A N 1
ATOM 4940 C CA . ILE A 1 665 ? 24.864 45.410 -11.806 1.00 54.69 665 ILE A CA 1
ATOM 4941 C C . ILE A 1 665 ? 25.028 46.500 -12.871 1.00 54.69 665 ILE A C 1
ATOM 4943 O O . ILE A 1 665 ? 24.054 46.862 -13.543 1.00 54.69 665 ILE A O 1
ATOM 4947 N N . ASP A 1 666 ? 26.269 46.978 -13.039 1.00 58.06 666 ASP A N 1
ATOM 4948 C CA . ASP A 1 666 ? 26.659 47.961 -14.058 1.00 58.06 666 ASP A CA 1
ATOM 4949 C C . ASP A 1 666 ? 26.216 47.492 -15.456 1.00 58.06 666 ASP A C 1
ATOM 4951 O O . ASP A 1 666 ? 26.485 46.362 -15.877 1.00 58.06 666 ASP A O 1
ATOM 4955 N N . ASP A 1 667 ? 25.534 48.372 -16.191 1.00 61.28 667 ASP A N 1
ATOM 4956 C CA . ASP A 1 667 ? 25.053 48.112 -17.550 1.00 61.28 667 ASP A CA 1
ATOM 4957 C C . ASP A 1 667 ? 26.200 47.740 -18.503 1.00 61.28 667 ASP A C 1
ATOM 4959 O O . ASP A 1 667 ? 25.993 46.999 -19.465 1.00 61.28 667 ASP A O 1
ATOM 4963 N N . ASN A 1 668 ? 27.424 48.189 -18.215 1.00 59.81 668 ASN A N 1
ATOM 4964 C CA . ASN A 1 668 ? 28.616 47.840 -18.981 1.00 59.81 668 ASN A CA 1
ATOM 4965 C C . ASN A 1 668 ? 29.070 46.390 -18.767 1.00 59.81 668 ASN A C 1
ATOM 4967 O O . ASN A 1 668 ? 29.816 45.861 -19.585 1.00 59.81 668 ASN A O 1
ATOM 4971 N N . LEU A 1 669 ? 28.597 45.709 -17.728 1.00 55.62 669 LEU A N 1
ATOM 4972 C CA . LEU A 1 669 ? 28.887 44.295 -17.479 1.00 55.62 669 LEU A CA 1
ATOM 4973 C C . LEU A 1 669 ? 27.781 43.374 -18.008 1.00 55.62 669 LEU A C 1
ATOM 4975 O O . LEU A 1 669 ? 27.857 42.159 -17.859 1.00 55.62 669 LEU A O 1
ATOM 4979 N N . CYS A 1 670 ? 26.754 43.933 -18.653 1.00 6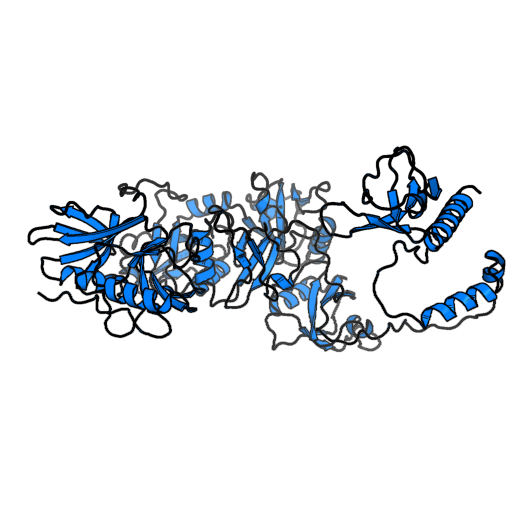0.91 670 CYS A N 1
ATOM 4980 C CA . CYS A 1 670 ? 25.595 43.177 -19.111 1.00 60.91 670 CYS A CA 1
ATOM 4981 C C . CYS A 1 670 ? 25.616 42.935 -20.630 1.00 60.91 670 CYS A C 1
ATOM 4983 O O . CYS A 1 670 ? 25.788 43.858 -21.433 1.00 60.91 670 CYS A O 1
ATOM 4985 N N . LEU A 1 671 ? 25.369 41.687 -21.030 1.00 63.34 671 LEU A N 1
ATOM 4986 C CA . LEU A 1 671 ? 25.062 41.280 -22.398 1.00 63.34 671 LEU A CA 1
ATOM 4987 C C . LEU A 1 671 ? 23.563 41.003 -22.525 1.00 63.34 671 LEU A C 1
ATOM 4989 O O . LEU A 1 671 ? 23.023 40.200 -21.767 1.00 63.34 671 LEU A O 1
ATOM 4993 N N . SER A 1 672 ? 22.894 41.636 -23.487 1.00 67.19 672 SER A N 1
ATOM 4994 C CA . SER A 1 672 ? 21.460 41.429 -23.730 1.00 67.19 672 SER A CA 1
ATOM 4995 C C . SER A 1 672 ? 21.240 40.579 -24.972 1.00 67.19 672 SER A C 1
ATOM 4997 O O . SER A 1 672 ? 21.747 40.928 -26.042 1.00 67.19 672 SER A O 1
ATOM 4999 N N . ILE A 1 673 ? 20.452 39.511 -24.852 1.00 67.25 673 ILE A N 1
ATOM 5000 C CA . ILE A 1 673 ? 20.102 38.610 -25.957 1.00 67.25 673 ILE A CA 1
ATOM 5001 C C . ILE A 1 673 ? 18.584 38.650 -26.171 1.00 67.25 673 ILE A C 1
ATOM 5003 O O . ILE A 1 673 ? 17.807 38.535 -25.226 1.00 67.25 673 ILE A O 1
ATOM 5007 N N . GLY A 1 674 ? 18.163 38.866 -27.418 1.00 65.25 674 GLY A N 1
ATOM 5008 C CA . GLY A 1 674 ? 16.757 38.922 -27.819 1.00 65.25 674 GLY A CA 1
ATOM 5009 C C . GLY A 1 674 ? 16.350 37.721 -28.673 1.00 65.25 674 GLY A C 1
ATOM 5010 O O . GLY A 1 674 ? 17.069 37.349 -29.608 1.00 65.25 674 GLY A O 1
ATOM 5011 N N . ALA A 1 675 ? 15.178 37.159 -28.367 1.00 60.12 675 ALA A N 1
ATOM 5012 C CA . ALA A 1 675 ? 14.463 36.172 -29.175 1.00 60.12 675 ALA A CA 1
ATOM 5013 C C . ALA A 1 675 ? 13.128 36.776 -29.664 1.00 60.12 675 ALA A C 1
ATOM 5015 O O . ALA A 1 675 ? 12.480 37.537 -28.946 1.00 60.12 675 ALA A O 1
ATOM 5016 N N . ASP A 1 676 ? 12.746 36.509 -30.913 1.00 55.66 676 ASP A N 1
ATOM 5017 C CA . ASP A 1 676 ? 11.877 37.399 -31.701 1.00 55.66 676 ASP A CA 1
ATOM 5018 C C . ASP A 1 676 ? 10.430 37.645 -31.192 1.00 55.66 676 ASP A C 1
ATOM 5020 O O . ASP A 1 676 ? 9.828 36.843 -30.478 1.00 55.66 676 ASP A O 1
ATOM 5024 N N . LYS A 1 677 ? 9.861 38.775 -31.647 1.00 48.53 677 LYS A N 1
ATOM 5025 C CA . LYS A 1 677 ? 8.519 39.377 -31.418 1.00 48.53 677 LYS A CA 1
ATOM 5026 C C . LYS A 1 677 ? 8.104 39.771 -29.999 1.00 48.53 677 LYS A C 1
ATOM 5028 O O . LYS A 1 677 ? 7.228 40.629 -29.866 1.00 48.53 677 LYS A O 1
ATOM 5033 N N . SER A 1 678 ? 8.714 39.241 -28.947 1.00 50.81 678 SER A N 1
ATOM 5034 C CA . SER A 1 678 ? 8.502 39.787 -27.603 1.00 50.81 678 SER A CA 1
ATOM 5035 C C . SER A 1 678 ? 9.539 40.878 -27.315 1.00 50.81 678 SER A C 1
ATOM 5037 O O . SER A 1 678 ? 10.718 40.716 -27.607 1.00 50.81 678 SER A O 1
ATOM 5039 N N . LYS A 1 679 ? 9.137 42.000 -26.701 1.00 51.44 679 LYS A N 1
ATOM 5040 C CA . LYS A 1 679 ? 10.078 42.983 -26.117 1.00 51.44 679 LYS A CA 1
ATOM 5041 C C . LYS A 1 679 ? 10.747 42.439 -24.834 1.00 51.44 679 LYS A C 1
ATOM 5043 O O . LYS A 1 679 ? 11.002 43.206 -23.909 1.00 51.44 679 LYS A O 1
ATOM 5048 N N . SER A 1 680 ? 10.939 41.122 -24.743 1.00 49.88 680 SER A N 1
ATOM 5049 C CA . SER A 1 680 ? 11.584 40.441 -23.625 1.00 49.88 680 SER A CA 1
ATOM 5050 C C . SER A 1 680 ? 13.045 40.213 -23.980 1.00 49.88 680 SER A C 1
ATOM 5052 O O . SER A 1 680 ? 13.340 39.642 -25.028 1.00 49.88 680 SER A O 1
ATOM 5054 N N . TYR A 1 681 ? 13.942 40.686 -23.123 1.00 54.78 681 TYR A N 1
ATOM 5055 C CA . TYR A 1 681 ? 15.379 40.482 -23.258 1.00 54.78 681 TYR A CA 1
ATOM 5056 C C . TYR A 1 681 ? 15.874 39.687 -22.061 1.00 54.78 681 TYR A C 1
ATOM 5058 O O . TYR A 1 681 ? 15.553 40.038 -20.921 1.00 54.78 681 TYR A O 1
ATOM 5066 N N . ASP A 1 682 ? 16.693 38.680 -22.340 1.00 57.38 682 ASP A N 1
ATOM 5067 C CA . ASP A 1 682 ? 17.452 37.972 -21.318 1.00 57.38 682 ASP A CA 1
ATOM 5068 C C . ASP A 1 682 ? 18.818 38.649 -21.162 1.00 57.38 682 ASP A C 1
ATOM 5070 O O . ASP A 1 682 ? 19.416 39.129 -22.135 1.00 57.38 682 ASP A O 1
ATOM 5074 N N . TYR A 1 683 ? 19.290 38.738 -19.919 1.00 58.16 683 TYR A N 1
ATOM 5075 C CA . TYR A 1 683 ? 20.506 39.461 -19.555 1.00 58.16 683 TYR A CA 1
ATOM 5076 C C . TYR A 1 683 ? 21.523 38.518 -18.927 1.00 58.16 683 TYR A C 1
ATOM 5078 O O . TYR A 1 683 ? 21.190 37.745 -18.033 1.00 58.16 683 TYR A O 1
ATOM 5086 N N . ILE A 1 684 ? 22.778 38.641 -19.352 1.00 58.66 684 ILE A N 1
ATOM 5087 C CA . ILE A 1 684 ? 23.912 37.912 -18.783 1.00 58.66 684 ILE A CA 1
ATOM 5088 C C . ILE A 1 684 ? 24.900 38.932 -18.233 1.00 58.66 684 ILE A C 1
ATOM 5090 O O . ILE A 1 684 ? 25.387 39.780 -18.979 1.00 58.66 684 ILE A O 1
ATOM 5094 N N . ALA A 1 685 ? 25.198 38.849 -16.939 1.00 52.22 685 ALA A N 1
ATOM 5095 C CA . ALA A 1 685 ? 26.264 39.629 -16.326 1.00 52.22 685 ALA A CA 1
ATOM 5096 C C . ALA A 1 685 ? 27.593 38.875 -16.472 1.00 52.22 685 ALA A C 1
ATOM 5098 O O . ALA A 1 685 ? 27.701 37.726 -16.051 1.00 52.22 685 ALA A O 1
ATOM 5099 N N . ALA A 1 686 ? 28.593 39.504 -17.075 1.00 54.00 686 ALA A N 1
ATOM 5100 C CA . ALA A 1 686 ? 29.927 38.944 -17.258 1.00 54.00 686 ALA A CA 1
ATOM 5101 C C . ALA A 1 686 ? 30.981 40.054 -17.142 1.00 54.00 686 ALA A C 1
ATOM 5103 O O . ALA A 1 686 ? 30.658 41.239 -17.243 1.00 54.00 686 ALA A O 1
ATOM 5104 N N . SER A 1 687 ? 32.250 39.682 -16.941 1.00 58.78 687 SER A N 1
ATOM 5105 C CA . SER A 1 687 ? 33.358 40.642 -17.052 1.00 58.78 687 SER A CA 1
ATOM 5106 C C . SER A 1 687 ? 33.305 41.337 -18.425 1.00 58.78 687 SER A C 1
ATOM 5108 O O . SER A 1 687 ? 32.783 40.767 -19.383 1.00 58.78 687 SER A O 1
ATOM 5110 N N . MET A 1 688 ? 33.815 42.568 -18.557 1.00 59.53 688 MET A N 1
ATOM 5111 C CA . MET A 1 688 ? 33.751 43.283 -19.848 1.00 59.53 688 MET A CA 1
ATOM 5112 C C . MET A 1 688 ? 34.404 42.489 -20.990 1.00 59.53 688 MET A C 1
ATOM 5114 O O . MET A 1 688 ? 33.875 42.469 -22.102 1.00 59.53 688 MET A O 1
ATOM 5118 N N . GLU A 1 689 ? 35.506 41.794 -20.703 1.00 57.19 689 GLU A N 1
ATOM 5119 C CA . GLU A 1 689 ? 36.230 40.962 -21.668 1.00 57.19 689 GLU A CA 1
ATOM 5120 C C . GLU A 1 689 ? 35.415 39.727 -22.077 1.00 57.19 689 GLU A C 1
ATOM 5122 O O . GLU A 1 689 ? 35.251 39.463 -23.272 1.00 57.19 689 GLU A O 1
ATOM 5127 N N . ASP A 1 690 ? 34.816 39.020 -21.114 1.00 53.84 690 ASP A N 1
ATOM 5128 C CA . ASP A 1 690 ? 33.987 37.840 -21.389 1.00 53.84 690 ASP A CA 1
ATOM 5129 C C . ASP A 1 690 ? 32.673 38.212 -22.083 1.00 53.84 690 ASP A C 1
ATOM 5131 O O . ASP A 1 690 ? 32.239 37.527 -23.009 1.00 53.84 690 ASP A O 1
ATOM 5135 N N . ARG A 1 691 ? 32.057 39.333 -21.687 1.00 68.12 691 ARG A N 1
ATOM 5136 C CA . ARG A 1 691 ? 30.874 39.918 -22.334 1.00 68.12 691 ARG A CA 1
ATOM 5137 C C . ARG A 1 691 ? 31.152 40.177 -23.809 1.00 68.12 691 ARG A C 1
ATOM 5139 O O . ARG A 1 691 ? 30.325 39.861 -24.664 1.00 68.12 691 ARG A O 1
ATOM 5146 N N . ASP A 1 692 ? 32.309 40.757 -24.112 1.00 64.12 692 ASP A N 1
ATOM 5147 C CA . ASP A 1 692 ? 32.666 41.138 -25.472 1.00 64.12 692 ASP A CA 1
ATOM 5148 C C . ASP A 1 692 ? 33.021 39.950 -26.355 1.00 64.12 692 ASP A C 1
ATOM 5150 O O . ASP A 1 692 ? 32.603 39.930 -27.519 1.00 64.12 692 ASP A O 1
ATOM 5154 N N . ALA A 1 693 ? 33.716 38.958 -25.794 1.00 60.19 693 ALA A N 1
ATOM 5155 C CA . ALA A 1 693 ? 33.984 37.686 -26.449 1.00 60.19 693 ALA A CA 1
ATOM 5156 C C . ALA A 1 693 ? 32.683 36.921 -26.737 1.00 60.19 693 ALA A C 1
ATOM 5158 O O . ALA A 1 693 ? 32.461 36.459 -27.858 1.00 60.19 693 ALA A O 1
ATOM 5159 N N . LEU A 1 694 ? 31.785 36.847 -25.752 1.00 60.28 694 LEU A N 1
ATOM 5160 C CA . LEU A 1 694 ? 30.504 36.154 -25.860 1.00 60.28 694 LEU A CA 1
ATOM 5161 C C . LEU A 1 694 ? 29.579 36.820 -26.883 1.00 60.28 694 LEU A C 1
ATOM 5163 O O . LEU A 1 694 ? 28.975 36.134 -27.705 1.00 60.28 694 LEU A O 1
ATOM 5167 N N . ALA A 1 695 ? 29.514 38.152 -26.891 1.00 67.06 695 ALA A N 1
ATOM 5168 C CA . ALA A 1 695 ? 28.761 38.895 -27.894 1.00 67.06 695 ALA A CA 1
ATOM 5169 C C . ALA A 1 695 ? 29.247 38.593 -29.318 1.00 67.06 695 ALA A C 1
ATOM 5171 O O . ALA A 1 695 ? 28.427 38.352 -30.197 1.00 67.06 695 ALA A O 1
ATOM 5172 N N . GLY A 1 696 ? 30.567 38.561 -29.542 1.00 62.97 696 GLY A N 1
ATOM 5173 C CA . GLY A 1 696 ? 31.137 38.241 -30.854 1.00 62.97 696 GLY A CA 1
ATOM 5174 C C . GLY A 1 696 ? 30.791 36.822 -31.309 1.00 62.97 696 GLY A C 1
ATOM 5175 O O . GLY A 1 696 ? 30.482 36.597 -32.479 1.00 62.97 696 GLY A O 1
ATOM 5176 N N . LEU A 1 697 ? 30.767 35.874 -30.371 1.00 61.97 697 LEU A N 1
ATOM 5177 C CA . LEU A 1 697 ? 30.387 34.482 -30.611 1.00 61.97 697 LEU A CA 1
ATOM 5178 C C . LEU A 1 697 ? 28.909 34.363 -31.013 1.00 61.97 697 LEU A C 1
ATOM 5180 O O . LEU A 1 697 ? 28.586 33.717 -32.009 1.00 61.97 697 LEU A O 1
ATOM 5184 N N . VAL A 1 698 ? 28.021 35.048 -30.288 1.00 64.25 698 VAL A N 1
ATOM 5185 C CA . VAL A 1 698 ? 26.580 35.077 -30.580 1.00 64.25 698 VAL A CA 1
ATOM 5186 C C . VAL A 1 698 ? 26.289 35.825 -31.886 1.00 64.25 698 VAL A C 1
ATOM 5188 O O . VAL A 1 698 ? 25.483 35.357 -32.684 1.00 64.25 698 VAL A O 1
ATOM 5191 N N . GLU A 1 699 ? 26.973 36.935 -32.176 1.00 70.12 699 GLU A N 1
ATOM 5192 C CA . GLU A 1 699 ? 26.844 37.632 -33.464 1.00 70.12 699 GLU A CA 1
ATOM 5193 C C . GLU A 1 699 ? 27.311 36.778 -34.645 1.00 70.12 699 GLU A C 1
ATOM 5195 O O . GLU A 1 699 ? 26.692 36.823 -35.709 1.00 70.12 699 GLU A O 1
ATOM 5200 N N . SER A 1 700 ? 28.390 36.011 -34.475 1.00 62.81 700 SER A N 1
ATOM 5201 C CA . SER A 1 700 ? 28.891 35.087 -35.496 1.00 62.81 700 SER A CA 1
ATOM 5202 C C . SER A 1 700 ? 27.877 33.976 -35.781 1.00 62.81 700 SER A C 1
ATOM 5204 O O . SER A 1 700 ? 27.590 33.689 -36.944 1.00 62.81 700 SER A O 1
ATOM 5206 N N . LEU A 1 701 ? 27.254 33.431 -34.728 1.00 61.28 701 LEU A N 1
ATOM 5207 C CA . LEU A 1 701 ? 26.176 32.437 -34.813 1.00 61.28 701 LEU A CA 1
ATOM 5208 C C . LEU A 1 701 ? 24.910 32.995 -35.485 1.00 61.28 701 LEU A C 1
ATOM 5210 O O . LEU A 1 701 ? 24.275 32.310 -36.283 1.00 61.28 701 LEU A O 1
ATOM 5214 N N . ILE A 1 702 ? 24.549 34.252 -35.208 1.00 64.50 702 ILE A N 1
ATOM 5215 C CA . ILE A 1 702 ? 23.418 34.919 -35.874 1.00 64.50 702 ILE A CA 1
ATOM 5216 C C . ILE A 1 702 ? 23.748 35.198 -37.350 1.00 64.50 702 ILE A C 1
ATOM 5218 O O . ILE A 1 702 ? 22.887 35.023 -38.210 1.00 64.50 702 ILE A O 1
ATOM 5222 N N . ARG A 1 703 ? 24.986 35.595 -37.681 1.00 60.81 703 ARG A N 1
ATOM 5223 C CA . ARG A 1 703 ? 25.408 35.860 -39.070 1.00 60.81 703 ARG A CA 1
ATOM 5224 C C . ARG A 1 703 ? 25.494 34.603 -39.929 1.00 60.81 703 ARG A C 1
ATOM 5226 O O . ARG A 1 703 ? 25.062 34.655 -41.074 1.00 60.81 703 ARG A O 1
ATOM 5233 N N . THR A 1 704 ? 25.960 33.480 -39.382 1.00 55.94 704 THR A N 1
ATOM 5234 C CA . THR A 1 704 ? 25.969 32.178 -40.086 1.00 55.94 704 THR A CA 1
ATOM 5235 C C . THR A 1 704 ? 24.566 31.653 -40.409 1.00 55.94 704 THR A C 1
ATOM 5237 O O . THR A 1 704 ? 24.435 30.744 -41.218 1.00 55.94 704 THR A O 1
ATOM 5240 N N . LYS A 1 705 ? 23.515 32.239 -39.820 1.00 53.78 705 LYS A N 1
ATOM 5241 C CA . LYS A 1 705 ? 22.102 31.972 -40.132 1.00 53.78 705 LYS A CA 1
ATOM 5242 C C . LYS A 1 705 ? 21.541 32.873 -41.252 1.00 53.78 705 LYS A C 1
ATOM 5244 O O . LYS A 1 705 ? 20.469 32.576 -41.771 1.00 53.78 705 LYS A O 1
ATOM 5249 N N . ALA A 1 706 ? 22.203 33.988 -41.584 1.00 46.50 706 ALA A N 1
ATOM 5250 C CA . ALA A 1 706 ? 21.710 35.001 -42.531 1.00 46.50 706 ALA A CA 1
ATOM 5251 C C . ALA A 1 706 ? 22.260 34.858 -43.967 1.00 46.50 706 ALA A C 1
ATOM 5253 O O . ALA A 1 706 ? 21.808 35.571 -44.863 1.00 46.50 706 ALA A O 1
ATOM 5254 N N . THR A 1 707 ? 23.214 33.952 -44.176 1.00 39.81 707 THR A N 1
ATOM 5255 C CA . THR A 1 707 ? 23.725 33.483 -45.477 1.00 39.81 707 THR A CA 1
ATOM 5256 C C . THR A 1 707 ? 23.294 32.049 -45.692 1.00 39.81 707 THR A C 1
ATOM 5258 O O . THR A 1 707 ? 22.890 31.721 -46.827 1.00 39.81 707 THR A O 1
#

Radius of gyration: 34.8 Å; chains: 1; bounding box: 76×77×104 Å

InterPro domains:
  IPR001478 PDZ domain [PS50106] (393-451)
  IPR001478 PDZ domain [SM00228] (26-99)
  IPR001478 PDZ domain [SM00228] (103-172)
  IPR001478 PDZ domain [SM00228] (298-375)
  IPR001478 PDZ domain [SM00228] (393-468)
  IPR001478 PDZ domain [SM00228] (482-562)
  IPR036034 PDZ superfamily [G3DSA:2.30.42.10] (387-466)
  IPR036034 PDZ superfamily [SSF50156] (17-89)
  IPR036034 PDZ superfamily [SSF50156] (388-459)

Foldseek 3Di:
DDAWAQDDPPDQADPVQKDKDKDAAADQQFDFDDVQFQFTFTQQRHPPGPCVPPQNHAGQWTWQDKPNDGCRRPTNVVVVVVCVVCRRDIIITMTGRLDHNLFNGKDKFWAAPPWDFDDDLQATCDTDPTVRDDGRWGWQDKRSHGLSSDDSVVSVVCVVPDDPRITTITTDGDDDPPPDPPPPPVPPFDPLKQKFWAAALDQQFDFDPVQWQFTATQAGVDPVSCVPPRNVVCRVPRHQWTWQDKLNFGCLQPTHVLVVVLSNLLSNGIIITMIHHPVRSVVSLLVDQKHKFKFAAADQQFDFDPVQFQWGFTQGGHDDVNHTGRQVVVNNADGRKTWQDKLNFGCLRPTNVLVVVLCVLLRNPIIITMIGHGPPPDPLQSFRKDKFWFAAADPQFDFDPVQFQFTFTQAGHPPGSVNQRPFRGGGKTFQDKQNTGCGRPTPVSVVVSCVSNNRDTIITIIGGDDNDDDDPQKDKFWFFAADQQFDADPVQQQWRFTQGGHQCPPDPVSGGSVVVVVSADGRWTFQDKSNGGCNRDTPVSVVVSCVSSRRGIIMIMTRHDPPDPPDPDDDDDDDDDDDDDPPVVVCVVPPDDPVVVVVVVVVPPDDDDDDDDAKDQDPVNQWIWHWFAQPPDPDIDTDIDGLVQWQDKDQFDDDDPQRTDDPPAHSNQWIWTDGPDDPDIDIDGHDNVVSVVVRVVSVVSNVVVVD

Secondary structure (DSSP, 8-state):
-PPPP---STT---GGGEEEEEE-SS---EEEPSS--SS-BEEEE-TT-TTTT-TT-STTEEEEEETTEE-TTS-HHHHHHHHHHTTTS-EEEEEEESS-TTEEEEEEEEE-TT-EEEEETTEEEEEES-SS--TT-EEEEETTEEGGGS-HHHHHHHHHHSPSSEEEEEEEES------TT-----SS-TT-EEEEE-SS---EEE-SS--SS-BEEEESSTTGGGSTTTGGGTTTSTT-EEEEETTEE-TTS-HHHHHHHHHHTTTS-EEEEEE-HHHHHHHHTT-SEEEEEE-SS---EEE-TT-TTSEEEEEE--BTTB--HHHHHSS--TTPEEEEETTEE-TTS-HHHHHHHHHHTTTS-EEEEEEPTT-S-HHHHS-EEEEEEPSS--SEEE-TT-TTS-BEEEE-TTSTTGGGS---TT-BEEEETTEE-TTS-HHHHHHHHHHTTTS-EEEEEE--S--PPPTTEEEEEE-SS---EEE-TT-TTS-BEEEE---TTSTTS--HHHHH----TTPEEEEETTEE-TTS-HHHHHHHHHHTTTS-EEEEEEPPTT------PPPPPPP----SSSHHHHTTT---HHHHHHHHHTTSS---S---S-EE-TTSSEEEEEEE-SSS--EEEEEEEGGGEEEEEES--SS--SSS-TTS-GGGEEEEEETTSS-EEEEE--HHHHHHHHHHHHHHHHTTT-

pLDDT: mean 77.13, std 19.67, range [21.88, 97.5]

Organism: Aphanomyces astaci (NCBI:txid112090)